Protein AF-A0A9W8VKS5-F1 (afdb_monomer_lite)

pLDDT: mean 70.66, std 25.39, range [27.53, 98.5]

Secondary structure (DSSP, 8-state):
--------PPPPHHHHHHHHHHHHHHHHHHHHHHHHHHHHHHHHHHHHHHHHHHHHHHHHHHHHHHHHHHHHHHHHHHHHHHHHHHHHHHHHHHHHHHHHHHHHHHHHHHHHHHHHHHHHHHHHHHHHHHHHHHHHHHHHHHHHHHHHHHHHHHHHHHHHHHHHHHHHHHHHHHHHHHHHHHHHHHHHHHHHHHHHHHHHHHHHHHHHHHHHHHHHHHHHHHHTT----------------------------------------------------------------------GGGSGGGTT--HHHHHHHHHHTT------------------PPPPPP--------------------------------------------------

Structure (mmCIF, N/CA/C/O backbone):
data_AF-A0A9W8VKS5-F1
#
_entry.id   AF-A0A9W8VKS5-F1
#
loop_
_atom_site.group_PDB
_atom_site.id
_atom_site.type_symbol
_atom_site.label_atom_id
_atom_site.label_alt_id
_atom_site.label_comp_id
_atom_site.label_asym_id
_atom_site.label_entity_id
_atom_site.label_seq_id
_atom_site.pdbx_PDB_ins_code
_atom_site.Cartn_x
_atom_site.Cartn_y
_atom_site.Cartn_z
_atom_site.occupancy
_atom_site.B_iso_or_equiv
_atom_site.auth_seq_id
_atom_site.auth_comp_id
_atom_site.auth_asym_id
_atom_site.auth_atom_id
_atom_site.pdbx_PDB_model_num
ATOM 1 N N . MET A 1 1 ? 88.534 26.362 -123.811 1.00 49.81 1 MET A N 1
ATOM 2 C CA . MET A 1 1 ? 87.124 26.803 -123.770 1.00 49.81 1 MET A CA 1
ATOM 3 C C . MET A 1 1 ? 86.304 25.714 -124.443 1.00 49.81 1 MET A C 1
ATOM 5 O O . MET A 1 1 ? 86.503 25.548 -125.635 1.00 49.81 1 MET A O 1
ATOM 9 N N . ASN A 1 2 ? 85.567 24.913 -123.660 1.00 40.28 2 ASN A N 1
ATOM 10 C CA . ASN A 1 2 ? 84.498 23.949 -124.021 1.00 40.28 2 ASN A CA 1
ATOM 11 C C . ASN A 1 2 ? 84.364 22.990 -122.817 1.00 40.28 2 ASN A C 1
ATOM 13 O O . ASN A 1 2 ? 85.278 22.214 -122.569 1.00 40.28 2 ASN A O 1
ATOM 17 N N . THR A 1 3 ? 83.486 23.244 -121.841 1.00 54.12 3 THR A N 1
ATOM 18 C CA . THR A 1 3 ? 82.075 22.796 -121.779 1.00 54.12 3 THR A CA 1
ATOM 19 C C . THR A 1 3 ? 81.896 21.306 -122.076 1.00 54.12 3 THR A C 1
ATOM 21 O O . THR A 1 3 ? 81.474 20.939 -123.168 1.00 54.12 3 THR A O 1
ATOM 24 N N . GLU A 1 4 ? 82.141 20.457 -121.079 1.00 44.62 4 GLU A N 1
ATOM 25 C CA . GLU A 1 4 ? 81.463 19.161 -121.000 1.00 44.62 4 GLU A CA 1
ATOM 26 C C . GLU A 1 4 ? 80.186 19.360 -120.180 1.00 44.62 4 GLU A C 1
ATOM 28 O O . GLU A 1 4 ? 80.190 19.368 -118.950 1.00 44.62 4 GLU A O 1
ATOM 33 N N . GLN A 1 5 ? 79.085 19.615 -120.890 1.00 57.41 5 GLN A N 1
ATOM 34 C CA . GLN A 1 5 ? 77.754 19.351 -120.358 1.00 57.41 5 GLN A CA 1
ATOM 35 C C . GLN A 1 5 ? 77.590 17.829 -120.233 1.00 57.41 5 GLN A C 1
ATOM 37 O O . GLN A 1 5 ? 77.866 17.122 -121.207 1.00 57.41 5 GLN A O 1
ATOM 42 N N . PRO A 1 6 ? 77.120 17.303 -119.091 1.00 51.62 6 PRO A N 1
ATOM 43 C CA . PRO A 1 6 ? 76.725 15.908 -119.017 1.00 51.62 6 PRO A CA 1
ATOM 44 C C . PRO A 1 6 ? 75.489 15.687 -119.902 1.00 51.62 6 PRO A C 1
ATOM 46 O O . PRO A 1 6 ? 74.465 16.350 -119.758 1.00 51.62 6 PRO A O 1
ATOM 49 N N . VAL A 1 7 ? 75.619 14.769 -120.859 1.00 55.09 7 VAL A N 1
ATOM 50 C CA . VAL A 1 7 ? 74.536 14.296 -121.726 1.00 55.09 7 VAL A CA 1
ATOM 51 C C . VAL A 1 7 ? 73.621 13.391 -120.898 1.00 55.09 7 VAL A C 1
ATOM 53 O O . VAL A 1 7 ? 73.955 12.232 -120.646 1.00 55.09 7 VAL A O 1
ATOM 56 N N . ASP A 1 8 ? 72.469 13.916 -120.484 1.00 55.50 8 ASP A N 1
ATOM 57 C CA . ASP A 1 8 ? 71.402 13.143 -119.844 1.00 55.50 8 ASP A CA 1
ATOM 58 C C . ASP A 1 8 ? 70.789 12.159 -120.854 1.00 55.50 8 ASP A C 1
ATOM 60 O O . ASP A 1 8 ? 70.021 12.530 -121.746 1.00 55.50 8 ASP A O 1
ATOM 64 N N . LYS A 1 9 ? 71.129 10.872 -120.725 1.00 65.94 9 LYS A N 1
ATOM 65 C CA . LYS A 1 9 ? 70.384 9.796 -121.392 1.00 65.94 9 LYS A CA 1
ATOM 66 C C . LYS A 1 9 ? 68.989 9.699 -120.758 1.00 65.94 9 LYS A C 1
ATOM 68 O O . LYS A 1 9 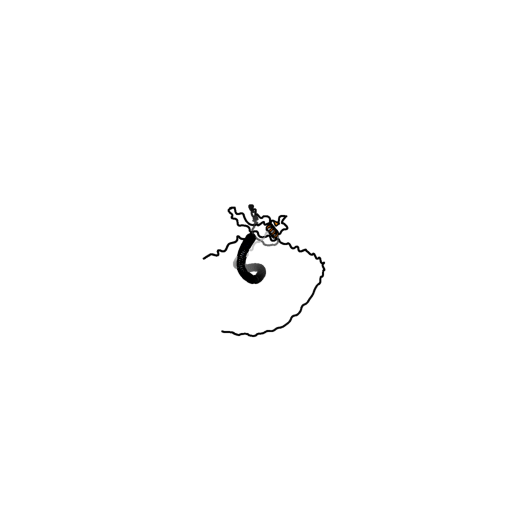? 68.898 9.671 -119.532 1.00 65.94 9 LYS A O 1
ATOM 73 N N . PRO A 1 10 ? 67.905 9.602 -121.551 1.00 70.62 10 PRO A N 1
ATOM 74 C CA . PRO A 1 10 ? 66.578 9.385 -120.996 1.00 70.62 10 PRO A CA 1
ATOM 75 C C . PRO A 1 10 ? 66.550 8.046 -120.239 1.00 70.62 10 PRO A C 1
ATOM 77 O O . PRO A 1 10 ? 67.093 7.058 -120.744 1.00 70.62 10 PRO A O 1
ATOM 80 N N . PRO A 1 11 ? 65.929 7.999 -119.048 1.00 72.81 11 PRO A N 1
ATOM 81 C CA . PRO A 1 11 ? 65.927 6.807 -118.214 1.00 72.81 11 PRO A CA 1
ATOM 82 C C . PRO A 1 11 ? 65.261 5.633 -118.933 1.00 72.81 11 PRO A C 1
ATOM 84 O O . PRO A 1 11 ? 64.215 5.790 -119.579 1.00 72.81 11 PRO A O 1
ATOM 87 N N . SER A 1 12 ? 65.865 4.454 -118.796 1.00 82.44 12 SER A N 1
ATOM 88 C CA . SER A 1 12 ? 65.355 3.199 -119.360 1.00 82.44 12 SER A CA 1
ATOM 89 C C . SER A 1 12 ? 64.002 2.837 -118.726 1.00 82.44 12 SER A C 1
ATOM 91 O O . SER A 1 12 ? 63.751 3.170 -117.568 1.00 82.44 12 SER A O 1
ATOM 93 N N . GLU A 1 13 ? 63.106 2.137 -119.433 1.00 85.50 13 GLU A N 1
ATOM 94 C CA . GLU A 1 13 ? 61.790 1.737 -118.885 1.00 85.50 13 GLU A CA 1
ATOM 95 C C . GLU A 1 13 ? 61.904 0.982 -117.553 1.00 85.50 13 GLU A C 1
ATOM 97 O O . GLU A 1 13 ? 61.112 1.198 -116.635 1.00 85.50 13 GLU A O 1
ATOM 102 N N . ARG A 1 14 ? 62.953 0.168 -117.403 1.00 88.75 14 ARG A N 1
ATOM 103 C CA . ARG A 1 14 ? 63.261 -0.547 -116.160 1.00 88.75 14 ARG A CA 1
ATOM 104 C C . ARG A 1 14 ? 63.539 0.395 -114.985 1.00 88.75 14 ARG A C 1
ATOM 106 O O . ARG A 1 14 ? 63.158 0.091 -113.861 1.00 88.75 14 ARG A O 1
ATOM 113 N N . GLU A 1 15 ? 64.198 1.526 -115.224 1.00 88.00 15 GLU A N 1
ATOM 114 C CA . GLU A 1 15 ? 64.496 2.516 -114.179 1.00 88.00 15 GLU A CA 1
ATOM 115 C C . GLU A 1 15 ? 63.226 3.242 -113.734 1.00 88.00 15 GLU A C 1
ATOM 117 O O . GLU A 1 15 ? 63.064 3.536 -112.549 1.00 88.00 15 GLU A O 1
ATOM 122 N N . LYS A 1 16 ? 62.290 3.474 -114.664 1.00 89.31 16 LYS A N 1
ATOM 123 C CA . LYS A 1 16 ? 60.978 4.058 -114.356 1.00 89.31 16 LYS A CA 1
ATOM 124 C C . LYS A 1 16 ? 60.124 3.112 -113.508 1.00 89.31 16 LYS A C 1
ATOM 126 O O . LYS A 1 16 ? 59.566 3.563 -112.512 1.00 89.31 16 LYS A O 1
ATOM 131 N N . ASP A 1 17 ? 60.072 1.822 -113.853 1.00 93.19 17 ASP A N 1
ATOM 132 C CA . ASP A 1 17 ? 59.350 0.802 -113.071 1.00 93.19 17 ASP A CA 1
ATOM 133 C C . ASP A 1 17 ? 59.948 0.626 -111.664 1.00 93.19 17 ASP A C 1
ATOM 135 O O . ASP A 1 17 ? 59.229 0.642 -110.666 1.00 93.19 17 ASP A O 1
ATOM 139 N N . LEU A 1 18 ? 61.280 0.558 -111.549 1.00 93.38 18 LEU A N 1
ATOM 140 C CA . LEU A 1 18 ? 61.949 0.497 -110.243 1.00 93.38 18 LEU A CA 1
ATOM 141 C C . LEU A 1 18 ? 61.691 1.750 -109.399 1.00 93.38 18 LEU A C 1
ATOM 143 O O . LEU A 1 18 ? 61.432 1.638 -108.203 1.00 93.38 18 LEU A O 1
ATOM 147 N N . SER A 1 19 ? 61.713 2.935 -110.013 1.00 92.25 19 SER A N 1
ATOM 148 C CA . SER A 1 19 ? 61.400 4.190 -109.319 1.00 92.25 19 SER A CA 1
ATOM 149 C C . SER A 1 19 ? 59.942 4.244 -108.855 1.00 92.25 19 SER A C 1
ATOM 151 O O . SER A 1 19 ? 59.665 4.773 -107.779 1.00 92.25 19 SER A O 1
ATOM 153 N N . ALA A 1 20 ? 59.007 3.698 -109.640 1.00 94.00 20 ALA A N 1
ATOM 154 C CA . ALA A 1 20 ? 57.600 3.600 -109.263 1.00 94.00 20 ALA A CA 1
ATOM 155 C C . ALA A 1 20 ? 57.409 2.663 -108.061 1.00 94.00 20 ALA A C 1
ATOM 157 O O . ALA A 1 20 ? 56.821 3.082 -107.067 1.00 94.00 20 ALA A O 1
ATOM 158 N N . LYS A 1 21 ? 57.997 1.459 -108.101 1.00 95.81 21 LYS A N 1
ATOM 159 C CA . LYS A 1 21 ? 57.982 0.499 -106.980 1.00 95.81 21 LYS A CA 1
ATOM 160 C C . LYS A 1 21 ? 58.612 1.066 -105.714 1.00 95.81 21 LYS A C 1
ATOM 162 O O . LYS A 1 21 ? 58.101 0.852 -104.622 1.00 95.81 21 LYS A O 1
ATOM 167 N N . LEU A 1 22 ? 59.708 1.813 -105.850 1.00 95.81 22 LEU A N 1
ATOM 168 C CA . LEU A 1 22 ? 60.357 2.462 -104.714 1.00 95.81 22 LEU A CA 1
ATOM 169 C C . LEU A 1 22 ? 59.457 3.545 -104.107 1.00 95.81 22 LEU A C 1
ATOM 171 O O . LEU A 1 22 ? 59.295 3.580 -102.892 1.00 95.81 22 LEU A O 1
ATOM 175 N N . ARG A 1 23 ? 58.810 4.383 -104.930 1.00 95.50 23 ARG A N 1
ATOM 176 C CA . ARG A 1 23 ? 57.833 5.374 -104.443 1.00 95.50 23 ARG A CA 1
ATOM 177 C C . ARG A 1 23 ? 56.620 4.728 -103.777 1.00 95.50 23 ARG A C 1
ATOM 179 O O . ARG A 1 23 ? 56.144 5.251 -102.773 1.00 95.50 23 ARG A O 1
ATOM 186 N N . GLU A 1 24 ? 56.124 3.621 -104.322 1.00 96.38 24 GLU A N 1
ATOM 187 C CA . GLU A 1 24 ? 55.025 2.852 -103.734 1.00 96.38 24 GLU A CA 1
ATOM 188 C C . GLU A 1 24 ? 55.429 2.291 -102.366 1.00 96.38 24 GLU A C 1
ATOM 190 O O . GLU A 1 24 ? 54.770 2.598 -101.373 1.00 96.38 24 GLU A O 1
ATOM 195 N N . ALA A 1 25 ? 56.575 1.611 -102.276 1.00 96.75 25 ALA A N 1
ATOM 196 C CA . ALA A 1 25 ? 57.113 1.105 -101.014 1.00 96.75 25 ALA A CA 1
ATOM 197 C C . ALA A 1 25 ? 57.355 2.228 -99.988 1.00 96.75 25 ALA A C 1
ATOM 199 O O . ALA A 1 25 ? 57.008 2.086 -98.818 1.00 96.75 25 ALA A O 1
ATOM 200 N N . GLU A 1 26 ? 57.889 3.381 -100.407 1.00 96.31 26 GLU A N 1
ATOM 201 C CA . GLU A 1 26 ? 58.018 4.554 -99.534 1.00 96.31 26 GLU A CA 1
ATOM 202 C C . GLU A 1 26 ? 56.658 5.043 -99.023 1.00 96.31 26 GLU A C 1
ATOM 204 O O . GLU A 1 26 ? 56.533 5.426 -97.857 1.00 96.31 26 GLU A O 1
ATOM 209 N N . SER A 1 27 ? 55.635 5.050 -99.881 1.00 96.50 27 SER A N 1
ATOM 210 C CA . SER A 1 27 ? 54.284 5.460 -99.499 1.00 96.50 27 SER A CA 1
ATOM 211 C C . SER A 1 27 ? 53.645 4.480 -98.512 1.00 96.50 27 SER A C 1
ATOM 213 O O . SER A 1 27 ? 53.033 4.921 -97.538 1.00 96.50 27 SER A O 1
ATOM 215 N N . GLU A 1 28 ? 53.863 3.174 -98.689 1.00 96.81 28 GLU A N 1
ATOM 216 C CA . GLU A 1 28 ? 53.405 2.133 -97.770 1.00 96.81 28 GLU A CA 1
ATOM 217 C C . GLU A 1 28 ? 54.111 2.220 -96.418 1.00 96.81 28 GLU A C 1
ATOM 219 O O . GLU A 1 28 ? 53.446 2.179 -95.384 1.00 96.81 28 GLU A O 1
ATOM 224 N N . ILE A 1 29 ? 55.434 2.419 -96.406 1.00 97.06 29 ILE A N 1
ATOM 225 C CA . ILE A 1 29 ? 56.210 2.616 -95.173 1.00 97.06 29 ILE A CA 1
ATOM 226 C C . ILE A 1 29 ? 55.700 3.849 -94.422 1.00 97.06 29 ILE A C 1
ATOM 228 O O . ILE A 1 29 ? 55.473 3.781 -93.214 1.00 97.06 29 ILE A O 1
ATOM 232 N N . ARG A 1 30 ? 55.458 4.969 -95.120 1.00 97.12 30 ARG A N 1
ATOM 233 C CA . ARG A 1 30 ? 54.889 6.180 -94.501 1.00 97.12 30 ARG A CA 1
ATOM 234 C C . ARG A 1 30 ? 53.480 5.936 -93.966 1.00 97.12 30 ARG A C 1
ATOM 236 O O . ARG A 1 30 ? 53.182 6.356 -92.850 1.00 97.12 30 ARG A O 1
ATOM 243 N N . ALA A 1 31 ? 52.624 5.249 -94.721 1.00 97.12 31 ALA A N 1
ATOM 244 C CA . ALA A 1 31 ? 51.278 4.904 -94.277 1.00 97.12 31 ALA A CA 1
ATOM 245 C C . ALA A 1 31 ? 51.305 3.973 -93.054 1.00 97.12 31 ALA A C 1
ATOM 247 O O . ALA A 1 31 ? 50.522 4.162 -92.123 1.00 97.12 31 ALA A O 1
ATOM 248 N N . ASN A 1 32 ? 52.221 3.002 -93.017 1.00 97.88 32 ASN A N 1
ATOM 249 C CA . ASN A 1 32 ? 52.391 2.119 -91.871 1.00 97.88 32 ASN A CA 1
ATOM 250 C C . ASN A 1 32 ? 52.903 2.882 -90.642 1.00 97.88 32 ASN A C 1
ATOM 252 O O . ASN A 1 32 ? 52.303 2.780 -89.578 1.00 97.88 32 ASN A O 1
ATOM 256 N N . ALA A 1 33 ? 53.910 3.744 -90.800 1.00 97.12 33 ALA A N 1
ATOM 257 C CA . ALA A 1 33 ? 54.391 4.605 -89.721 1.00 97.12 33 ALA A CA 1
ATOM 258 C C . ALA A 1 33 ? 53.273 5.506 -89.158 1.00 97.12 33 ALA A C 1
ATOM 260 O O . ALA A 1 33 ? 53.140 5.661 -87.947 1.00 97.12 33 ALA A O 1
ATOM 261 N N . GLN A 1 34 ? 52.405 6.057 -90.015 1.00 97.88 34 GLN A N 1
ATOM 262 C CA . GLN A 1 34 ? 51.236 6.826 -89.570 1.00 97.88 34 GLN A CA 1
ATOM 263 C C . GLN A 1 34 ? 50.223 5.970 -88.797 1.00 97.88 34 GLN A C 1
ATOM 265 O O . GLN A 1 34 ? 49.664 6.433 -87.800 1.00 97.88 34 GLN A O 1
ATOM 270 N N . ARG A 1 35 ? 49.980 4.723 -89.227 1.00 97.81 35 ARG A N 1
ATOM 271 C CA . ARG A 1 35 ? 49.121 3.779 -88.494 1.00 97.81 35 ARG A CA 1
ATOM 272 C C . ARG A 1 35 ? 49.710 3.439 -87.130 1.00 97.81 35 ARG A C 1
ATOM 274 O O . ARG A 1 35 ? 48.974 3.463 -86.149 1.00 97.81 35 ARG A O 1
ATOM 281 N N . GLU A 1 36 ? 51.012 3.181 -87.055 1.00 97.69 36 GLU A N 1
ATOM 282 C CA . GLU A 1 36 ? 51.717 2.914 -85.799 1.00 97.69 36 GLU A CA 1
ATOM 283 C C . GLU A 1 36 ? 51.609 4.100 -84.836 1.00 97.69 36 GLU A C 1
ATOM 285 O O . GLU A 1 36 ? 51.208 3.919 -83.688 1.00 97.69 36 GLU A O 1
ATOM 290 N N . VAL A 1 37 ? 51.847 5.328 -85.308 1.00 97.88 37 VAL A N 1
ATOM 291 C CA . VAL A 1 37 ? 51.673 6.543 -84.492 1.00 97.88 37 VAL A CA 1
ATOM 292 C C . VAL A 1 37 ? 50.230 6.681 -83.998 1.00 97.88 37 VAL A C 1
ATOM 294 O O . VAL A 1 37 ? 50.009 6.999 -82.829 1.00 97.88 37 VAL A O 1
ATOM 297 N N . LYS A 1 38 ? 49.235 6.395 -84.848 1.00 98.25 38 LYS A N 1
ATOM 298 C CA . LYS A 1 38 ? 47.818 6.427 -84.456 1.00 98.25 38 LYS A CA 1
ATOM 299 C C . LYS A 1 38 ? 47.493 5.384 -83.381 1.00 98.25 38 LYS A C 1
ATOM 301 O O . LYS A 1 38 ? 46.788 5.708 -82.429 1.00 98.25 38 LYS A O 1
ATOM 306 N N . LEU A 1 39 ? 48.011 4.163 -83.508 1.00 98.38 39 LEU A N 1
ATOM 307 C CA . LEU A 1 39 ? 47.826 3.106 -82.509 1.00 98.38 39 LEU A CA 1
ATOM 308 C C . LEU A 1 39 ? 48.505 3.456 -81.181 1.00 98.38 39 LEU A C 1
ATOM 310 O O . LEU A 1 39 ? 47.912 3.258 -80.123 1.00 98.38 39 LEU A O 1
ATOM 314 N N . LEU A 1 40 ? 49.713 4.023 -81.220 1.00 98.25 40 LEU A N 1
ATOM 315 C CA . LEU A 1 40 ? 50.413 4.483 -80.020 1.00 98.25 40 LEU A CA 1
ATOM 316 C C . LEU A 1 40 ? 49.657 5.615 -79.315 1.00 98.25 40 LEU A C 1
ATOM 318 O O . LEU A 1 40 ? 49.564 5.600 -78.090 1.00 98.25 40 LEU A O 1
ATOM 322 N N . ALA A 1 41 ? 49.071 6.553 -80.067 1.00 97.94 41 ALA A N 1
ATOM 323 C CA . ALA A 1 41 ? 48.227 7.608 -79.508 1.00 97.94 41 ALA A CA 1
ATOM 324 C C . ALA A 1 41 ? 46.970 7.036 -78.829 1.00 97.94 41 ALA A C 1
ATOM 326 O O . ALA A 1 41 ? 46.682 7.393 -77.689 1.00 97.94 41 ALA A O 1
ATOM 327 N N . GLN A 1 42 ? 46.280 6.090 -79.480 1.00 98.38 42 GLN A N 1
ATOM 328 C CA . GLN A 1 42 ? 45.123 5.397 -78.898 1.00 98.38 42 GLN A CA 1
ATOM 329 C C . GLN A 1 42 ? 45.491 4.606 -77.636 1.00 98.38 42 GLN A C 1
ATOM 331 O O . GLN A 1 42 ? 44.737 4.602 -76.666 1.00 98.38 42 GLN A O 1
ATOM 336 N N . LEU A 1 43 ? 46.656 3.951 -77.620 1.00 98.50 43 LEU A N 1
ATOM 337 C CA . LEU A 1 43 ? 47.136 3.215 -76.450 1.00 98.50 43 LEU A CA 1
ATOM 338 C C . LEU A 1 43 ? 47.472 4.161 -75.292 1.00 98.50 43 LEU A C 1
ATOM 340 O O . LEU A 1 43 ? 47.157 3.850 -74.142 1.00 98.50 43 LEU A O 1
ATOM 344 N N . LEU A 1 44 ? 48.082 5.314 -75.581 1.00 98.31 44 LEU A N 1
ATOM 345 C CA . LEU A 1 44 ? 48.337 6.353 -74.583 1.00 98.31 44 LEU A CA 1
ATOM 346 C C . LEU A 1 44 ? 47.032 6.886 -73.987 1.00 98.31 44 LEU A C 1
ATOM 348 O O . LEU A 1 44 ? 46.920 6.922 -72.766 1.00 98.31 44 LEU A O 1
ATOM 352 N N . GLU A 1 45 ? 46.047 7.212 -74.825 1.00 98.38 45 GLU A N 1
ATOM 353 C CA . GLU A 1 45 ? 44.724 7.683 -74.397 1.00 98.38 45 GLU A CA 1
ATOM 354 C C . GLU A 1 45 ? 43.983 6.633 -73.551 1.00 98.38 45 GLU A C 1
ATOM 356 O O . GLU A 1 45 ? 43.458 6.937 -72.478 1.00 98.38 45 GLU A O 1
ATOM 361 N N . ALA A 1 46 ? 44.002 5.364 -73.970 1.00 98.25 46 ALA A N 1
ATOM 362 C CA . ALA A 1 46 ? 43.412 4.271 -73.201 1.00 98.25 46 ALA A CA 1
ATOM 363 C C . ALA A 1 46 ? 44.113 4.081 -71.844 1.00 98.25 46 ALA A C 1
ATOM 365 O O . ALA A 1 46 ? 43.458 3.841 -70.827 1.00 98.25 46 ALA A O 1
ATOM 366 N N . LYS A 1 47 ? 45.445 4.219 -71.803 1.00 98.50 47 LYS A N 1
ATOM 367 C CA . LYS A 1 47 ? 46.226 4.124 -70.564 1.00 98.50 47 LYS A CA 1
ATOM 368 C C . LYS A 1 47 ? 45.925 5.285 -69.616 1.00 98.50 47 LYS A C 1
ATOM 370 O O . LYS A 1 47 ? 45.798 5.048 -68.415 1.00 98.50 47 LYS A O 1
ATOM 375 N N . THR A 1 48 ? 45.806 6.512 -70.123 1.00 98.25 48 THR A N 1
ATOM 376 C CA . THR A 1 48 ? 45.446 7.677 -69.300 1.00 98.25 48 THR A CA 1
ATOM 377 C C . THR A 1 48 ? 44.025 7.550 -68.766 1.00 98.25 48 THR A C 1
ATOM 379 O O . THR A 1 48 ? 43.830 7.702 -67.563 1.00 98.25 48 THR A O 1
ATOM 382 N N . ALA A 1 49 ? 43.064 7.142 -69.602 1.00 98.19 49 ALA A N 1
ATOM 383 C CA . ALA A 1 49 ? 41.684 6.911 -69.176 1.00 98.19 49 ALA A CA 1
ATOM 384 C C . ALA A 1 49 ? 41.585 5.816 -68.096 1.00 98.19 49 ALA A C 1
ATOM 386 O O . ALA A 1 49 ? 40.869 5.972 -67.106 1.00 98.19 49 ALA A O 1
ATOM 387 N N . LEU A 1 50 ? 42.341 4.719 -68.236 1.00 98.50 50 LEU A N 1
ATOM 388 C CA . LEU A 1 50 ? 42.379 3.656 -67.227 1.00 98.50 50 LEU A CA 1
ATOM 389 C C . LEU A 1 50 ? 42.996 4.137 -65.905 1.00 98.50 50 LEU A C 1
ATOM 391 O O . LEU A 1 50 ? 42.510 3.767 -64.834 1.00 98.50 50 LEU A O 1
ATOM 395 N N . LEU A 1 51 ? 44.050 4.959 -65.967 1.00 98.44 51 LEU A N 1
ATOM 396 C CA . LEU A 1 51 ? 44.682 5.537 -64.782 1.00 98.44 51 LEU A CA 1
ATOM 397 C C . LEU A 1 51 ? 43.727 6.489 -64.049 1.00 98.44 51 LEU A C 1
ATOM 399 O O . LEU A 1 51 ? 43.576 6.371 -62.834 1.00 98.44 51 LEU A O 1
ATOM 403 N N . GLU A 1 52 ? 43.045 7.376 -64.772 1.00 98.31 52 GLU A N 1
ATOM 404 C CA . GLU A 1 52 ? 42.048 8.294 -64.211 1.00 98.31 52 GLU A CA 1
ATOM 405 C C . GLU A 1 52 ? 40.879 7.537 -63.574 1.00 98.31 52 GLU A C 1
ATOM 407 O O . GLU A 1 52 ? 40.528 7.796 -62.421 1.00 98.31 52 GLU A O 1
ATOM 412 N N . ALA A 1 53 ? 40.338 6.527 -64.265 1.00 98.00 53 ALA A N 1
ATOM 413 C CA . ALA A 1 53 ? 39.288 5.668 -63.723 1.00 98.00 53 ALA A CA 1
ATOM 414 C C . ALA A 1 53 ? 39.752 4.920 -62.461 1.00 98.00 53 ALA A C 1
ATOM 416 O O . ALA A 1 53 ? 38.989 4.757 -61.506 1.00 98.00 53 ALA A O 1
ATOM 417 N N . SER A 1 54 ? 41.014 4.477 -62.420 1.00 98.31 54 SER A N 1
ATOM 418 C CA . SER A 1 54 ? 41.597 3.849 -61.232 1.00 98.31 54 SER A CA 1
ATOM 419 C C . SER A 1 54 ? 41.687 4.824 -60.058 1.00 98.31 54 SER A C 1
ATOM 421 O O . SER A 1 54 ? 41.232 4.496 -58.964 1.00 98.31 54 SER A O 1
ATOM 423 N N . GLN A 1 55 ? 42.204 6.033 -60.287 1.00 98.50 55 GLN A N 1
ATOM 424 C CA . GLN A 1 55 ? 42.305 7.073 -59.259 1.00 98.50 55 GLN A CA 1
ATOM 425 C C . GLN A 1 55 ? 40.927 7.514 -58.756 1.00 98.50 55 GLN A C 1
ATOM 427 O O . GLN A 1 55 ? 40.748 7.764 -57.565 1.00 98.50 55 GLN A O 1
ATOM 432 N N . GLN A 1 56 ? 39.930 7.596 -59.639 1.00 98.31 56 GLN A N 1
ATOM 433 C CA . GLN A 1 56 ? 38.562 7.917 -59.249 1.00 98.31 56 GLN A CA 1
ATOM 434 C C . GLN A 1 56 ? 37.963 6.821 -58.363 1.00 98.31 56 GLN A C 1
ATOM 436 O O . GLN A 1 56 ? 37.382 7.135 -57.325 1.00 98.31 56 GLN A O 1
ATOM 441 N N . ARG A 1 57 ? 38.140 5.541 -58.721 1.00 98.31 57 ARG A N 1
ATOM 442 C CA . ARG A 1 57 ? 37.703 4.424 -57.869 1.00 98.31 57 ARG A CA 1
ATOM 443 C C . ARG A 1 57 ? 38.391 4.445 -56.509 1.00 98.31 57 ARG A C 1
ATOM 445 O O . ARG A 1 57 ? 37.718 4.267 -55.503 1.00 98.31 57 ARG A O 1
ATOM 452 N N . GLU A 1 58 ? 39.693 4.711 -56.463 1.00 98.19 58 GLU A N 1
ATOM 453 C CA . GLU A 1 58 ? 40.435 4.821 -55.203 1.00 98.19 58 GLU A CA 1
ATOM 454 C C . GLU A 1 58 ? 39.901 5.957 -54.322 1.00 98.19 58 GLU A C 1
ATOM 456 O O . GLU A 1 58 ? 39.669 5.756 -53.130 1.00 98.19 58 GLU A O 1
ATOM 461 N N . LYS A 1 59 ? 39.615 7.126 -54.911 1.00 98.50 59 LYS A N 1
ATOM 462 C CA . LYS A 1 59 ? 38.991 8.249 -54.197 1.00 98.50 59 LYS A CA 1
ATOM 463 C C . LYS A 1 59 ? 37.625 7.866 -53.630 1.00 98.50 59 LYS A C 1
ATOM 465 O O . LYS A 1 59 ? 37.400 8.097 -52.446 1.00 98.50 59 LYS A O 1
ATOM 470 N N . MET A 1 60 ? 36.759 7.244 -54.434 1.00 98.12 60 MET A N 1
ATOM 471 C CA . MET A 1 60 ? 35.427 6.804 -53.996 1.00 98.12 60 MET A CA 1
ATOM 472 C C . MET A 1 60 ? 35.503 5.758 -52.876 1.00 98.12 60 MET A C 1
ATOM 474 O O . MET A 1 60 ? 34.780 5.850 -51.884 1.00 98.12 60 MET A O 1
ATOM 478 N N . SER A 1 61 ? 36.413 4.790 -52.993 1.00 98.06 61 SER A N 1
ATOM 479 C CA . SER A 1 61 ? 36.653 3.799 -51.942 1.00 98.06 61 SER A CA 1
ATOM 480 C C . SER A 1 61 ? 37.185 4.451 -50.666 1.00 98.06 61 SER A C 1
ATOM 482 O O . SER A 1 61 ? 36.728 4.123 -49.576 1.00 98.06 61 SER A O 1
ATOM 484 N N . SER A 1 62 ? 38.102 5.417 -50.775 1.00 98.25 62 SER A N 1
ATOM 485 C CA . SER A 1 62 ? 38.633 6.151 -49.622 1.00 98.25 62 SER A CA 1
ATOM 486 C C . SER A 1 62 ? 37.554 6.973 -48.916 1.00 98.25 62 SER A C 1
ATOM 488 O O . SER A 1 62 ? 37.481 6.955 -47.687 1.00 98.25 62 SER A O 1
ATOM 490 N N . THR A 1 63 ? 36.685 7.663 -49.665 1.00 98.00 63 THR A N 1
ATOM 491 C CA . THR A 1 63 ? 35.560 8.407 -49.081 1.00 98.00 63 THR A CA 1
ATOM 492 C C . THR A 1 63 ? 34.579 7.475 -48.385 1.00 98.00 63 THR A C 1
ATOM 494 O O . THR A 1 63 ? 34.185 7.759 -47.258 1.00 98.00 63 THR A O 1
ATOM 497 N N . HIS A 1 64 ? 34.256 6.336 -49.003 1.00 98.31 64 HIS A N 1
ATOM 498 C CA . HIS A 1 64 ? 33.338 5.365 -48.416 1.00 98.31 64 HIS A CA 1
ATOM 499 C C . HIS A 1 64 ? 33.901 4.732 -47.138 1.00 98.31 64 HIS A C 1
ATOM 501 O O . HIS A 1 64 ? 33.187 4.584 -46.151 1.00 98.31 64 HIS A O 1
ATOM 507 N N . LEU A 1 65 ? 35.199 4.410 -47.117 1.00 98.44 65 LEU A N 1
ATOM 508 C CA . LEU A 1 65 ? 35.857 3.901 -45.913 1.00 98.44 65 LEU A CA 1
ATOM 509 C C . LEU A 1 65 ? 35.840 4.930 -44.781 1.00 98.44 65 LEU A C 1
ATOM 511 O O . LEU A 1 65 ? 35.546 4.568 -43.648 1.00 98.44 65 LEU A O 1
ATOM 515 N N . LYS A 1 66 ? 36.105 6.209 -45.073 1.00 98.44 66 LYS A N 1
ATOM 516 C CA . LYS A 1 66 ? 36.036 7.274 -44.059 1.00 98.44 66 LYS A CA 1
ATOM 517 C C . LYS A 1 66 ? 34.632 7.410 -43.478 1.00 98.44 66 LYS A C 1
ATOM 519 O O . LYS A 1 66 ? 34.493 7.459 -42.261 1.00 98.44 66 LYS A O 1
ATOM 524 N N . GLU A 1 67 ? 33.613 7.423 -44.332 1.00 98.44 67 GLU A N 1
ATOM 525 C CA . GLU A 1 67 ? 32.210 7.467 -43.915 1.00 98.44 67 GLU A CA 1
ATOM 526 C C . GLU A 1 67 ? 31.866 6.277 -43.008 1.00 98.44 67 GLU A C 1
ATOM 528 O O . GLU A 1 67 ? 31.406 6.469 -41.882 1.00 98.44 67 GLU A O 1
ATOM 533 N N . LYS A 1 68 ? 32.202 5.050 -43.427 1.00 98.38 68 LYS A N 1
ATOM 534 C CA . LYS A 1 68 ? 31.945 3.839 -42.634 1.00 98.38 68 LYS A CA 1
ATOM 535 C C . LYS A 1 68 ? 32.676 3.827 -41.294 1.00 98.38 68 LYS A C 1
ATOM 537 O O . LYS A 1 68 ? 32.100 3.380 -40.306 1.00 98.38 68 LYS A O 1
ATOM 542 N N . THR A 1 69 ? 33.900 4.349 -41.229 1.00 98.31 69 THR A N 1
ATOM 543 C CA . THR A 1 69 ? 34.618 4.505 -39.957 1.00 98.31 69 THR A CA 1
ATOM 544 C C . THR A 1 69 ? 33.885 5.467 -39.024 1.00 98.31 69 THR A C 1
ATOM 546 O O . THR A 1 69 ? 33.669 5.132 -37.862 1.00 98.31 69 THR A O 1
ATOM 549 N N . THR A 1 70 ? 33.422 6.617 -39.525 1.00 98.25 70 THR A N 1
ATOM 550 C CA . THR A 1 70 ? 32.679 7.580 -38.692 1.00 98.25 70 THR A CA 1
ATOM 551 C C . THR A 1 70 ? 31.328 7.038 -38.215 1.00 98.25 70 THR A C 1
ATOM 553 O O . THR A 1 70 ? 30.948 7.256 -37.065 1.00 98.25 70 THR A O 1
ATOM 556 N N . GLU A 1 71 ? 30.615 6.279 -39.056 1.00 98.19 71 GLU A N 1
ATOM 557 C CA . GLU A 1 71 ? 29.375 5.598 -38.664 1.00 98.19 71 GLU A CA 1
ATOM 558 C C . GLU A 1 71 ? 29.623 4.555 -37.565 1.00 98.19 71 GLU A C 1
ATOM 560 O O . GLU A 1 71 ? 28.845 4.461 -36.612 1.00 98.19 71 GLU A O 1
ATOM 565 N N . LEU A 1 72 ? 30.714 3.788 -37.672 1.00 98.31 72 LEU A N 1
ATOM 566 C CA . LEU A 1 72 ? 31.092 2.788 -36.676 1.00 98.31 72 LEU A CA 1
ATOM 567 C C . LEU A 1 72 ? 31.428 3.437 -35.327 1.00 98.31 72 LEU A C 1
ATOM 569 O O . LEU A 1 72 ? 30.934 2.983 -34.297 1.00 98.31 72 LEU A O 1
ATOM 573 N N . GLU A 1 73 ? 32.204 4.523 -35.329 1.00 98.44 73 GLU A N 1
ATOM 574 C CA . GLU A 1 73 ? 32.518 5.294 -34.118 1.00 98.44 73 GLU A CA 1
ATOM 575 C C . GLU A 1 73 ? 31.246 5.856 -33.461 1.00 98.44 73 GLU A C 1
ATOM 577 O O . GLU A 1 73 ? 31.064 5.758 -32.244 1.00 98.44 73 GLU A O 1
ATOM 582 N N . ALA A 1 74 ? 30.312 6.391 -34.254 1.00 97.81 74 ALA A N 1
ATOM 583 C CA . ALA A 1 74 ? 29.024 6.862 -33.747 1.00 97.81 74 ALA A CA 1
ATOM 584 C C . ALA A 1 74 ? 28.188 5.722 -33.134 1.00 97.81 74 ALA A C 1
ATOM 586 O O . ALA A 1 74 ? 27.557 5.904 -32.088 1.00 97.81 74 ALA A O 1
ATOM 587 N N . CYS A 1 75 ? 28.204 4.538 -33.754 1.00 97.94 75 CYS A N 1
ATOM 588 C CA . CYS A 1 75 ? 27.520 3.351 -33.248 1.00 97.94 75 CYS A CA 1
ATOM 589 C C . CYS A 1 75 ? 28.109 2.879 -31.906 1.00 97.94 75 CYS A C 1
ATOM 591 O O . CYS A 1 75 ? 27.354 2.666 -30.956 1.00 97.94 75 CYS A O 1
ATOM 593 N N . GLN A 1 76 ? 29.438 2.822 -31.788 1.00 98.38 76 GLN A N 1
ATOM 594 C CA . GLN A 1 76 ? 30.138 2.462 -30.547 1.00 98.38 76 GLN A CA 1
ATOM 595 C C . GLN A 1 76 ? 29.845 3.448 -29.410 1.00 98.38 76 GLN A C 1
ATOM 597 O O . GLN A 1 76 ? 29.546 3.047 -28.285 1.00 98.38 76 GLN A O 1
ATOM 602 N N . ASN A 1 77 ? 29.846 4.751 -29.700 1.00 98.06 77 ASN A N 1
ATOM 603 C CA . ASN A 1 77 ? 29.497 5.771 -28.710 1.00 98.06 77 ASN A CA 1
ATOM 604 C C . ASN A 1 77 ? 28.061 5.597 -28.189 1.00 98.06 77 ASN A C 1
ATOM 606 O O . ASN A 1 77 ? 27.810 5.714 -26.985 1.00 98.06 77 ASN A O 1
ATOM 610 N N . ARG A 1 78 ? 27.116 5.262 -29.076 1.00 98.06 78 ARG A N 1
ATOM 611 C CA . ARG A 1 78 ? 25.729 4.971 -28.693 1.00 98.06 78 ARG A CA 1
ATOM 612 C C . ARG A 1 78 ? 25.621 3.707 -27.838 1.00 98.06 78 ARG A C 1
ATOM 614 O O . ARG A 1 78 ? 24.875 3.708 -26.860 1.00 98.06 78 ARG A O 1
ATOM 621 N N . GLU A 1 79 ? 26.358 2.651 -28.170 1.00 97.75 79 GLU A N 1
ATOM 622 C CA . GLU A 1 79 ? 26.412 1.420 -27.374 1.00 97.75 79 GLU A CA 1
ATOM 623 C C . GLU A 1 79 ? 26.934 1.688 -25.955 1.00 97.75 79 GLU A C 1
ATOM 625 O O . GLU A 1 79 ? 26.322 1.256 -24.973 1.00 97.75 79 GLU A O 1
ATOM 630 N N . HIS A 1 80 ? 28.012 2.465 -25.825 1.00 98.19 80 HIS A N 1
ATOM 631 C CA . HIS A 1 80 ? 28.543 2.871 -24.526 1.00 98.19 80 HIS A CA 1
ATOM 632 C C . HIS A 1 80 ? 27.529 3.681 -23.711 1.00 98.19 80 HIS A C 1
ATOM 634 O O . HIS A 1 80 ? 27.357 3.427 -22.516 1.00 98.19 80 HIS A O 1
ATOM 640 N N . GLN A 1 81 ? 26.808 4.610 -24.345 1.00 97.69 81 GLN A N 1
ATOM 641 C CA . GLN A 1 81 ? 25.767 5.393 -23.681 1.00 97.69 81 GLN A CA 1
ATOM 642 C C . GLN A 1 81 ? 24.618 4.510 -23.172 1.00 97.69 81 GLN A C 1
ATOM 644 O O . GLN A 1 81 ? 24.194 4.653 -22.024 1.00 97.69 81 GLN A O 1
ATOM 649 N N . LEU A 1 82 ? 24.128 3.581 -23.998 1.00 97.56 82 LEU A N 1
ATOM 650 C CA . LEU A 1 82 ? 23.064 2.651 -23.608 1.00 97.56 82 LEU A CA 1
ATOM 651 C C . LEU A 1 82 ? 23.522 1.708 -22.490 1.00 97.56 82 LEU A C 1
ATOM 653 O O . LEU A 1 82 ? 22.779 1.473 -21.539 1.00 97.56 82 LEU A O 1
ATOM 657 N N . SER A 1 83 ? 24.764 1.233 -22.550 1.00 97.69 83 SER A N 1
ATOM 658 C CA . SER A 1 83 ? 25.359 0.396 -21.504 1.00 97.69 83 SER A CA 1
ATOM 659 C C . SER A 1 83 ? 25.466 1.139 -20.169 1.00 97.69 83 SER A C 1
ATOM 661 O O . SER A 1 83 ? 25.156 0.580 -19.115 1.00 97.69 83 SER A O 1
ATOM 663 N N . ALA A 1 84 ? 25.840 2.423 -20.197 1.00 97.44 84 ALA A N 1
ATOM 664 C CA . ALA A 1 84 ? 25.852 3.268 -19.006 1.00 97.44 84 ALA A CA 1
ATOM 665 C C . ALA A 1 84 ? 24.439 3.458 -18.428 1.00 97.44 84 ALA A C 1
ATOM 667 O O . ALA A 1 84 ? 24.251 3.325 -17.219 1.00 97.44 84 ALA A O 1
ATOM 668 N N . GLN A 1 85 ? 23.434 3.697 -19.279 1.00 96.44 85 GLN A N 1
ATOM 669 C CA . GLN A 1 85 ? 22.035 3.805 -18.848 1.00 96.44 85 GLN A CA 1
ATOM 670 C C . GLN A 1 85 ? 21.519 2.507 -18.223 1.00 96.44 85 GLN A C 1
ATOM 672 O O . GLN A 1 85 ? 20.882 2.553 -17.172 1.00 96.44 85 GLN A O 1
ATOM 677 N N . LEU A 1 86 ? 21.824 1.355 -18.825 1.00 97.38 86 LEU A N 1
ATOM 678 C CA . LEU A 1 86 ? 21.466 0.052 -18.268 1.00 97.38 86 LEU A CA 1
ATOM 679 C C . LEU A 1 86 ? 22.091 -0.149 -16.891 1.00 97.38 86 LEU A C 1
ATOM 681 O O . LEU A 1 86 ? 21.388 -0.530 -15.963 1.00 97.38 86 LEU A O 1
ATOM 685 N N . ARG A 1 87 ? 23.374 0.183 -16.717 1.00 98.00 87 ARG A N 1
ATOM 686 C CA . ARG A 1 87 ? 24.045 0.082 -15.414 1.00 98.00 87 ARG A CA 1
ATOM 687 C C . ARG A 1 87 ? 23.372 0.947 -14.346 1.00 98.00 87 ARG A C 1
ATOM 689 O O . ARG A 1 87 ? 23.167 0.474 -13.230 1.00 98.00 87 ARG A O 1
ATOM 696 N N . VAL A 1 88 ? 22.999 2.182 -14.692 1.00 97.81 88 VAL A N 1
ATOM 697 C CA . VAL A 1 88 ? 22.246 3.068 -13.790 1.00 97.81 88 VAL A CA 1
ATOM 698 C C . VAL A 1 88 ? 20.899 2.441 -13.433 1.00 97.81 88 VAL A C 1
ATOM 700 O O . VAL A 1 88 ? 20.591 2.304 -12.252 1.00 97.81 88 VAL A O 1
ATOM 703 N N . LYS A 1 89 ? 20.130 1.971 -14.421 1.00 96.88 89 LYS A N 1
ATOM 704 C CA . LYS A 1 89 ? 18.826 1.336 -14.181 1.00 96.88 89 LYS A CA 1
ATOM 705 C C . LYS A 1 89 ? 18.917 0.064 -13.342 1.00 96.88 89 LYS A C 1
ATOM 707 O O . LYS A 1 89 ? 18.081 -0.130 -12.464 1.00 96.88 89 LYS A O 1
ATOM 712 N N . THR A 1 90 ? 19.946 -0.753 -13.540 1.00 97.38 90 THR A N 1
ATOM 713 C CA . THR A 1 90 ? 20.217 -1.917 -12.689 1.00 97.38 90 THR A CA 1
ATOM 714 C C . THR A 1 90 ? 20.481 -1.494 -11.245 1.00 97.38 90 THR A C 1
ATOM 716 O O . THR A 1 90 ? 19.880 -2.053 -10.334 1.00 97.38 90 THR A O 1
ATOM 719 N N . SER A 1 91 ? 21.300 -0.460 -11.021 1.00 95.81 91 SER A N 1
ATOM 720 C CA . SER A 1 91 ? 21.566 0.038 -9.664 1.00 95.81 91 SER A CA 1
ATOM 721 C C . SER A 1 91 ? 20.331 0.652 -8.991 1.00 95.81 91 SER A C 1
ATOM 723 O O . SER A 1 91 ? 20.108 0.438 -7.802 1.00 95.81 91 SER A O 1
ATOM 725 N N . GLU A 1 92 ? 19.483 1.364 -9.745 1.00 96.06 92 GLU A N 1
ATOM 726 C CA . GLU A 1 92 ? 18.201 1.883 -9.248 1.00 96.06 92 GLU A CA 1
ATOM 727 C C . GLU A 1 92 ? 17.271 0.737 -8.828 1.00 96.06 92 GLU A C 1
ATOM 729 O O . GLU A 1 92 ? 16.617 0.821 -7.789 1.00 96.06 92 GLU A O 1
ATOM 734 N N . PHE A 1 93 ? 17.232 -0.345 -9.611 1.00 94.62 93 PHE A N 1
ATOM 735 C CA . PHE A 1 93 ? 16.436 -1.530 -9.304 1.00 94.62 93 PHE A CA 1
ATOM 736 C C . PHE A 1 93 ? 16.934 -2.260 -8.050 1.00 94.62 93 PHE A C 1
ATOM 738 O O . PHE A 1 93 ? 16.125 -2.627 -7.199 1.00 94.62 93 PHE A O 1
ATOM 745 N N . GLU A 1 94 ? 18.248 -2.432 -7.895 1.00 93.56 94 GLU A N 1
ATOM 746 C CA . GLU A 1 94 ? 18.836 -3.004 -6.678 1.00 93.56 94 GLU A CA 1
ATOM 747 C C . GLU A 1 94 ? 18.525 -2.140 -5.449 1.00 93.56 94 GLU A C 1
ATOM 749 O O . GLU A 1 94 ? 18.038 -2.654 -4.444 1.00 93.56 94 GLU A O 1
ATOM 754 N N . ALA A 1 95 ? 18.686 -0.817 -5.548 1.00 90.06 95 ALA A N 1
ATOM 755 C CA . ALA A 1 95 ? 18.334 0.099 -4.464 1.00 90.06 95 ALA A CA 1
ATOM 756 C C . ALA A 1 95 ? 16.837 0.040 -4.105 1.00 90.06 95 ALA A C 1
ATOM 758 O O . ALA A 1 95 ? 16.470 0.134 -2.932 1.00 90.06 95 ALA A O 1
ATOM 759 N N . LEU A 1 96 ? 15.959 -0.126 -5.099 1.00 85.94 96 LEU A N 1
ATOM 760 C CA . LEU A 1 96 ? 14.523 -0.295 -4.881 1.00 85.94 96 LEU A CA 1
ATOM 761 C C . LEU A 1 96 ? 14.212 -1.633 -4.189 1.00 85.94 96 LEU A C 1
ATOM 763 O O . LEU A 1 96 ? 13.383 -1.678 -3.282 1.00 85.94 96 LEU A O 1
ATOM 767 N N . LYS A 1 97 ? 14.899 -2.711 -4.572 1.00 87.25 97 LYS A N 1
ATOM 768 C CA . LYS A 1 97 ? 14.762 -4.034 -3.950 1.00 87.25 97 LYS A CA 1
ATOM 769 C C . LYS A 1 97 ? 15.148 -4.016 -2.468 1.00 87.25 97 LYS A C 1
ATOM 771 O O . LYS A 1 97 ? 14.419 -4.579 -1.651 1.00 87.25 97 LYS A O 1
ATOM 776 N N . GLU A 1 98 ? 16.233 -3.330 -2.116 1.00 87.56 98 GLU A N 1
ATOM 777 C CA . GLU A 1 98 ? 16.635 -3.155 -0.714 1.00 87.56 98 GLU A CA 1
ATOM 778 C C . GLU A 1 98 ? 15.569 -2.368 0.066 1.00 87.56 98 GLU A C 1
ATOM 780 O O . GLU A 1 98 ? 15.097 -2.827 1.104 1.00 87.56 98 GLU A O 1
ATOM 785 N N . ARG A 1 99 ? 15.055 -1.261 -0.494 1.00 80.62 99 ARG A N 1
ATOM 786 C CA . ARG A 1 99 ? 13.961 -0.486 0.131 1.00 80.62 99 ARG A CA 1
ATOM 787 C C . ARG A 1 99 ? 12.679 -1.286 0.352 1.00 80.62 99 ARG A C 1
ATOM 789 O O . ARG A 1 99 ? 11.934 -0.976 1.276 1.00 80.62 99 ARG A O 1
ATOM 796 N N . HIS A 1 100 ? 12.385 -2.268 -0.498 1.00 70.06 100 HIS A N 1
ATOM 797 C CA . HIS A 1 100 ? 11.192 -3.111 -0.374 1.00 70.06 100 HIS A CA 1
ATOM 798 C C . HIS A 1 100 ? 11.394 -4.366 0.481 1.00 70.06 100 HIS A C 1
ATOM 800 O O . HIS A 1 100 ? 10.408 -5.026 0.809 1.00 70.06 100 HIS A O 1
ATOM 806 N N . SER A 1 101 ? 12.620 -4.664 0.909 1.00 73.75 101 SER A N 1
ATOM 807 C CA . SER A 1 101 ? 12.877 -5.755 1.855 1.00 73.75 101 SER A CA 1
ATOM 808 C C . SER A 1 101 ? 12.493 -5.360 3.295 1.00 73.75 101 SER A C 1
ATOM 810 O O . SER A 1 101 ? 11.936 -6.173 4.032 1.00 73.75 101 SER A O 1
ATOM 812 N N . ASP A 1 102 ? 12.649 -4.083 3.655 1.00 70.12 102 ASP A N 1
ATOM 813 C CA . ASP A 1 102 ? 12.296 -3.520 4.969 1.00 70.12 102 ASP A CA 1
ATOM 814 C C . ASP A 1 102 ? 10.788 -3.432 5.318 1.00 70.12 102 ASP A C 1
ATOM 816 O O . ASP A 1 102 ? 10.428 -3.752 6.457 1.00 70.12 102 ASP A O 1
ATOM 820 N N . PRO A 1 103 ? 9.849 -3.047 4.421 1.00 73.25 103 PRO A N 1
ATOM 821 C CA . PRO A 1 103 ? 8.434 -2.920 4.778 1.00 73.25 103 PRO A CA 1
ATOM 822 C C . PRO A 1 103 ? 7.803 -4.241 5.214 1.00 73.25 103 PRO A C 1
ATOM 824 O O . PRO A 1 103 ? 6.840 -4.217 5.973 1.00 73.25 103 PRO A O 1
ATOM 827 N N . SER A 1 104 ? 8.342 -5.392 4.796 1.00 80.81 104 SER A N 1
ATOM 828 C CA . SER A 1 104 ? 7.857 -6.688 5.278 1.00 80.81 104 SER A CA 1
ATOM 829 C C . SER A 1 104 ? 8.149 -6.889 6.766 1.00 80.81 104 SER A C 1
ATOM 831 O O . SER A 1 104 ? 7.319 -7.462 7.469 1.00 80.81 104 SER A O 1
ATOM 833 N N . ALA A 1 105 ? 9.300 -6.420 7.257 1.00 80.25 105 ALA A N 1
ATOM 834 C CA . ALA A 1 105 ? 9.646 -6.497 8.674 1.00 80.25 105 ALA A CA 1
ATOM 835 C C . ALA A 1 105 ? 8.796 -5.521 9.500 1.00 80.25 105 ALA A C 1
ATOM 837 O O . ALA A 1 105 ? 8.235 -5.917 10.519 1.00 80.25 105 ALA A O 1
ATOM 838 N N . ALA A 1 106 ? 8.616 -4.287 9.013 1.00 83.06 106 ALA A N 1
ATOM 839 C CA . ALA A 1 106 ? 7.766 -3.290 9.666 1.00 83.06 106 ALA A CA 1
ATOM 840 C C . ALA A 1 106 ? 6.285 -3.719 9.714 1.00 83.06 106 ALA A C 1
ATOM 842 O O . ALA A 1 106 ? 5.631 -3.586 10.748 1.00 83.06 106 ALA A O 1
ATOM 843 N N . LEU A 1 107 ? 5.756 -4.292 8.625 1.00 87.50 107 LEU A N 1
ATOM 844 C CA . LEU A 1 107 ? 4.401 -4.853 8.594 1.00 87.50 107 LEU A CA 1
ATOM 845 C C . LEU A 1 107 ? 4.258 -6.045 9.541 1.00 87.50 107 LEU A C 1
ATOM 847 O O . LEU A 1 107 ? 3.238 -6.163 10.219 1.00 87.50 107 LEU A O 1
ATOM 851 N N . LEU A 1 108 ? 5.269 -6.915 9.612 1.00 91.19 108 LEU A N 1
ATOM 852 C CA . LEU A 1 108 ? 5.266 -8.040 10.543 1.00 91.19 108 LEU A CA 1
ATOM 853 C C . LEU A 1 108 ? 5.253 -7.548 11.995 1.00 91.19 108 LEU A C 1
ATOM 855 O O . LEU A 1 108 ? 4.450 -8.028 12.794 1.00 91.19 108 LEU A O 1
ATOM 859 N N . GLU A 1 109 ? 6.086 -6.561 12.329 1.00 90.56 109 GLU A N 1
ATOM 860 C CA . GLU A 1 109 ? 6.101 -5.931 13.650 1.00 90.56 109 GLU A CA 1
ATOM 861 C C . GLU A 1 109 ? 4.734 -5.316 13.983 1.00 90.56 109 GLU A C 1
ATOM 863 O O . GLU A 1 109 ? 4.174 -5.599 15.048 1.00 90.56 109 GLU A O 1
ATOM 868 N N . GLN A 1 110 ? 4.135 -4.575 13.047 1.00 93.38 110 GLN A N 1
ATOM 869 C CA . GLN A 1 110 ? 2.809 -3.986 13.215 1.00 93.38 110 GLN A CA 1
ATOM 870 C C . GLN A 1 110 ? 1.717 -5.049 13.423 1.00 93.38 110 GLN A C 1
ATOM 872 O O . GLN A 1 110 ? 0.863 -4.882 14.297 1.00 93.38 110 GLN A O 1
ATOM 877 N N . ASP A 1 111 ? 1.755 -6.167 12.690 1.00 95.81 111 ASP A N 1
ATOM 878 C CA . ASP A 1 111 ? 0.810 -7.274 12.880 1.00 95.81 111 ASP A CA 1
ATOM 879 C C . ASP A 1 111 ? 0.983 -7.926 14.261 1.00 95.81 111 ASP A C 1
ATOM 881 O O . ASP A 1 111 ? 0.000 -8.223 14.947 1.00 95.81 111 ASP A O 1
ATOM 885 N N . THR A 1 112 ? 2.223 -8.079 14.742 1.00 95.69 112 THR A N 1
ATOM 886 C CA . THR A 1 112 ? 2.458 -8.586 16.104 1.00 95.69 112 THR A CA 1
ATOM 887 C C . THR A 1 112 ? 1.937 -7.632 17.182 1.00 95.69 112 THR A C 1
ATOM 889 O O . THR A 1 112 ? 1.330 -8.089 18.156 1.00 95.69 112 THR A O 1
ATOM 892 N N . ALA A 1 113 ? 2.108 -6.318 17.007 1.00 95.25 113 ALA A N 1
ATOM 893 C CA . ALA A 1 113 ? 1.586 -5.307 17.923 1.00 95.25 113 ALA A CA 1
ATOM 894 C C . ALA A 1 113 ? 0.048 -5.309 17.941 1.00 95.25 113 ALA A C 1
ATOM 896 O O . ALA A 1 113 ? -0.561 -5.299 19.013 1.00 95.25 113 ALA A O 1
ATOM 897 N N . LEU A 1 114 ? -0.586 -5.426 16.769 1.00 97.31 114 LEU A N 1
ATOM 898 C CA . LEU A 1 114 ? -2.039 -5.526 16.642 1.00 97.31 114 LEU A CA 1
ATOM 899 C C . LEU A 1 114 ? -2.586 -6.780 17.339 1.00 97.31 114 LEU A C 1
ATOM 901 O O . LEU A 1 114 ? -3.600 -6.711 18.033 1.00 97.31 114 LEU A O 1
ATOM 905 N N . ARG A 1 115 ? -1.910 -7.928 17.199 1.00 97.31 115 ARG A N 1
ATOM 906 C CA . ARG A 1 115 ? -2.297 -9.169 17.893 1.00 97.31 115 ARG A CA 1
ATOM 907 C C . ARG A 1 115 ? -2.221 -9.023 19.411 1.00 97.31 115 ARG A C 1
ATOM 909 O O . ARG A 1 115 ? -3.156 -9.444 20.088 1.00 97.31 115 ARG A O 1
ATOM 916 N N . LYS A 1 116 ? -1.164 -8.392 19.938 1.00 96.81 116 LYS A N 1
ATOM 917 C CA . LYS A 1 116 ? -1.035 -8.102 21.378 1.00 96.81 116 LYS A CA 1
ATOM 918 C C . LYS A 1 116 ? -2.141 -7.166 21.869 1.00 96.81 116 LYS A C 1
ATOM 920 O O . LYS A 1 116 ? -2.759 -7.448 22.889 1.00 96.81 116 LYS A O 1
ATOM 925 N N . SER A 1 117 ? -2.445 -6.108 21.118 1.00 98.00 117 SER A N 1
ATOM 926 C CA . SER A 1 117 ? -3.532 -5.178 21.455 1.00 98.00 117 SER A CA 1
ATOM 927 C C . SER A 1 117 ? -4.900 -5.876 21.482 1.00 98.00 117 SER A C 1
ATOM 929 O O . SER A 1 117 ? -5.639 -5.746 22.454 1.00 98.00 117 SER A O 1
ATOM 931 N N . ARG A 1 118 ? -5.205 -6.712 20.480 1.00 97.19 118 ARG A N 1
ATOM 932 C CA . ARG A 1 118 ? -6.437 -7.523 20.456 1.00 97.19 118 ARG A CA 1
ATOM 933 C C . ARG A 1 118 ? -6.508 -8.532 21.600 1.00 97.19 118 ARG A C 1
ATOM 935 O O . ARG A 1 118 ? -7.599 -8.857 22.058 1.00 97.19 118 ARG A O 1
ATOM 942 N N . GLN A 1 119 ? -5.373 -9.069 22.042 1.00 97.62 119 GLN A N 1
ATOM 943 C CA . GLN A 1 119 ? -5.336 -9.950 23.206 1.00 97.62 119 GLN A CA 1
ATOM 944 C C . GLN A 1 119 ? -5.700 -9.184 24.485 1.00 97.62 119 GLN A C 1
ATOM 946 O O . GLN A 1 119 ? -6.571 -9.639 25.221 1.00 97.62 119 GLN A O 1
ATOM 951 N N . GLN A 1 120 ? -5.117 -8.002 24.698 1.00 97.94 120 GLN A N 1
ATOM 952 C CA . GLN A 1 120 ? -5.451 -7.141 25.839 1.00 97.94 120 GLN A CA 1
ATOM 953 C C . GLN A 1 120 ? -6.933 -6.740 25.845 1.00 97.94 120 GLN A C 1
ATOM 955 O O . GLN A 1 120 ? -7.580 -6.773 26.887 1.00 97.94 120 GLN A O 1
ATOM 960 N N . GLU A 1 121 ? -7.507 -6.421 24.681 1.00 96.62 121 GLU A N 1
ATOM 961 C CA . GLU A 1 121 ? -8.937 -6.110 24.550 1.00 96.62 121 GLU A CA 1
ATOM 962 C C . GLU A 1 121 ? -9.831 -7.282 24.995 1.00 96.62 121 GLU A C 1
ATOM 964 O O . GLU A 1 121 ? -10.849 -7.081 25.665 1.00 96.62 121 GLU A O 1
ATOM 969 N N . ARG A 1 122 ? -9.440 -8.522 24.672 1.00 97.81 122 ARG A N 1
ATOM 970 C CA . ARG A 1 122 ? -10.155 -9.728 25.122 1.00 97.81 122 ARG A CA 1
ATOM 971 C C . ARG A 1 122 ? -10.039 -9.926 26.630 1.00 97.81 122 ARG A C 1
ATOM 973 O O . ARG A 1 122 ? -11.043 -10.243 27.258 1.00 97.81 122 ARG A O 1
ATOM 980 N N . GLU A 1 123 ? -8.852 -9.731 27.200 1.00 98.06 123 GLU A N 1
ATOM 981 C CA . GLU A 1 123 ? -8.620 -9.832 28.649 1.00 98.06 123 GLU A CA 1
ATOM 982 C C . GLU A 1 123 ? -9.486 -8.816 29.412 1.00 98.06 123 GLU A C 1
ATOM 984 O O . GLU A 1 123 ? -10.259 -9.203 30.289 1.00 98.06 123 GLU A O 1
ATOM 989 N N . LEU A 1 124 ? -9.479 -7.549 28.985 1.00 98.06 124 LEU A N 1
ATOM 990 C CA . LEU A 1 124 ? -10.328 -6.499 29.559 1.00 98.06 124 LEU A CA 1
ATOM 991 C C . LEU A 1 124 ? -11.824 -6.793 29.397 1.00 98.06 124 LEU A C 1
ATOM 993 O O . LEU A 1 124 ? -12.614 -6.523 30.300 1.00 98.06 124 LEU A O 1
ATOM 997 N N . SER A 1 125 ? -12.236 -7.373 28.267 1.00 97.94 125 SER A N 1
ATOM 998 C CA . SER A 1 125 ? -13.636 -7.761 28.047 1.00 97.94 125 SER A CA 1
ATOM 999 C C . SER A 1 125 ? -14.097 -8.840 29.031 1.00 97.94 125 SER A C 1
ATOM 1001 O O . SER A 1 125 ? -15.226 -8.785 29.525 1.00 97.94 125 SER A O 1
ATOM 1003 N N . VAL A 1 126 ? -13.227 -9.806 29.341 1.00 98.31 126 VAL A N 1
ATOM 1004 C CA . VAL A 1 126 ? -13.499 -10.850 30.340 1.00 98.31 126 VAL A CA 1
ATOM 1005 C C . VAL A 1 126 ? -13.566 -10.250 31.746 1.00 98.31 126 VAL A C 1
ATOM 1007 O O . VAL A 1 126 ? -14.501 -10.552 32.489 1.00 98.31 126 VAL A O 1
ATOM 1010 N N . GLU A 1 127 ? -12.642 -9.355 32.106 1.00 97.75 127 GLU A N 1
ATOM 1011 C CA . GLU A 1 127 ? -12.691 -8.642 33.390 1.00 97.75 127 GLU A CA 1
ATOM 1012 C C . GLU A 1 127 ? -13.971 -7.813 33.538 1.00 97.75 127 GLU A C 1
ATOM 1014 O O . GLU A 1 127 ? -14.617 -7.851 34.585 1.00 97.75 127 GLU A O 1
ATOM 1019 N N . LEU A 1 128 ? -14.400 -7.124 32.480 1.00 97.94 128 LEU A N 1
ATOM 1020 C CA . LEU A 1 128 ? -15.627 -6.331 32.494 1.00 97.94 128 LEU A CA 1
ATOM 1021 C C . LEU A 1 128 ? -16.875 -7.208 32.663 1.00 97.94 128 LEU A C 1
ATOM 1023 O O . LEU A 1 128 ? -17.795 -6.836 33.394 1.00 97.94 128 LEU A O 1
ATOM 1027 N N . GLN A 1 129 ? -16.909 -8.392 32.042 1.00 97.94 129 GLN A N 1
ATOM 1028 C CA . GLN A 1 129 ? -17.971 -9.370 32.296 1.00 97.94 129 GLN A CA 1
ATOM 1029 C C . GLN A 1 129 ? -17.971 -9.857 33.746 1.00 97.94 129 GLN A C 1
ATOM 1031 O O . GLN A 1 129 ? -19.044 -9.967 34.342 1.00 97.94 129 GLN A O 1
ATOM 1036 N N . LYS A 1 130 ? -16.792 -10.101 34.326 1.00 98.25 130 LYS A N 1
ATOM 1037 C CA . LYS A 1 130 ? -16.661 -10.498 35.729 1.00 98.25 130 LYS A CA 1
ATOM 1038 C C . LYS A 1 130 ? -17.178 -9.409 36.669 1.00 98.25 130 LYS A C 1
ATOM 1040 O O . LYS A 1 130 ? -18.062 -9.678 37.471 1.00 98.25 130 LYS A O 1
ATOM 1045 N N . VAL A 1 131 ? -16.728 -8.165 36.501 1.00 98.25 131 VAL A N 1
ATOM 1046 C CA . VAL A 1 131 ? -17.201 -7.023 37.305 1.00 98.25 131 VAL A CA 1
ATOM 1047 C C . VAL A 1 131 ? -18.714 -6.843 37.173 1.00 98.25 131 VAL A C 1
ATOM 1049 O O . VAL A 1 131 ? -19.395 -6.529 38.147 1.00 98.25 131 VAL A O 1
ATOM 1052 N N . LYS A 1 132 ? -19.274 -7.073 35.980 1.00 98.12 132 LYS A N 1
ATOM 1053 C CA . LYS A 1 132 ? -20.724 -7.030 35.768 1.00 98.12 132 LYS A CA 1
ATOM 1054 C C . LYS A 1 132 ? -21.459 -8.117 36.561 1.00 98.12 132 LYS A C 1
ATOM 1056 O O . LYS A 1 132 ? -22.534 -7.835 37.090 1.00 98.12 132 LYS A O 1
ATOM 1061 N N . ALA A 1 133 ? -20.907 -9.328 36.636 1.00 98.00 133 ALA A N 1
ATOM 1062 C CA . ALA A 1 133 ? -21.462 -10.408 37.448 1.00 98.00 133 ALA A CA 1
ATOM 1063 C C . ALA A 1 133 ? -21.385 -10.070 38.947 1.00 98.00 133 ALA A C 1
ATOM 1065 O O . ALA A 1 133 ? -22.420 -10.078 39.614 1.00 98.00 133 ALA A O 1
ATOM 1066 N N . ASP A 1 134 ? -20.211 -9.648 39.427 1.00 97.75 134 ASP A N 1
ATOM 1067 C CA . ASP A 1 134 ? -19.977 -9.256 40.824 1.00 97.75 134 ASP A CA 1
ATOM 1068 C C . ASP A 1 134 ? -20.913 -8.104 41.248 1.00 97.75 134 ASP A C 1
ATOM 1070 O O . ASP A 1 134 ? -21.474 -8.097 42.344 1.00 97.75 134 ASP A O 1
ATOM 1074 N N . PHE A 1 135 ? -21.153 -7.131 40.361 1.00 98.12 135 PHE A N 1
ATOM 1075 C CA . PHE A 1 135 ? -22.086 -6.033 40.622 1.00 98.12 135 PHE A CA 1
ATOM 1076 C C . PHE A 1 135 ? -23.546 -6.497 40.706 1.00 98.12 135 PHE A C 1
ATOM 1078 O O . PHE A 1 135 ? -24.323 -5.949 41.492 1.00 98.12 135 PHE A O 1
ATOM 1085 N N . SER A 1 136 ? -23.939 -7.495 39.907 1.00 97.00 136 SER A N 1
ATOM 1086 C CA . SER A 1 136 ? -25.278 -8.084 39.999 1.00 97.00 136 SER A CA 1
ATOM 1087 C C . SER A 1 136 ? -25.470 -8.781 41.343 1.00 97.00 136 SER A C 1
ATOM 1089 O O . SER A 1 136 ? -26.472 -8.534 42.010 1.00 97.00 136 SER A O 1
ATOM 1091 N N . GLU A 1 137 ? -24.485 -9.572 41.770 1.00 97.50 137 GLU A N 1
ATOM 1092 C CA . GLU A 1 137 ? -24.492 -10.241 43.073 1.00 97.50 137 GLU A CA 1
ATOM 1093 C C . GLU A 1 137 ? -24.553 -9.227 44.223 1.00 97.50 137 GLU A C 1
ATOM 1095 O O . GLU A 1 137 ? -25.400 -9.338 45.110 1.00 97.50 137 GLU A O 1
ATOM 1100 N N . TYR A 1 138 ? -23.738 -8.168 44.164 1.00 97.25 138 TYR A N 1
ATOM 1101 C CA . TYR A 1 138 ? -23.782 -7.077 45.139 1.00 97.25 138 TYR A CA 1
ATOM 1102 C C . TYR A 1 138 ? -25.164 -6.409 45.204 1.00 97.25 138 TYR A C 1
ATOM 1104 O O . TYR A 1 138 ? -25.683 -6.136 46.290 1.00 97.25 138 TYR A O 1
ATOM 1112 N N . LYS A 1 139 ? -25.784 -6.142 44.048 1.00 97.56 139 LYS A N 1
ATOM 1113 C CA . LYS A 1 139 ? -27.112 -5.522 43.974 1.00 97.56 139 LYS A CA 1
ATOM 1114 C C . LYS A 1 139 ? -28.183 -6.407 44.607 1.00 97.56 139 LYS A C 1
ATOM 1116 O O . LYS A 1 139 ? -29.068 -5.879 45.280 1.00 97.56 139 LYS A O 1
ATOM 1121 N N . ASP A 1 140 ? -28.119 -7.714 44.391 1.00 96.31 140 ASP A N 1
ATOM 1122 C CA . ASP A 1 140 ? -29.074 -8.655 44.973 1.00 96.31 140 ASP A CA 1
ATOM 1123 C C . ASP A 1 140 ? -28.850 -8.811 46.483 1.00 96.31 140 ASP A C 1
ATOM 1125 O O . ASP A 1 140 ? -29.800 -8.656 47.250 1.00 96.31 140 ASP A O 1
ATOM 1129 N N . GLY A 1 141 ? -27.596 -8.920 46.936 1.00 96.88 141 GLY A N 1
ATOM 1130 C CA . GLY A 1 141 ? -27.262 -8.902 48.364 1.00 96.88 141 GLY A CA 1
ATOM 1131 C C . GLY A 1 141 ? -27.720 -7.623 49.079 1.00 96.88 141 GLY A C 1
ATOM 1132 O O . GLY A 1 141 ? -28.175 -7.671 50.223 1.00 96.88 141 GLY A O 1
ATOM 1133 N N . ARG A 1 142 ? -27.681 -6.470 48.398 1.00 96.62 142 ARG A N 1
ATOM 1134 C CA . ARG A 1 142 ? -28.205 -5.207 48.935 1.00 96.62 142 ARG A CA 1
ATOM 1135 C C . ARG A 1 142 ? -29.728 -5.215 49.087 1.00 96.62 142 ARG A C 1
ATOM 1137 O O . ARG A 1 142 ? -30.224 -4.745 50.104 1.00 96.62 142 ARG A O 1
ATOM 1144 N N . LYS A 1 143 ? -30.478 -5.794 48.140 1.00 96.38 143 LYS A N 1
ATOM 1145 C CA . LYS A 1 143 ? -31.942 -5.950 48.277 1.00 96.38 143 LYS A CA 1
ATOM 1146 C C . LYS A 1 143 ? -32.310 -6.849 49.457 1.00 96.38 143 LYS A C 1
ATOM 1148 O O . LYS A 1 143 ? -33.294 -6.575 50.147 1.00 96.38 143 LYS A O 1
ATOM 1153 N N . ASP A 1 144 ? -31.532 -7.902 49.690 1.00 96.44 144 ASP A N 1
ATOM 1154 C CA . ASP A 1 144 ? -31.728 -8.791 50.836 1.00 96.44 144 ASP A CA 1
ATOM 1155 C C . ASP A 1 144 ? -31.480 -8.049 52.152 1.00 96.44 144 ASP A C 1
ATOM 1157 O O . ASP A 1 144 ? -32.268 -8.173 53.091 1.00 96.44 144 ASP A O 1
ATOM 1161 N N . GLN A 1 145 ? -30.425 -7.230 52.218 1.00 96.19 145 GLN A N 1
ATOM 1162 C CA . GLN A 1 145 ? -30.169 -6.356 53.366 1.00 96.19 145 GLN A CA 1
ATOM 1163 C C . GLN A 1 145 ? -31.301 -5.347 53.586 1.00 96.19 145 GLN A C 1
ATOM 1165 O O . GLN A 1 145 ? -31.780 -5.227 54.710 1.00 96.19 145 GLN A O 1
ATOM 1170 N N . ASP A 1 146 ? -31.786 -4.685 52.534 1.00 97.25 146 ASP A N 1
ATOM 1171 C CA . ASP A 1 146 ? -32.907 -3.739 52.623 1.00 97.25 146 ASP A CA 1
ATOM 1172 C C . ASP A 1 146 ? -34.210 -4.426 53.076 1.00 97.25 146 ASP A C 1
ATOM 1174 O O . ASP A 1 146 ? -35.051 -3.828 53.751 1.00 97.25 146 ASP A O 1
ATOM 1178 N N . SER A 1 147 ? -34.406 -5.696 52.713 1.00 96.81 147 SER A N 1
ATOM 1179 C CA . SER A 1 147 ? -35.560 -6.490 53.152 1.00 96.81 147 SER A CA 1
ATOM 1180 C C . SER A 1 147 ? -35.456 -6.854 54.635 1.00 96.81 147 SER A C 1
ATOM 1182 O O . SER A 1 147 ? -36.425 -6.676 55.370 1.00 96.81 147 SER A O 1
ATOM 1184 N N . LYS A 1 148 ? -34.266 -7.266 55.095 1.00 96.94 148 LYS A N 1
ATOM 1185 C CA . LYS A 1 148 ? -33.981 -7.512 56.520 1.00 96.94 148 LYS A CA 1
ATOM 1186 C C . LYS A 1 148 ? -34.102 -6.239 57.357 1.00 96.94 148 LYS A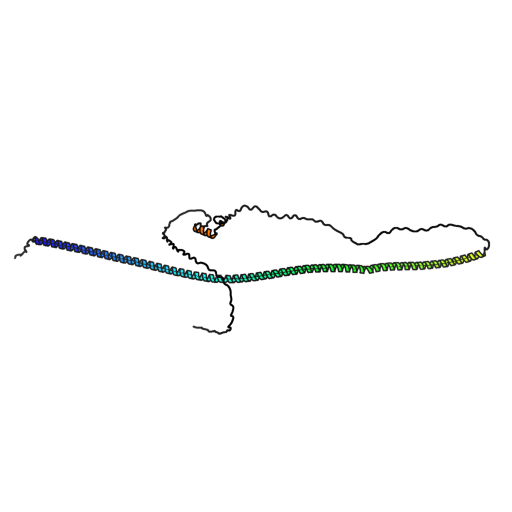 C 1
ATOM 1188 O O . LYS A 1 148 ? -34.647 -6.289 58.453 1.00 96.94 148 LYS A O 1
ATOM 1193 N N . LEU A 1 149 ? -33.635 -5.097 56.848 1.00 97.12 149 LEU A N 1
ATOM 1194 C CA . LEU A 1 149 ? -33.792 -3.804 57.519 1.00 97.12 149 LEU A CA 1
ATOM 1195 C C . LEU A 1 149 ? -35.268 -3.450 57.699 1.00 97.12 149 LEU A C 1
ATOM 1197 O O . LEU A 1 149 ? -35.667 -3.126 58.811 1.00 97.12 149 LEU A O 1
ATOM 1201 N N . ARG A 1 150 ? -36.095 -3.607 56.658 1.00 96.88 150 ARG A N 1
ATOM 1202 C CA . ARG A 1 150 ? -37.548 -3.388 56.761 1.00 96.88 150 ARG A CA 1
ATOM 1203 C C . ARG A 1 150 ? -38.232 -4.323 57.759 1.00 96.88 150 ARG A C 1
ATOM 1205 O O . ARG A 1 150 ? -39.182 -3.919 58.425 1.00 96.88 150 ARG A O 1
ATOM 1212 N N . GLU A 1 151 ? -37.775 -5.568 57.865 1.00 97.31 151 GLU A N 1
ATOM 1213 C CA . GLU A 1 151 ? -38.273 -6.508 58.873 1.00 97.31 151 GLU A CA 1
ATOM 1214 C C . GLU A 1 151 ? -37.918 -6.049 60.294 1.00 97.31 151 GLU A C 1
ATOM 1216 O O . GLU A 1 151 ? -38.801 -5.956 61.146 1.00 97.31 151 GLU A O 1
ATOM 1221 N N . VAL A 1 152 ? -36.659 -5.662 60.522 1.00 97.00 152 VAL A N 1
ATOM 1222 C CA . VAL A 1 152 ? -36.196 -5.123 61.810 1.00 97.00 152 VAL A CA 1
ATOM 1223 C C . VAL A 1 152 ? -36.918 -3.821 62.172 1.00 97.00 152 VAL A C 1
ATOM 1225 O O . VAL A 1 152 ? -37.307 -3.648 63.324 1.00 97.00 152 VAL A O 1
ATOM 1228 N N . GLU A 1 153 ? -37.147 -2.920 61.214 1.00 97.06 153 GLU A N 1
ATOM 1229 C CA . GLU A 1 153 ? -37.922 -1.687 61.422 1.00 97.06 153 GLU A CA 1
ATOM 1230 C C . GLU A 1 153 ? -39.352 -1.994 61.873 1.00 97.06 153 GLU A C 1
ATOM 1232 O O . GLU A 1 153 ? -39.839 -1.404 62.838 1.00 97.06 153 GLU A O 1
ATOM 1237 N N . LYS A 1 154 ? -40.007 -2.966 61.231 1.00 97.19 154 LYS A N 1
ATOM 1238 C CA . LYS A 1 154 ? -41.358 -3.399 61.599 1.00 97.19 154 LYS A CA 1
ATOM 1239 C C . LYS A 1 154 ? -41.407 -4.017 62.996 1.00 97.19 154 LYS A C 1
ATOM 1241 O O . LYS A 1 154 ? -42.372 -3.814 63.732 1.00 97.19 154 LYS A O 1
ATOM 1246 N N . ASP A 1 155 ? -40.398 -4.793 63.374 1.00 96.25 155 ASP A N 1
ATOM 1247 C CA . ASP A 1 155 ? -40.320 -5.368 64.718 1.00 96.25 155 ASP A CA 1
ATOM 1248 C C . ASP A 1 155 ? -40.009 -4.310 65.783 1.00 96.25 155 ASP A C 1
ATOM 1250 O O . ASP A 1 155 ? -40.566 -4.360 66.885 1.00 96.25 155 ASP A O 1
ATOM 1254 N N . LEU A 1 156 ? -39.198 -3.305 65.445 1.00 96.62 156 LEU A N 1
ATOM 1255 C CA . LEU A 1 156 ? -38.966 -2.144 66.297 1.00 96.62 156 LEU A CA 1
ATOM 1256 C C . LEU A 1 156 ? -40.256 -1.339 66.507 1.00 96.62 156 LEU A C 1
ATOM 1258 O O . LEU A 1 156 ? -40.542 -0.963 67.641 1.00 96.62 156 LEU A O 1
ATOM 1262 N N . GLU A 1 157 ? -41.055 -1.122 65.460 1.00 96.69 157 GLU A N 1
ATOM 1263 C CA . GLU A 1 157 ? -42.360 -0.451 65.544 1.00 96.69 157 GLU A CA 1
ATOM 1264 C C . GLU A 1 157 ? -43.315 -1.196 66.491 1.00 96.69 157 GLU A C 1
ATOM 1266 O O . GLU A 1 157 ? -43.835 -0.603 67.436 1.00 96.69 157 GLU A O 1
ATOM 1271 N N . LYS A 1 158 ? -43.453 -2.522 66.341 1.00 95.62 158 LYS A N 1
ATOM 1272 C CA . LYS A 1 158 ? -44.251 -3.348 67.271 1.00 95.62 158 LYS A CA 1
ATOM 1273 C C . LYS A 1 158 ? -43.766 -3.231 68.718 1.00 95.62 158 LYS A C 1
ATOM 1275 O O . LYS A 1 158 ? -44.577 -3.206 69.642 1.00 95.62 158 LYS A O 1
ATOM 1280 N N . SER A 1 159 ? -42.449 -3.192 68.927 1.00 95.12 159 SER A N 1
ATOM 1281 C CA . SER A 1 159 ? -41.856 -3.020 70.257 1.00 95.12 159 SER A CA 1
ATOM 1282 C C . SER A 1 159 ? -42.173 -1.638 70.838 1.00 95.12 159 SER A C 1
ATOM 1284 O O . SER A 1 159 ? -42.551 -1.530 72.004 1.00 95.12 159 SER A O 1
ATOM 1286 N N . GLN A 1 160 ? -42.104 -0.577 70.028 1.00 94.75 160 GLN A N 1
ATOM 1287 C CA . GLN A 1 160 ? -42.492 0.774 70.441 1.00 94.75 160 GLN A CA 1
ATOM 1288 C C . GLN A 1 160 ? -43.976 0.859 70.814 1.00 94.75 160 GLN A C 1
ATOM 1290 O O . GLN A 1 160 ? -44.312 1.454 71.841 1.00 94.75 160 GLN A O 1
ATOM 1295 N N . ASP A 1 161 ? -44.856 0.232 70.032 1.00 94.44 161 ASP A N 1
ATOM 1296 C CA . ASP A 1 161 ? -46.282 0.142 70.349 1.00 94.44 161 ASP A CA 1
ATOM 1297 C C . ASP A 1 161 ? -46.520 -0.618 71.657 1.00 94.44 161 ASP A C 1
ATOM 1299 O O . ASP A 1 161 ? -47.282 -0.164 72.513 1.00 94.44 161 ASP A O 1
ATOM 1303 N N . TYR A 1 162 ? -45.812 -1.731 71.867 1.00 93.56 162 TYR A N 1
ATOM 1304 C CA . TYR A 1 162 ? -45.869 -2.482 73.119 1.00 93.56 162 TYR A CA 1
ATOM 1305 C C . TYR A 1 162 ? -45.429 -1.634 74.322 1.00 93.56 162 TYR A C 1
ATOM 1307 O O . TYR A 1 162 ? -46.103 -1.621 75.353 1.00 93.56 162 TYR A O 1
ATOM 1315 N N . VAL A 1 163 ? -44.349 -0.859 74.185 1.00 93.31 163 VAL A N 1
ATOM 1316 C CA . VAL A 1 163 ? -43.892 0.077 75.223 1.00 93.31 163 VAL A CA 1
ATOM 1317 C C . VAL A 1 163 ? -44.927 1.174 75.486 1.00 93.31 163 VAL A C 1
ATOM 1319 O O . VAL A 1 163 ? -45.159 1.506 76.648 1.00 93.31 163 VAL A O 1
ATOM 1322 N N . ARG A 1 164 ? -45.602 1.716 74.460 1.00 91.94 164 ARG A N 1
ATOM 1323 C CA . ARG A 1 164 ? -46.700 2.683 74.663 1.00 91.94 164 ARG A CA 1
ATOM 1324 C C . ARG A 1 164 ? -47.848 2.076 75.461 1.00 91.94 164 ARG A C 1
ATOM 1326 O O . ARG A 1 164 ? -48.332 2.716 76.392 1.00 91.94 164 ARG A O 1
ATOM 1333 N N . VAL A 1 165 ? -48.261 0.850 75.135 1.00 91.94 165 VAL A N 1
ATOM 1334 C CA . VAL A 1 165 ? -49.310 0.136 75.882 1.00 91.94 165 VAL A CA 1
ATOM 1335 C C . VAL A 1 165 ? -48.891 -0.057 77.340 1.00 91.94 165 VAL A C 1
ATOM 1337 O O . VAL A 1 165 ? -49.642 0.310 78.244 1.00 91.94 165 VAL A O 1
ATOM 1340 N N . LEU A 1 166 ? -47.669 -0.546 77.576 1.00 88.38 166 LEU A N 1
ATOM 1341 C CA . LEU A 1 166 ? -47.125 -0.708 78.925 1.00 88.38 166 LEU A CA 1
ATOM 1342 C C . LEU A 1 166 ? -47.012 0.618 79.685 1.00 88.38 166 LEU A C 1
ATOM 1344 O O . LEU A 1 166 ? -47.227 0.635 80.890 1.00 88.38 166 LEU A O 1
ATOM 1348 N N . SER A 1 167 ? -46.695 1.725 79.010 1.00 89.56 167 SER A N 1
ATOM 1349 C CA . SER A 1 167 ? -46.615 3.052 79.630 1.00 89.56 167 SER A CA 1
ATOM 1350 C C . SER A 1 167 ? -47.992 3.624 79.982 1.00 89.56 167 SER A C 1
ATOM 1352 O O . SER A 1 167 ? -48.109 4.377 80.949 1.00 89.56 167 SER A O 1
ATOM 1354 N N . ASN A 1 168 ? -49.034 3.282 79.222 1.00 86.12 168 ASN A N 1
ATOM 1355 C CA . ASN A 1 168 ? -50.399 3.745 79.480 1.00 86.12 168 ASN A CA 1
ATOM 1356 C C . ASN A 1 168 ? -51.076 2.951 80.607 1.00 86.12 168 ASN A C 1
ATOM 1358 O O . ASN A 1 168 ? -51.859 3.513 81.371 1.00 86.12 168 ASN A O 1
ATOM 1362 N N . GLN A 1 169 ? -50.726 1.674 80.778 1.00 87.50 169 GLN A N 1
ATOM 1363 C CA . GLN A 1 169 ? -51.274 0.802 81.820 1.00 87.50 169 GLN A CA 1
ATOM 1364 C C . GLN A 1 169 ? -51.150 1.361 83.262 1.00 87.50 169 GLN A C 1
ATOM 1366 O O . GLN A 1 169 ? -52.154 1.367 83.977 1.00 87.50 169 GLN A O 1
ATOM 1371 N N . PRO A 1 170 ? -49.996 1.887 83.729 1.00 78.25 170 PRO A N 1
ATOM 1372 C CA . PRO A 1 170 ? -49.889 2.504 85.051 1.00 78.25 170 PRO A CA 1
ATOM 1373 C C . PRO A 1 170 ? -50.605 3.858 85.139 1.00 78.25 170 PRO A C 1
ATOM 1375 O O . PRO A 1 170 ? -51.037 4.230 86.226 1.00 78.25 170 PRO A O 1
ATOM 1378 N N . GLN A 1 171 ? -50.770 4.593 84.031 1.00 78.94 171 GLN A N 1
ATOM 1379 C CA . GLN A 1 171 ? -51.574 5.822 84.029 1.00 78.94 171 GLN A CA 1
ATOM 1380 C C . GLN A 1 171 ? -53.063 5.512 84.202 1.00 78.94 171 GLN A C 1
ATOM 1382 O O . GLN A 1 171 ? -53.737 6.174 84.990 1.00 78.94 171 GLN A O 1
ATOM 1387 N N . GLU A 1 172 ? -53.579 4.497 83.507 1.00 79.88 172 GLU A N 1
ATOM 1388 C CA . GLU A 1 172 ? -54.953 4.016 83.686 1.00 79.88 172 GLU A CA 1
ATOM 1389 C C . GLU A 1 172 ? -55.169 3.443 85.089 1.00 79.88 172 GLU A C 1
ATOM 1391 O O . GLU A 1 172 ? -56.142 3.803 85.751 1.00 79.88 172 GLU A O 1
ATOM 1396 N N . ALA A 1 173 ? -54.224 2.644 85.594 1.00 77.50 173 ALA A N 1
ATOM 1397 C CA . ALA A 1 173 ? -54.252 2.169 86.975 1.00 77.50 173 ALA A CA 1
ATOM 1398 C C . ALA A 1 173 ? -54.205 3.333 87.980 1.00 77.50 173 ALA A C 1
ATOM 1400 O O . ALA A 1 173 ? -54.914 3.307 88.981 1.00 77.50 173 ALA A O 1
ATOM 1401 N N . GLY A 1 174 ? -53.428 4.384 87.699 1.00 81.00 174 GLY A N 1
ATOM 1402 C CA . GLY A 1 174 ? -53.378 5.604 88.501 1.00 81.00 174 GLY A CA 1
ATOM 1403 C C . GLY A 1 174 ? -54.721 6.334 88.546 1.00 81.00 174 GLY A C 1
ATOM 1404 O O . GLY A 1 174 ? -55.165 6.714 89.629 1.00 81.00 174 GLY A O 1
ATOM 1405 N N . LYS A 1 175 ? -55.407 6.469 87.402 1.00 84.06 175 LYS A N 1
ATOM 1406 C CA . LYS A 1 175 ? -56.764 7.042 87.329 1.00 84.06 175 LYS A CA 1
ATOM 1407 C C . LYS A 1 175 ? -57.770 6.209 88.123 1.00 84.06 175 LYS A C 1
ATOM 1409 O O . LYS A 1 175 ? -58.481 6.763 88.955 1.00 84.06 175 LYS A O 1
ATOM 1414 N N . ALA A 1 176 ? -57.775 4.889 87.928 1.00 80.19 176 ALA A N 1
ATOM 1415 C CA . ALA A 1 176 ? -58.655 3.977 88.659 1.00 80.19 176 ALA A CA 1
ATOM 1416 C C . ALA A 1 176 ? -58.402 4.025 90.176 1.00 80.19 176 ALA A C 1
ATOM 1418 O O . ALA A 1 176 ? -59.342 4.035 90.971 1.00 80.19 176 ALA A O 1
ATOM 1419 N N . ASN A 1 177 ? -57.136 4.114 90.589 1.00 78.25 177 ASN A N 1
ATOM 1420 C CA . ASN A 1 177 ? -56.770 4.228 91.995 1.00 78.25 177 ASN A CA 1
ATOM 1421 C C . ASN A 1 177 ? -57.228 5.575 92.583 1.00 78.25 177 ASN A C 1
ATOM 1423 O O . ASN A 1 177 ? -57.784 5.603 93.676 1.00 78.25 177 ASN A O 1
ATOM 1427 N N . HIS A 1 178 ? -57.087 6.679 91.841 1.00 78.94 178 HIS A N 1
ATOM 1428 C CA . HIS A 1 178 ? -57.567 7.997 92.267 1.00 78.94 178 HIS A CA 1
ATOM 1429 C C . HIS A 1 178 ? -59.099 8.047 92.394 1.00 78.94 178 HIS A C 1
ATOM 1431 O O . HIS A 1 178 ? -59.616 8.533 93.397 1.00 78.94 178 HIS A O 1
ATOM 1437 N N . GLU A 1 179 ? -59.834 7.462 91.441 1.00 84.31 179 GLU A N 1
ATOM 1438 C CA . GLU A 1 179 ? -61.293 7.303 91.535 1.00 84.31 179 GLU A CA 1
ATOM 1439 C C . GLU A 1 179 ? -61.709 6.452 92.738 1.00 84.31 179 GLU A C 1
ATOM 1441 O O . GLU A 1 179 ? -62.649 6.806 93.450 1.00 84.31 179 GLU A O 1
ATOM 1446 N N . SER A 1 180 ? -61.009 5.342 92.999 1.00 78.38 180 SER A N 1
ATOM 1447 C CA . SER A 1 180 ? -61.274 4.517 94.181 1.00 78.38 180 SER A CA 1
ATOM 1448 C C . SER A 1 180 ? -60.950 5.247 95.489 1.00 78.38 180 SER A C 1
ATOM 1450 O O . SER A 1 180 ? -61.689 5.100 96.458 1.00 78.38 180 SER A O 1
ATOM 1452 N N . GLY A 1 181 ? -59.912 6.091 95.500 1.00 83.88 181 GLY A N 1
ATOM 1453 C CA . GLY A 1 181 ? -59.561 6.957 96.624 1.00 83.88 181 GLY A CA 1
ATOM 1454 C C . GLY A 1 181 ? -60.650 7.987 96.917 1.00 83.88 181 GLY A C 1
ATOM 1455 O O . GLY A 1 181 ? -61.060 8.121 98.067 1.00 83.88 181 GLY A O 1
ATOM 1456 N N . ASN A 1 182 ? -61.189 8.634 95.881 1.00 85.50 182 ASN A N 1
ATOM 1457 C CA . ASN A 1 182 ? -62.310 9.566 96.020 1.00 85.50 182 ASN A CA 1
ATOM 1458 C C . ASN A 1 182 ? -63.566 8.864 96.558 1.00 85.50 182 ASN A C 1
ATOM 1460 O O . ASN A 1 182 ? -64.183 9.364 97.493 1.00 85.50 182 ASN A O 1
ATOM 1464 N N . LYS A 1 183 ? -63.905 7.672 96.045 1.00 86.44 183 LYS A N 1
ATOM 1465 C CA . LYS A 1 183 ? -65.027 6.865 96.565 1.00 86.44 183 LYS A CA 1
ATOM 1466 C C . LYS A 1 183 ? -64.810 6.429 98.015 1.00 86.44 183 LYS A C 1
ATOM 1468 O O . LYS A 1 183 ? -65.740 6.437 98.814 1.00 86.44 183 LYS A O 1
ATOM 1473 N N . ALA A 1 184 ? -63.586 6.049 98.380 1.00 80.00 184 ALA A N 1
ATOM 1474 C CA . ALA A 1 184 ? -63.249 5.703 99.758 1.00 80.00 184 ALA A CA 1
ATOM 1475 C C . ALA A 1 184 ? -63.369 6.918 100.692 1.00 80.00 184 ALA A C 1
ATOM 1477 O O . ALA A 1 184 ? -63.843 6.774 101.819 1.00 80.00 184 ALA A O 1
ATOM 1478 N N . GLN A 1 185 ? -62.979 8.107 100.223 1.00 82.12 185 GLN A N 1
ATOM 1479 C CA . GLN A 1 185 ? -63.150 9.355 100.960 1.00 82.12 185 GLN A CA 1
ATOM 1480 C C . GLN A 1 185 ? -64.634 9.705 101.134 1.00 82.12 185 GLN A C 1
ATOM 1482 O O . GLN A 1 185 ? -65.050 9.991 102.254 1.00 82.12 185 GLN A O 1
ATOM 1487 N N . GLU A 1 186 ? -65.435 9.592 100.073 1.00 85.88 186 GLU A N 1
ATOM 1488 C CA . GLU A 1 186 ? -66.887 9.804 100.101 1.00 85.88 186 GLU A CA 1
ATOM 1489 C C . GLU A 1 186 ? -67.569 8.863 101.105 1.00 85.88 186 GLU A C 1
ATOM 1491 O O . GLU A 1 186 ? -68.291 9.318 101.990 1.00 85.88 186 GLU A O 1
ATOM 1496 N N . HIS A 1 187 ? -67.257 7.563 101.074 1.00 84.62 187 HIS A N 1
ATOM 1497 C CA . HIS A 1 187 ? -67.755 6.616 102.076 1.00 84.62 187 HIS A CA 1
ATOM 1498 C C . HIS A 1 187 ? -67.271 6.932 103.497 1.00 84.62 187 HIS A C 1
ATOM 1500 O O . HIS A 1 187 ? -67.999 6.708 104.462 1.00 84.62 187 HIS A O 1
ATOM 1506 N N . SER A 1 188 ? -66.054 7.454 103.654 1.00 87.19 188 SER A N 1
ATOM 1507 C CA . SER A 1 188 ? -65.540 7.922 104.946 1.00 87.19 188 SER A CA 1
ATOM 1508 C C . SER A 1 188 ? -66.364 9.099 105.484 1.00 87.19 188 SER A C 1
ATOM 1510 O O . SER A 1 188 ? -66.735 9.104 106.661 1.00 87.19 188 SER A O 1
ATOM 1512 N N . GLU A 1 189 ? -66.682 10.074 104.631 1.00 87.56 189 GLU A N 1
ATOM 1513 C CA . GLU A 1 189 ? -67.525 11.226 104.968 1.00 87.56 189 GLU A CA 1
ATOM 1514 C C . GLU A 1 189 ? -68.959 10.783 105.301 1.00 87.56 189 GLU A C 1
ATOM 1516 O O . GLU A 1 189 ? -69.528 11.201 106.313 1.00 87.56 189 GLU A O 1
ATOM 1521 N N . GLU A 1 190 ? -69.516 9.860 104.518 1.00 86.69 190 GLU A N 1
ATOM 1522 C CA . GLU A 1 190 ? -70.836 9.272 104.745 1.00 86.69 190 GLU A CA 1
ATOM 1523 C C . GLU A 1 190 ? -70.892 8.496 106.073 1.00 86.69 190 GLU A C 1
ATOM 1525 O O . GLU A 1 190 ? -71.847 8.630 106.842 1.00 86.69 190 GLU A O 1
ATOM 1530 N N . LEU A 1 191 ? -69.826 7.765 106.416 1.00 84.44 191 LEU A N 1
ATOM 1531 C CA . LEU A 1 191 ? -69.692 7.069 107.695 1.00 84.44 191 LEU A CA 1
ATOM 1532 C C . LEU A 1 191 ? -69.567 8.043 108.877 1.00 84.44 191 LEU A C 1
ATOM 1534 O O . LEU A 1 191 ? -70.122 7.784 109.947 1.00 84.44 191 LEU A O 1
ATOM 1538 N N . GLN A 1 192 ? -68.859 9.166 108.719 1.00 85.94 192 GLN A N 1
ATOM 1539 C CA . GLN A 1 192 ? -68.814 10.216 109.743 1.00 85.94 192 GLN A CA 1
ATOM 1540 C C . GLN A 1 192 ? -70.189 10.853 109.956 1.00 85.94 192 GLN A C 1
ATOM 1542 O O . GLN A 1 192 ? -70.614 11.018 111.101 1.00 85.94 192 GLN A O 1
ATOM 1547 N N . LYS A 1 193 ? -70.913 11.147 108.873 1.00 89.31 193 LYS A N 1
ATOM 1548 C CA . LYS A 1 193 ? -72.284 11.660 108.935 1.00 89.31 193 LYS A CA 1
ATOM 1549 C C . LYS A 1 193 ? -73.220 10.672 109.634 1.00 89.31 193 LYS A C 1
ATOM 1551 O O . LYS A 1 193 ? -73.909 11.053 110.574 1.00 89.31 193 LYS A O 1
ATOM 1556 N N . ALA A 1 194 ? -73.168 9.392 109.265 1.00 84.75 194 ALA A N 1
ATOM 1557 C CA . ALA A 1 194 ? -73.955 8.346 109.911 1.00 84.75 194 ALA A CA 1
ATOM 1558 C C . ALA A 1 194 ? -73.636 8.219 111.412 1.00 84.75 194 ALA A C 1
ATOM 1560 O O . ALA A 1 194 ? -74.542 8.037 112.222 1.00 84.75 194 ALA A O 1
ATOM 1561 N N . LYS A 1 195 ? -72.366 8.365 111.817 1.00 87.38 195 LYS A N 1
ATOM 1562 C CA . LYS A 1 195 ? -71.989 8.406 113.242 1.00 87.38 195 LYS A CA 1
ATOM 1563 C C . LYS A 1 195 ? -72.629 9.585 113.977 1.00 87.38 195 LYS A C 1
ATOM 1565 O O . LYS A 1 195 ? -73.120 9.391 115.089 1.00 87.38 195 LYS A O 1
ATOM 1570 N N . LEU A 1 196 ? -72.638 10.775 113.374 1.00 88.94 196 LEU A N 1
ATOM 1571 C CA . LEU A 1 196 ? -73.297 11.953 113.947 1.00 88.94 196 LEU A CA 1
ATOM 1572 C C . LEU A 1 196 ? -74.813 11.748 114.065 1.00 88.94 196 LEU A C 1
ATOM 1574 O O . LEU A 1 196 ? -75.383 12.038 115.116 1.00 88.94 196 LEU A O 1
ATOM 1578 N N . ASP A 1 197 ? -75.451 11.178 113.042 1.00 85.62 197 ASP A N 1
ATOM 1579 C CA . ASP A 1 197 ? -76.886 10.876 113.049 1.00 85.62 197 ASP A CA 1
ATOM 1580 C C . ASP A 1 197 ? -77.244 9.831 114.116 1.00 85.62 197 ASP A C 1
ATOM 1582 O O . ASP A 1 197 ? -78.219 10.002 114.851 1.00 85.62 197 ASP A O 1
ATOM 1586 N N . ILE A 1 198 ? -76.425 8.783 114.280 1.00 83.81 198 ILE A N 1
ATOM 1587 C CA . ILE A 1 198 ? -76.585 7.799 115.360 1.00 83.81 198 ILE A CA 1
ATOM 1588 C C . ILE A 1 198 ? -76.466 8.488 116.721 1.00 83.81 198 ILE A C 1
ATOM 1590 O O . ILE A 1 198 ? -77.303 8.258 117.593 1.00 83.81 198 ILE A O 1
ATOM 1594 N N . GLN A 1 199 ? -75.482 9.365 116.916 1.00 86.44 199 GLN A N 1
ATOM 1595 C CA . GLN A 1 199 ? -75.311 10.089 118.176 1.00 86.44 199 GLN A CA 1
ATOM 1596 C C . GLN A 1 199 ? -76.497 11.023 118.471 1.00 86.44 199 GLN A C 1
ATOM 1598 O O . GLN A 1 199 ? -76.983 11.061 119.602 1.00 86.44 199 GLN A O 1
ATOM 1603 N N . ALA A 1 200 ? -77.018 11.714 117.454 1.00 83.31 200 ALA A N 1
ATOM 1604 C CA . ALA A 1 200 ? -78.219 12.536 117.566 1.00 83.31 200 ALA A CA 1
ATOM 1605 C C . ALA A 1 200 ? -79.471 11.695 117.868 1.00 83.31 200 ALA A C 1
ATOM 1607 O O . ALA A 1 200 ? -80.300 12.088 118.690 1.00 83.31 200 ALA A O 1
ATOM 1608 N N . SER A 1 201 ? -79.605 10.520 117.245 1.00 81.88 201 SER A N 1
ATOM 1609 C CA . SER A 1 201 ? -80.702 9.586 117.516 1.00 81.88 201 SER A CA 1
ATOM 1610 C C . SER A 1 201 ? -80.630 9.019 118.932 1.00 81.88 201 SER A C 1
ATOM 1612 O O . SER A 1 201 ? -81.652 8.956 119.602 1.00 81.88 201 SER A O 1
ATOM 1614 N N . LYS A 1 202 ? -79.423 8.729 119.432 1.00 87.69 202 LYS A N 1
ATOM 1615 C CA . LYS A 1 202 ? -79.193 8.288 120.807 1.00 87.69 202 LYS A CA 1
ATOM 1616 C C . LYS A 1 202 ? -79.552 9.382 121.813 1.00 87.69 202 LYS A C 1
ATOM 1618 O O . LYS A 1 202 ? -80.213 9.097 122.800 1.00 87.69 202 LYS A O 1
ATOM 1623 N N . ALA A 1 203 ? -79.208 10.640 121.533 1.00 83.19 203 ALA A N 1
ATOM 1624 C CA . ALA A 1 203 ? -79.644 11.771 122.353 1.00 83.19 203 ALA A CA 1
ATOM 1625 C C . ALA A 1 203 ? -81.177 11.941 122.341 1.00 83.19 203 ALA A C 1
ATOM 1627 O O . ALA A 1 203 ? -81.782 12.198 123.381 1.00 83.19 203 ALA A O 1
ATOM 1628 N N . ARG A 1 204 ? -81.830 11.749 121.183 1.00 84.56 204 ARG A N 1
ATOM 1629 C CA . ARG A 1 204 ? -83.302 11.718 121.094 1.00 84.56 204 ARG A CA 1
ATOM 1630 C C . ARG A 1 204 ? -83.905 10.539 121.847 1.00 84.56 204 ARG A C 1
ATOM 1632 O O . ARG A 1 204 ? -84.963 10.699 122.437 1.00 84.56 204 ARG A O 1
ATOM 1639 N N . GLU A 1 205 ? -83.266 9.376 121.827 1.00 81.75 205 GLU A N 1
ATOM 1640 C CA . GLU A 1 205 ? -83.710 8.195 122.562 1.00 81.75 205 GLU A CA 1
ATOM 1641 C C . GLU A 1 205 ? -83.569 8.398 124.072 1.00 81.75 205 GLU A C 1
ATOM 1643 O O . GLU A 1 205 ? -84.490 8.074 124.809 1.00 81.75 205 GLU A O 1
ATOM 1648 N N . GLU A 1 206 ? -82.477 9.002 124.542 1.00 82.38 206 GLU A N 1
ATOM 1649 C CA . GLU A 1 206 ? -82.308 9.386 125.947 1.00 82.38 206 GLU A CA 1
ATOM 1650 C C . GLU A 1 206 ? -83.376 10.404 126.384 1.00 82.38 206 GLU A C 1
ATOM 1652 O O . GLU A 1 206 ? -83.963 10.261 127.460 1.00 82.38 206 GLU A O 1
ATOM 1657 N N . GLU A 1 207 ? -83.704 11.382 125.535 1.00 82.00 207 GLU A N 1
ATOM 1658 C CA . GLU A 1 207 ? -84.797 12.331 125.779 1.00 82.00 207 GLU A CA 1
ATOM 1659 C C . GLU A 1 207 ? -86.170 11.640 125.766 1.00 82.00 207 GLU A C 1
ATOM 1661 O O . GLU A 1 207 ? -86.983 11.859 126.664 1.00 82.00 207 GLU A O 1
ATOM 1666 N N . LEU A 1 208 ? -86.421 10.734 124.818 1.00 79.69 208 LEU A N 1
ATOM 1667 C CA . LEU A 1 208 ? -87.636 9.918 124.780 1.00 79.69 208 LEU A CA 1
ATOM 1668 C C . LEU A 1 208 ? -87.729 8.987 125.987 1.00 79.69 208 LEU A C 1
ATOM 1670 O O . LEU A 1 208 ? -88.816 8.823 126.519 1.00 79.69 208 LEU A O 1
ATOM 1674 N N . GLN A 1 209 ? -86.629 8.416 126.478 1.00 78.75 209 GLN A N 1
ATOM 1675 C CA . GLN A 1 209 ? -86.612 7.636 127.717 1.00 78.75 209 GLN A CA 1
ATOM 1676 C C . GLN A 1 209 ? -86.906 8.515 128.933 1.00 78.75 209 GLN A C 1
ATOM 1678 O O . GLN A 1 209 ? -87.559 8.062 129.874 1.00 78.75 209 GLN A O 1
ATOM 1683 N N . LYS A 1 210 ? -86.462 9.773 128.930 1.00 79.38 210 LYS A N 1
ATOM 1684 C CA . LYS A 1 210 ? -86.775 10.753 129.975 1.00 79.38 210 LYS A CA 1
ATOM 1685 C C . LYS A 1 210 ? -88.256 11.132 129.955 1.00 79.38 210 LYS A C 1
ATOM 1687 O O . LYS A 1 210 ? -88.896 11.129 131.005 1.00 79.38 210 LYS A O 1
ATOM 1692 N N . GLN A 1 211 ? -88.817 11.363 128.768 1.00 77.75 211 GLN A N 1
ATOM 1693 C CA . GLN A 1 211 ? -90.252 11.577 128.570 1.00 77.75 211 GLN A CA 1
ATOM 1694 C C . GLN A 1 211 ? -91.060 10.329 128.922 1.00 77.75 211 GLN A C 1
ATOM 1696 O O . GLN A 1 211 ? -92.074 10.436 129.599 1.00 77.75 211 GLN A O 1
ATOM 1701 N N . LEU A 1 212 ? -90.589 9.136 128.556 1.00 75.44 212 LEU A N 1
ATOM 1702 C CA . LEU A 1 212 ? -91.236 7.875 128.891 1.00 75.44 212 LEU A CA 1
ATOM 1703 C C . LEU A 1 212 ? -91.231 7.661 130.402 1.00 75.44 212 LEU A C 1
ATOM 1705 O O . LEU A 1 212 ? -92.275 7.307 130.932 1.00 75.44 212 LEU A O 1
ATOM 1709 N N . LYS A 1 213 ? -90.122 7.946 131.104 1.00 75.31 213 LYS A N 1
ATOM 1710 C CA . LYS A 1 213 ? -90.047 7.947 132.577 1.00 75.31 213 LYS A CA 1
ATOM 1711 C C . LYS A 1 213 ? -91.002 8.961 133.201 1.00 75.31 213 LYS A C 1
ATOM 1713 O O . LYS A 1 213 ? -91.661 8.616 134.172 1.00 75.31 213 LYS A O 1
ATOM 1718 N N . ALA A 1 214 ? -91.124 10.163 132.635 1.00 72.94 214 ALA A N 1
ATOM 1719 C CA . ALA A 1 214 ? -92.086 11.172 133.084 1.00 72.94 214 ALA A CA 1
ATOM 1720 C C . ALA A 1 214 ? -93.548 10.735 132.856 1.00 72.94 214 ALA A C 1
ATOM 1722 O O . ALA A 1 214 ? -94.413 10.953 133.700 1.00 72.94 214 ALA A O 1
ATOM 1723 N N . VAL A 1 215 ? -93.828 10.067 131.736 1.00 72.06 215 VAL A N 1
ATOM 1724 C CA . VAL A 1 215 ? -95.141 9.489 131.432 1.00 72.06 215 VAL A CA 1
ATOM 1725 C C . VAL A 1 215 ? -95.409 8.255 132.291 1.00 72.06 215 VAL A C 1
ATOM 1727 O O . VAL A 1 215 ? -96.548 8.055 132.691 1.00 72.06 215 VAL A O 1
ATOM 1730 N N . THR A 1 216 ? -94.402 7.449 132.642 1.00 65.50 216 THR A N 1
ATOM 1731 C CA . THR A 1 216 ? -94.581 6.319 133.570 1.00 65.50 216 THR A CA 1
ATOM 1732 C C . THR A 1 216 ? -94.802 6.798 134.994 1.00 65.50 216 THR A C 1
ATOM 1734 O O . THR A 1 216 ? -95.699 6.273 135.635 1.00 65.50 216 THR A O 1
ATOM 1737 N N . THR A 1 217 ? -94.115 7.838 135.478 1.00 68.50 217 THR A N 1
ATOM 1738 C CA . THR A 1 217 ? -94.458 8.446 136.776 1.00 68.50 217 THR A CA 1
ATOM 1739 C C . THR A 1 217 ? -95.846 9.084 136.761 1.00 68.50 217 THR A C 1
ATOM 1741 O O . THR A 1 217 ? -96.571 8.976 137.749 1.00 68.50 217 THR A O 1
ATOM 1744 N N . HIS A 1 218 ? -96.272 9.682 135.644 1.00 65.69 218 HIS A N 1
ATOM 1745 C CA . HIS A 1 218 ? -97.632 10.208 135.519 1.00 65.69 218 HIS A CA 1
ATOM 1746 C C . HIS A 1 218 ? -98.690 9.093 135.444 1.00 65.69 218 HIS A C 1
ATOM 1748 O O . HIS A 1 218 ? -99.731 9.172 136.091 1.00 65.69 218 HIS A O 1
ATOM 1754 N N . ARG A 1 219 ? -98.398 8.004 134.726 1.00 65.19 219 ARG A N 1
ATOM 1755 C CA . ARG A 1 219 ? -99.233 6.801 134.659 1.00 65.19 219 ARG A CA 1
ATOM 1756 C C . ARG A 1 219 ? -99.310 6.100 136.010 1.00 65.19 219 ARG A C 1
ATOM 1758 O O . ARG A 1 219 ? -100.396 5.712 136.404 1.00 65.19 219 ARG A O 1
ATOM 1765 N N . ASP A 1 220 ? -98.211 5.950 136.736 1.00 56.91 220 ASP A N 1
ATOM 1766 C CA . ASP A 1 220 ? -98.201 5.273 138.035 1.00 56.91 220 ASP A CA 1
ATOM 1767 C C . ASP A 1 220 ? -98.939 6.117 139.100 1.00 56.91 220 ASP A C 1
ATOM 1769 O O . ASP A 1 220 ? -99.625 5.566 139.961 1.00 56.91 220 ASP A O 1
ATOM 1773 N N . SER A 1 221 ? -98.948 7.450 138.951 1.00 55.50 221 SER A N 1
ATOM 1774 C CA . SER A 1 221 ? -99.851 8.367 139.670 1.00 55.50 221 SER A CA 1
ATOM 1775 C C . SER A 1 221 ? -101.335 8.203 139.280 1.00 55.50 221 SER A C 1
ATOM 1777 O O . SER A 1 221 ? -102.214 8.402 140.121 1.00 55.50 221 SER A O 1
ATOM 1779 N N . LEU A 1 222 ? -101.637 7.826 138.035 1.00 54.28 222 LEU A N 1
ATOM 1780 C CA . LEU A 1 222 ? -102.994 7.543 137.541 1.00 54.28 222 LEU A CA 1
ATOM 1781 C C . LEU A 1 222 ? -103.472 6.114 137.869 1.00 54.28 222 LEU A C 1
ATOM 1783 O O . LEU A 1 222 ? -104.664 5.881 138.045 1.00 54.28 222 LEU A O 1
ATOM 1787 N N . VAL A 1 223 ? -102.556 5.156 138.023 1.00 57.53 223 VAL A N 1
ATOM 1788 C CA . VAL A 1 223 ? -102.857 3.761 138.388 1.00 57.53 223 VAL A CA 1
ATOM 1789 C C . VAL A 1 223 ? -103.135 3.613 139.889 1.00 57.53 223 VAL A C 1
ATOM 1791 O O . VAL A 1 223 ? -103.938 2.765 140.267 1.00 57.53 223 VAL A O 1
ATOM 1794 N N . GLN A 1 224 ? -102.601 4.484 140.754 1.00 44.62 224 GLN A N 1
ATOM 1795 C CA . GLN A 1 224 ? -103.050 4.562 142.154 1.00 44.62 224 GLN A CA 1
ATOM 1796 C C . GLN A 1 224 ? -104.463 5.154 142.327 1.00 44.62 224 GLN A C 1
ATOM 1798 O O . GLN A 1 224 ? -105.030 5.027 143.410 1.00 44.62 224 GLN A O 1
ATOM 1803 N N . SER A 1 225 ? -105.057 5.764 141.292 1.00 45.12 225 SER A N 1
ATOM 1804 C CA . SER A 1 225 ? -106.354 6.454 141.390 1.00 45.12 225 SER A CA 1
ATOM 1805 C C . SER A 1 225 ? -107.528 5.779 140.671 1.00 45.12 225 SER A C 1
ATOM 1807 O O . SER A 1 225 ? -108.627 6.312 140.748 1.00 45.12 225 SER A O 1
ATOM 1809 N N . ASN A 1 226 ? -107.370 4.608 140.036 1.00 37.00 226 ASN A N 1
ATOM 1810 C CA . ASN A 1 226 ? -108.491 3.915 139.376 1.00 37.00 226 ASN A CA 1
ATOM 1811 C C . ASN A 1 226 ? -108.349 2.383 139.383 1.00 37.00 226 ASN A C 1
ATOM 1813 O O . ASN A 1 226 ? -108.131 1.747 138.351 1.00 37.00 226 ASN A O 1
ATOM 1817 N N . LEU A 1 227 ? -108.519 1.783 140.563 1.00 38.03 227 LEU A N 1
ATOM 1818 C CA . LEU A 1 227 ? -108.761 0.350 140.723 1.00 38.03 227 LEU A CA 1
ATOM 1819 C C . LEU A 1 227 ? -110.275 0.093 140.805 1.00 38.03 227 LEU A C 1
ATOM 1821 O O . LEU A 1 227 ? -110.793 -0.114 141.892 1.00 38.03 227 LEU A O 1
ATOM 1825 N N . GLU A 1 228 ? -110.985 0.111 139.672 1.00 31.88 228 GLU A N 1
ATOM 1826 C CA . GLU A 1 228 ? -112.319 -0.500 139.546 1.00 31.88 228 GLU A CA 1
ATOM 1827 C C . GLU A 1 228 ? -112.740 -0.686 138.066 1.00 31.88 228 GLU A C 1
ATOM 1829 O O . GLU A 1 228 ? -112.844 0.276 137.313 1.00 31.88 228 GLU A O 1
ATOM 1834 N N . ARG A 1 229 ? -113.062 -1.947 137.713 1.00 33.28 229 ARG A N 1
ATOM 1835 C CA . ARG A 1 229 ? -113.835 -2.464 136.547 1.00 33.28 229 ARG A CA 1
ATOM 1836 C C . ARG A 1 229 ? -113.125 -2.882 135.232 1.00 33.28 229 ARG A C 1
ATOM 1838 O O . ARG A 1 229 ? -112.837 -2.095 134.341 1.00 33.28 229 ARG A O 1
ATOM 1845 N N . LEU A 1 230 ? -112.995 -4.213 135.124 1.00 27.53 230 LEU A N 1
ATOM 1846 C CA . LEU A 1 230 ? -113.082 -5.146 133.966 1.00 27.53 230 LEU A CA 1
ATOM 1847 C C . LEU A 1 230 ? -114.242 -4.866 132.959 1.00 27.53 230 LEU A C 1
ATOM 1849 O O . LEU A 1 230 ? -115.119 -4.085 133.328 1.00 27.53 230 LEU A O 1
ATOM 1853 N N . PRO A 1 231 ? -114.436 -5.620 131.829 1.00 45.78 231 PRO A N 1
ATOM 1854 C CA . PRO A 1 231 ? -113.567 -6.538 131.046 1.00 45.78 231 PRO A CA 1
ATOM 1855 C C . PRO A 1 231 ? -113.675 -6.446 129.480 1.00 45.78 231 PRO A C 1
ATOM 1857 O O . PRO A 1 231 ? -114.574 -5.833 128.922 1.00 45.78 231 PRO A O 1
ATOM 1860 N N . GLN A 1 232 ? -112.738 -7.141 128.809 1.00 27.86 232 GLN A N 1
ATOM 1861 C CA . GLN A 1 232 ? -112.822 -8.053 127.633 1.00 27.86 232 GLN A CA 1
ATOM 1862 C C . GLN A 1 232 ? -113.871 -7.880 126.502 1.00 27.86 232 GLN A C 1
ATOM 1864 O O . GLN A 1 232 ? -115.071 -7.980 126.736 1.00 27.86 232 GLN A O 1
ATOM 1869 N N . GLY A 1 233 ? -113.386 -7.966 125.248 1.00 27.86 233 GLY A N 1
ATOM 1870 C CA . GLY A 1 233 ? -113.975 -8.885 124.252 1.00 27.86 233 GLY A CA 1
ATOM 1871 C C . GLY A 1 233 ? -113.962 -8.475 122.765 1.00 27.86 233 GLY A C 1
ATOM 1872 O O . GLY A 1 233 ? -114.434 -7.401 122.423 1.00 27.86 233 GLY A O 1
ATOM 1873 N N . ALA A 1 234 ? -113.541 -9.437 121.922 1.00 28.20 234 ALA A N 1
ATOM 1874 C CA . ALA A 1 234 ? -113.753 -9.626 120.467 1.00 28.20 234 ALA A CA 1
ATOM 1875 C C . ALA A 1 234 ? -112.872 -8.802 119.488 1.00 28.20 234 ALA A C 1
ATOM 1877 O O . ALA A 1 234 ? -112.958 -7.585 119.457 1.00 28.20 234 ALA A O 1
ATOM 1878 N N . SER A 1 235 ? -111.903 -9.326 118.717 1.00 27.89 235 SER A N 1
ATOM 1879 C CA . SER A 1 235 ? -111.737 -10.516 117.845 1.00 27.89 235 SER A CA 1
ATOM 1880 C C . SER A 1 235 ? -111.994 -10.253 116.347 1.00 27.89 235 SER A C 1
ATOM 1882 O O . SER A 1 235 ? -113.120 -9.957 115.955 1.00 27.89 235 SER A O 1
ATOM 1884 N N . THR A 1 236 ? -110.968 -10.585 115.537 1.00 31.30 236 THR A N 1
ATOM 1885 C CA . THR A 1 236 ? -111.001 -11.104 114.139 1.00 31.30 236 THR A CA 1
ATOM 1886 C C . THR A 1 236 ? -111.224 -10.111 112.965 1.00 31.30 236 THR A C 1
ATOM 1888 O O . THR A 1 236 ? -111.770 -9.037 113.176 1.00 31.30 236 THR A O 1
ATOM 1891 N N . PRO A 1 237 ? -110.844 -10.454 111.707 1.00 50.03 237 PRO A N 1
ATOM 1892 C CA . PRO A 1 237 ? -109.468 -10.633 111.189 1.00 50.03 237 PRO A CA 1
ATOM 1893 C C . PRO A 1 237 ? -109.308 -10.087 109.732 1.00 50.03 237 PRO A C 1
ATOM 1895 O O . PRO A 1 237 ? -110.258 -9.564 109.166 1.00 50.03 237 PRO A O 1
ATOM 1898 N N . ASN A 1 238 ? -108.123 -10.218 109.112 1.00 36.28 238 ASN A N 1
ATOM 1899 C CA . ASN A 1 238 ? -107.891 -10.392 107.651 1.00 36.28 238 ASN A CA 1
ATOM 1900 C C . ASN A 1 238 ? -106.366 -10.347 107.406 1.00 36.28 238 ASN A C 1
ATOM 1902 O O . ASN A 1 238 ? -105.748 -9.302 107.564 1.00 36.28 238 ASN A O 1
ATOM 1906 N N . ASN A 1 239 ? -105.652 -11.465 107.243 1.00 38.75 239 ASN A N 1
ATOM 1907 C CA . ASN A 1 239 ? -105.447 -12.191 105.980 1.00 38.75 239 ASN A CA 1
ATOM 1908 C C . ASN A 1 239 ? -105.510 -11.317 104.720 1.00 38.75 239 ASN A C 1
ATOM 1910 O O . ASN A 1 239 ? -106.586 -10.844 104.382 1.00 38.75 239 ASN A O 1
ATOM 1914 N N . LEU A 1 240 ? -104.405 -11.243 103.966 1.00 47.00 240 LEU A N 1
ATOM 1915 C CA . LEU A 1 240 ? -104.414 -11.526 102.526 1.00 47.00 240 LEU A CA 1
ATOM 1916 C C . LEU A 1 240 ? -102.984 -11.806 102.001 1.00 47.00 240 LEU A C 1
ATOM 1918 O O . LEU A 1 240 ? -102.078 -10.990 102.125 1.00 47.00 240 LEU A O 1
ATOM 1922 N N . PHE A 1 241 ? -102.841 -13.012 101.450 1.00 37.78 241 PHE A N 1
ATOM 1923 C CA . PHE A 1 241 ? -101.788 -13.595 100.605 1.00 37.78 241 PHE A CA 1
ATOM 1924 C C . PHE A 1 241 ? -101.304 -12.617 99.498 1.00 37.78 241 PHE A C 1
ATOM 1926 O O . PHE A 1 241 ? -102.055 -11.730 99.116 1.00 37.78 241 PHE A O 1
ATOM 1933 N N . ALA A 1 242 ? -100.116 -12.696 98.883 1.00 33.00 242 ALA A N 1
ATOM 1934 C CA . ALA A 1 242 ? -99.512 -13.847 98.207 1.00 33.00 242 ALA A CA 1
ATOM 1935 C C . ALA A 1 242 ? -98.091 -13.504 97.649 1.00 33.00 242 ALA A C 1
ATOM 1937 O O . ALA A 1 242 ? -97.736 -12.327 97.579 1.00 33.00 242 ALA A O 1
ATOM 1938 N N . PRO A 1 243 ? -97.301 -14.511 97.212 1.00 51.78 243 PRO A N 1
ATOM 1939 C CA . PRO A 1 243 ? -95.937 -14.394 96.672 1.00 51.78 243 PRO A CA 1
ATOM 1940 C C . PRO A 1 243 ? -95.884 -14.416 95.121 1.00 51.78 243 PRO A C 1
ATOM 1942 O O . PRO A 1 243 ? -96.819 -14.891 94.483 1.00 51.78 243 PRO A O 1
ATOM 1945 N N . GLY A 1 244 ? -94.772 -13.985 94.498 1.00 30.69 244 GLY A N 1
ATOM 1946 C CA . GLY A 1 244 ? -94.568 -14.135 93.040 1.00 30.69 244 GLY A CA 1
ATOM 1947 C C . GLY A 1 244 ? -93.289 -13.503 92.453 1.00 30.69 244 GLY A C 1
ATOM 1948 O O . GLY A 1 244 ? -93.256 -12.310 92.192 1.00 30.69 244 GLY A O 1
ATOM 1949 N N . GLN A 1 245 ? -92.224 -14.310 92.348 1.00 33.88 245 GLN A N 1
ATOM 1950 C CA . GLN A 1 245 ? -91.414 -14.728 91.164 1.00 33.88 245 GLN A CA 1
ATOM 1951 C C . GLN A 1 245 ? -91.648 -14.062 89.752 1.00 33.88 245 GLN A C 1
ATOM 1953 O O . GLN A 1 245 ? -92.597 -13.312 89.579 1.00 33.88 245 GLN A O 1
ATOM 1958 N N . PRO A 1 246 ? -90.798 -14.317 88.718 1.00 54.41 246 PRO A N 1
ATOM 1959 C CA . PRO A 1 246 ? -89.801 -13.413 88.112 1.00 54.41 246 PRO A CA 1
ATOM 1960 C C . PRO A 1 246 ? -90.080 -13.053 86.623 1.00 54.41 246 PRO A C 1
ATOM 1962 O O . PRO A 1 246 ? -91.000 -13.589 86.013 1.00 54.41 246 PRO A O 1
ATOM 1965 N N . THR A 1 247 ? -89.223 -12.246 85.974 1.00 33.91 247 THR A N 1
ATOM 1966 C CA . THR A 1 247 ? -89.195 -12.136 84.494 1.00 33.91 247 THR A CA 1
ATOM 1967 C C . THR A 1 247 ? -87.787 -12.072 83.897 1.00 33.91 247 THR A C 1
ATOM 1969 O O . THR A 1 247 ? -87.053 -11.097 84.035 1.00 33.91 247 THR A O 1
ATOM 1972 N N . THR A 1 248 ? -87.497 -13.156 83.186 1.00 32.25 248 THR A N 1
ATOM 1973 C CA . THR A 1 248 ? -86.530 -13.434 82.120 1.00 32.25 248 THR A CA 1
ATOM 1974 C C . THR A 1 248 ? -86.728 -12.586 80.852 1.00 32.25 248 THR A C 1
ATOM 1976 O O . THR A 1 248 ? -87.860 -12.469 80.397 1.00 32.25 248 THR A O 1
ATOM 1979 N N . PHE A 1 249 ? -85.631 -12.121 80.230 1.00 32.97 249 PHE A N 1
ATOM 1980 C CA . PHE A 1 249 ? -85.367 -12.030 78.769 1.00 32.97 249 PHE A CA 1
ATOM 1981 C C . PHE A 1 249 ? -83.933 -11.474 78.593 1.00 32.97 249 PHE A C 1
ATOM 1983 O O . PHE A 1 249 ? -83.635 -10.420 79.134 1.00 32.97 249 PHE A O 1
ATOM 1990 N N . GLY A 1 250 ? -82.956 -12.075 77.917 1.00 28.91 250 GLY A N 1
ATOM 1991 C CA . GLY A 1 250 ? -82.864 -13.320 77.171 1.00 28.91 250 GLY A CA 1
ATOM 1992 C C . GLY A 1 250 ? -81.378 -13.662 76.955 1.00 28.91 250 GLY A C 1
ATOM 1993 O O . GLY A 1 250 ? -80.502 -12.806 77.049 1.00 28.91 250 GLY A O 1
ATOM 1994 N N . SER A 1 251 ? -81.112 -14.939 76.702 1.00 37.94 251 SER A N 1
ATOM 1995 C CA . SER A 1 251 ? -79.806 -15.514 76.379 1.00 37.94 251 SER A CA 1
ATOM 1996 C C . SER A 1 251 ? -79.940 -16.219 75.035 1.00 37.94 251 SER A C 1
ATOM 1998 O O . SER A 1 251 ? -80.889 -16.989 74.894 1.00 37.94 251 SER A O 1
ATOM 2000 N N . LEU A 1 252 ? -79.031 -15.984 74.076 1.00 31.28 252 LEU A N 1
ATOM 2001 C CA . LEU A 1 252 ? -78.725 -16.955 73.015 1.00 31.28 252 LEU A CA 1
ATOM 2002 C C . LEU A 1 252 ? -77.425 -16.610 72.249 1.00 31.28 252 LEU A C 1
ATOM 2004 O O . LEU A 1 252 ? -77.392 -15.615 71.538 1.00 31.28 252 LEU A O 1
ATOM 2008 N N . PHE A 1 253 ? -76.428 -17.507 72.371 1.00 35.56 253 PHE A N 1
ATOM 2009 C CA . PHE A 1 253 ? -75.265 -17.783 71.492 1.00 35.56 253 PHE A CA 1
ATOM 2010 C C . PHE A 1 253 ? -74.265 -16.630 71.232 1.00 35.56 253 PHE A C 1
ATOM 2012 O O . PHE A 1 253 ? -74.629 -15.533 70.855 1.00 35.56 253 PHE A O 1
ATOM 2019 N N . GLY A 1 254 ? -72.947 -16.770 71.367 1.00 29.58 254 GLY A N 1
ATOM 2020 C CA . GLY A 1 254 ? -72.102 -17.949 71.230 1.00 29.58 254 GLY A CA 1
ATOM 2021 C C . GLY A 1 254 ? -71.046 -17.678 70.150 1.00 29.58 254 GLY A C 1
ATOM 2022 O O . GLY A 1 254 ? -71.387 -17.599 68.980 1.00 29.58 254 GLY A O 1
ATOM 2023 N N . LEU A 1 255 ? -69.779 -17.618 70.578 1.00 30.53 255 LEU A N 1
ATOM 2024 C CA . LEU A 1 255 ? -68.542 -17.836 69.808 1.00 30.53 255 LEU A CA 1
ATOM 2025 C C . LEU A 1 255 ? -68.016 -16.752 68.841 1.00 30.53 255 LEU A C 1
ATOM 2027 O O . LEU A 1 255 ? -68.523 -16.517 67.757 1.00 30.53 255 LEU A O 1
ATOM 2031 N N . ALA A 1 256 ? -66.839 -16.262 69.244 1.00 34.31 256 ALA A N 1
ATOM 2032 C CA . ALA A 1 256 ? -65.596 -16.237 68.475 1.00 34.31 256 ALA A CA 1
ATOM 2033 C C . ALA A 1 256 ? -65.526 -15.423 67.173 1.00 34.31 256 ALA A C 1
ATOM 2035 O O . ALA A 1 256 ? -66.030 -15.812 66.128 1.00 34.31 256 ALA A O 1
ATOM 2036 N N . GLY A 1 257 ? -64.623 -14.441 67.204 1.00 29.39 257 GLY A N 1
ATOM 2037 C CA . GLY A 1 257 ? -63.651 -14.314 66.125 1.00 29.39 257 GLY A CA 1
ATOM 2038 C C . GLY A 1 257 ? -63.668 -12.997 65.362 1.00 29.39 257 GLY A C 1
ATOM 2039 O O . GLY A 1 257 ? -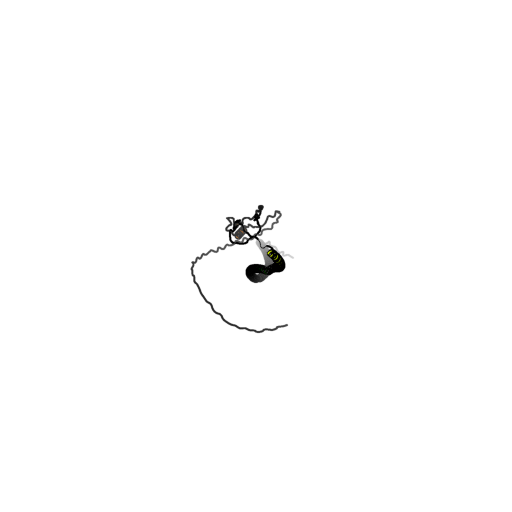64.443 -12.816 64.438 1.00 29.39 257 GLY A O 1
ATOM 2040 N N . ARG A 1 258 ? -62.614 -12.221 65.636 1.00 34.94 258 ARG A N 1
ATOM 2041 C CA . ARG A 1 258 ? -61.670 -11.737 64.619 1.00 34.94 258 ARG A CA 1
ATOM 2042 C C . ARG A 1 258 ? -62.077 -10.485 63.822 1.00 34.94 258 ARG A C 1
ATOM 2044 O O . ARG A 1 258 ? -62.994 -10.471 63.016 1.00 34.94 258 ARG A O 1
ATOM 2051 N N . ASN A 1 259 ? -61.250 -9.462 64.044 1.00 35.62 259 ASN A N 1
ATOM 2052 C CA . ASN A 1 259 ? -61.036 -8.240 63.269 1.00 35.62 259 ASN A CA 1
ATOM 2053 C C . ASN A 1 259 ? -61.154 -8.428 61.747 1.00 35.62 259 ASN A C 1
ATOM 2055 O O . ASN A 1 259 ? -60.731 -9.466 61.240 1.00 35.62 259 ASN A O 1
ATOM 2059 N N . VAL A 1 260 ? -61.560 -7.364 61.038 1.00 31.83 260 VAL A N 1
ATOM 2060 C CA . VAL A 1 260 ? -60.813 -6.733 59.922 1.00 31.83 260 VAL A CA 1
ATOM 2061 C C . VAL A 1 260 ? -61.647 -5.573 59.345 1.00 31.83 260 VAL A C 1
ATOM 2063 O O . VAL A 1 260 ? -62.711 -5.775 58.770 1.00 31.83 260 VAL A O 1
ATOM 2066 N N . PHE A 1 261 ? -61.137 -4.350 59.512 1.00 32.34 261 PHE A N 1
ATOM 2067 C CA . PHE A 1 261 ? -61.511 -3.147 58.762 1.00 32.34 261 PHE A CA 1
ATOM 2068 C C . PHE A 1 261 ? -60.423 -2.913 57.707 1.00 32.34 261 PHE A C 1
ATOM 2070 O O . PHE A 1 261 ? -59.238 -2.978 58.035 1.00 32.34 261 PHE A O 1
ATOM 2077 N N . GLY A 1 262 ? -60.800 -2.624 56.463 1.00 33.12 262 GLY A N 1
ATOM 2078 C CA . GLY A 1 262 ? -59.850 -2.322 55.394 1.00 33.12 262 GLY A CA 1
ATOM 2079 C C . GLY A 1 262 ? -60.541 -1.683 54.196 1.00 33.12 262 GLY A C 1
ATOM 2080 O O . GLY A 1 262 ? -61.481 -2.242 53.643 1.00 33.12 262 GLY A O 1
ATOM 2081 N N . ALA A 1 263 ? -60.086 -0.484 53.854 1.00 32.06 263 ALA A N 1
ATOM 2082 C CA . ALA A 1 263 ? -60.640 0.406 52.851 1.00 32.06 263 ALA A CA 1
ATOM 2083 C C . ALA A 1 263 ? -60.042 0.196 51.445 1.00 32.06 263 ALA A C 1
ATOM 2085 O O . ALA A 1 263 ? -58.967 -0.374 51.295 1.00 32.06 263 ALA A O 1
ATOM 2086 N N . ASN A 1 264 ? -60.702 0.860 50.490 1.00 30.86 264 ASN A N 1
ATOM 2087 C CA . ASN A 1 264 ? -60.155 1.537 49.309 1.00 30.86 264 ASN A CA 1
ATOM 2088 C C . ASN A 1 264 ? -59.855 0.776 48.001 1.00 30.86 264 ASN A C 1
ATOM 2090 O O . ASN A 1 264 ? -58.978 -0.071 47.914 1.00 30.86 264 ASN A O 1
ATOM 2094 N N . GLN A 1 265 ? -60.497 1.339 46.968 1.00 29.64 265 GLN A N 1
ATOM 2095 C CA . GLN A 1 265 ? -59.970 1.734 45.656 1.00 29.64 265 GLN A CA 1
ATOM 2096 C C . GLN A 1 265 ? -59.822 0.697 44.530 1.00 29.64 265 GLN A C 1
ATOM 2098 O O . GLN A 1 265 ? -59.070 -0.268 44.582 1.00 29.64 265 GLN A O 1
ATOM 2103 N N . GLU A 1 266 ? -60.541 1.029 43.455 1.00 34.81 266 GLU A N 1
ATOM 2104 C CA . GLU A 1 266 ? -60.331 0.663 42.051 1.00 34.81 266 GLU A CA 1
ATOM 2105 C C . GLU A 1 266 ? -58.904 1.036 41.572 1.00 34.81 266 GLU A C 1
ATOM 2107 O O . GLU A 1 266 ? -58.296 1.945 42.147 1.00 34.81 266 GLU A O 1
ATOM 2112 N N . PRO A 1 267 ? -58.367 0.416 40.496 1.00 40.31 267 PRO A N 1
ATOM 2113 C CA . PRO A 1 267 ? -58.674 0.970 39.174 1.00 40.31 267 PRO A CA 1
ATOM 2114 C C . PRO A 1 267 ? -58.765 -0.033 38.004 1.00 40.31 267 PRO A C 1
ATOM 2116 O O . PRO A 1 267 ? -58.121 -1.078 37.944 1.00 40.31 267 PRO A O 1
ATOM 2119 N N . THR A 1 268 ? -59.538 0.405 37.012 1.00 38.09 268 THR A N 1
ATOM 2120 C CA . THR A 1 268 ? -59.526 0.078 35.575 1.00 38.09 268 THR A CA 1
ATOM 2121 C C . THR A 1 268 ? -58.169 -0.303 34.952 1.00 38.09 268 THR A C 1
ATOM 2123 O O . THR A 1 268 ? -57.170 0.356 35.247 1.00 38.09 268 THR A O 1
ATOM 2126 N N . PRO A 1 269 ? -58.138 -1.159 33.909 1.00 34.78 269 PRO A N 1
ATOM 2127 C CA . PRO A 1 269 ? -57.103 -1.109 32.883 1.00 34.78 269 PRO A CA 1
ATOM 2128 C C . PRO A 1 269 ? -57.554 -0.217 31.710 1.00 34.78 269 PRO A C 1
ATOM 2130 O O . PRO A 1 269 ? -58.488 -0.536 30.975 1.00 34.78 269 PRO A O 1
ATOM 2133 N N . ARG A 1 270 ? -56.868 0.915 31.516 1.00 32.44 270 ARG A N 1
ATOM 2134 C CA . ARG A 1 270 ? -56.850 1.661 30.246 1.00 32.44 270 ARG A CA 1
ATOM 2135 C C . ARG A 1 270 ? -55.638 1.235 29.409 1.00 32.44 270 ARG A C 1
ATOM 2137 O O . ARG A 1 270 ? -54.594 0.912 29.960 1.00 32.44 270 ARG A O 1
ATOM 2144 N N . LEU A 1 271 ? -55.801 1.411 28.092 1.00 31.81 271 LEU A N 1
ATOM 2145 C CA . LEU A 1 271 ? -54.784 1.550 27.036 1.00 31.81 271 LEU A CA 1
ATOM 2146 C C . LEU A 1 271 ? -54.177 0.260 26.455 1.00 31.81 271 LEU A C 1
ATOM 2148 O O . LEU A 1 271 ? -53.023 -0.080 26.694 1.00 31.81 271 LEU A O 1
ATOM 2152 N N . LEU A 1 272 ? -54.925 -0.366 25.537 1.00 33.78 272 LEU A N 1
ATOM 2153 C CA . LEU A 1 272 ? -54.319 -1.020 24.374 1.00 33.78 272 LEU A CA 1
ATOM 2154 C C . LEU A 1 272 ? -53.828 0.088 23.430 1.00 33.78 272 LEU A C 1
ATOM 2156 O O . LEU A 1 272 ? -54.623 0.745 22.760 1.00 33.78 272 LEU A O 1
ATOM 2160 N N . GLY A 1 273 ? -52.519 0.329 23.421 1.00 34.88 273 GLY A N 1
ATOM 2161 C CA . GLY A 1 273 ? -51.873 1.119 22.382 1.00 34.88 273 GLY A CA 1
ATOM 2162 C C . GLY A 1 273 ? -51.934 0.356 21.062 1.00 34.88 273 GLY A C 1
ATOM 2163 O O . GLY A 1 273 ? -51.381 -0.735 20.936 1.00 34.88 273 GLY A O 1
ATOM 2164 N N . THR A 1 274 ? -52.619 0.925 20.079 1.00 33.81 274 THR A N 1
ATOM 2165 C CA . THR A 1 274 ? -52.501 0.555 18.673 1.00 33.81 274 THR A CA 1
ATOM 2166 C C . THR A 1 274 ? -51.057 0.781 18.232 1.00 33.81 274 THR A C 1
ATOM 2168 O O . THR A 1 274 ? -50.637 1.905 17.972 1.00 33.81 274 THR A O 1
ATOM 2171 N N . VAL A 1 275 ? -50.276 -0.295 18.154 1.00 39.75 275 VAL A N 1
ATOM 2172 C CA . VAL A 1 275 ? -48.982 -0.284 17.469 1.00 39.75 275 VAL A CA 1
ATOM 2173 C C . VAL A 1 275 ? -49.277 -0.205 15.973 1.00 39.75 275 VAL A C 1
ATOM 2175 O O . VAL A 1 275 ? -49.453 -1.219 15.302 1.00 39.75 275 VAL A O 1
ATOM 2178 N N . THR A 1 276 ? -49.378 1.008 15.434 1.00 42.19 276 THR A N 1
ATOM 2179 C CA . THR A 1 276 ? -49.197 1.227 13.999 1.00 42.19 276 THR A CA 1
ATOM 2180 C C . THR A 1 276 ? -47.742 0.912 13.682 1.00 42.19 276 THR A C 1
ATOM 2182 O O . THR A 1 276 ? -46.851 1.714 13.960 1.00 42.19 276 THR A O 1
ATOM 2185 N N . ALA A 1 277 ? -47.492 -0.284 13.152 1.00 41.34 277 ALA A N 1
ATOM 2186 C CA . ALA A 1 277 ? -46.214 -0.606 12.540 1.00 41.34 277 ALA A CA 1
ATOM 2187 C C . ALA A 1 277 ? -45.948 0.412 11.423 1.00 41.34 277 ALA A C 1
ATOM 2189 O O . ALA A 1 277 ? -46.788 0.627 10.550 1.00 41.34 277 ALA A O 1
ATOM 2190 N N . PHE A 1 278 ? -44.789 1.060 11.477 1.00 44.34 278 PHE A N 1
ATOM 2191 C CA . PHE A 1 278 ? -44.320 1.951 10.429 1.00 44.34 278 PHE A CA 1
ATOM 2192 C C . PHE A 1 278 ? -44.094 1.109 9.163 1.00 44.34 278 PHE A C 1
ATOM 2194 O O . PHE A 1 278 ? -43.129 0.350 9.087 1.00 44.34 278 PHE A O 1
ATOM 2201 N N . GLN A 1 279 ? -44.999 1.184 8.185 1.00 46.66 279 GLN A N 1
ATOM 2202 C CA . GLN A 1 279 ? -44.698 0.713 6.837 1.00 46.66 279 GLN A CA 1
ATOM 2203 C C . GLN A 1 279 ? -43.823 1.770 6.174 1.00 46.66 279 GLN A C 1
ATOM 2205 O O . GLN A 1 279 ? -44.258 2.901 5.961 1.00 46.66 279 GLN A O 1
ATOM 2210 N N . ALA A 1 280 ? -42.577 1.410 5.867 1.00 37.94 280 ALA A N 1
ATOM 2211 C CA . ALA A 1 280 ? -41.742 2.226 5.004 1.00 37.94 280 ALA A CA 1
ATOM 2212 C C . ALA A 1 280 ? -42.444 2.354 3.645 1.00 37.94 280 ALA A C 1
ATOM 2214 O O . ALA A 1 280 ? -42.647 1.360 2.946 1.00 37.94 280 ALA A O 1
ATOM 2215 N N . HIS A 1 281 ? -42.839 3.577 3.296 1.00 37.28 281 HIS A N 1
ATOM 2216 C CA . HIS A 1 281 ? -43.262 3.920 1.947 1.00 37.28 281 HIS A CA 1
ATOM 2217 C C . HIS A 1 281 ? -42.098 3.580 1.007 1.00 37.28 281 HIS A C 1
ATOM 2219 O O . HIS A 1 281 ? -41.050 4.219 1.055 1.00 37.28 281 HIS A O 1
ATOM 2225 N N . SER A 1 282 ? -42.256 2.541 0.191 1.00 43.12 282 SER A N 1
ATOM 2226 C CA . SER A 1 282 ? -41.405 2.340 -0.978 1.00 43.12 282 SER A CA 1
ATOM 2227 C C . SER A 1 282 ? -41.976 3.231 -2.070 1.00 43.12 282 SER A C 1
ATOM 2229 O O . SER A 1 282 ? -43.040 2.955 -2.623 1.00 43.12 282 SER A O 1
ATOM 2231 N N . GLU A 1 283 ? -41.316 4.358 -2.325 1.00 42.59 283 GLU A N 1
ATOM 2232 C CA . GLU A 1 283 ? -41.552 5.085 -3.566 1.00 42.59 283 GLU A CA 1
ATOM 2233 C C . GLU A 1 283 ? -41.187 4.176 -4.752 1.00 42.59 283 GLU A C 1
ATOM 2235 O O . GLU A 1 283 ? -40.177 3.466 -4.693 1.00 42.59 283 GLU A O 1
ATOM 2240 N N . PRO A 1 284 ? -41.989 4.167 -5.830 1.00 50.38 284 PRO A N 1
ATOM 2241 C CA . PRO A 1 284 ? -41.585 3.557 -7.084 1.00 50.38 284 PRO A CA 1
ATOM 2242 C C . PRO A 1 284 ? -40.412 4.361 -7.651 1.00 50.38 284 PRO A C 1
ATOM 2244 O O . PRO A 1 284 ? -40.586 5.464 -8.168 1.00 50.38 284 PRO A O 1
ATOM 2247 N N . GLU A 1 285 ? -39.211 3.808 -7.514 1.00 39.12 285 GLU A N 1
ATOM 2248 C CA . GLU A 1 285 ? -37.983 4.368 -8.074 1.00 39.12 285 GLU A CA 1
ATOM 2249 C C . GLU A 1 285 ? -38.146 4.480 -9.604 1.00 39.12 285 GLU A C 1
ATOM 2251 O O . GLU A 1 285 ? -38.503 3.494 -10.265 1.00 39.12 285 GLU A O 1
ATOM 2256 N N . PRO A 1 286 ? -37.990 5.678 -10.196 1.00 43.31 286 PRO A N 1
ATOM 2257 C CA . PRO A 1 286 ? -38.171 5.859 -11.623 1.00 43.31 286 PRO A CA 1
ATOM 2258 C C . PRO A 1 286 ? -36.985 5.248 -12.358 1.00 43.31 286 PRO A C 1
ATOM 2260 O O . PRO A 1 286 ? -35.979 5.919 -12.539 1.00 43.31 286 PRO A O 1
ATOM 2263 N N . SER A 1 287 ? -37.145 4.001 -12.815 1.00 47.53 287 SER A N 1
ATOM 2264 C CA . SER A 1 287 ? -36.507 3.414 -14.004 1.00 47.53 287 SER A CA 1
ATOM 2265 C C . SER A 1 287 ? -35.174 4.065 -14.395 1.00 47.53 287 SER A C 1
ATOM 2267 O O . SER A 1 287 ? -35.002 4.540 -15.524 1.00 47.53 287 SER A O 1
ATOM 2269 N N . ILE A 1 288 ? -34.190 4.035 -13.498 1.00 40.34 288 ILE A N 1
ATOM 2270 C CA . ILE A 1 288 ? -32.809 4.138 -13.927 1.00 40.34 288 ILE A CA 1
ATOM 2271 C C . ILE A 1 288 ? -32.502 2.734 -14.410 1.00 40.34 288 ILE A C 1
ATOM 2273 O O . ILE A 1 288 ? -32.080 1.860 -13.650 1.00 40.34 288 ILE A O 1
ATOM 2277 N N . ALA A 1 289 ? -32.787 2.505 -15.695 1.00 40.31 289 ALA A N 1
ATOM 2278 C CA . ALA A 1 289 ? -32.145 1.467 -16.474 1.00 40.31 289 ALA A CA 1
ATOM 2279 C C . ALA A 1 289 ? -30.644 1.731 -16.369 1.00 40.31 289 ALA A C 1
ATOM 2281 O O . ALA A 1 289 ? -30.021 2.388 -17.201 1.00 40.31 289 ALA A O 1
ATOM 2282 N N . THR A 1 290 ? -30.085 1.264 -15.259 1.00 40.03 290 THR A N 1
ATOM 2283 C CA . THR A 1 290 ? -28.673 1.064 -15.082 1.00 40.03 290 THR A CA 1
ATOM 2284 C C . THR A 1 290 ? -28.330 0.175 -16.256 1.00 40.03 290 THR A C 1
ATOM 2286 O O . THR A 1 290 ? -28.824 -0.950 -16.356 1.00 40.03 290 THR A O 1
ATOM 2289 N N . LEU A 1 291 ? -27.567 0.730 -17.193 1.00 44.03 291 LEU A N 1
ATOM 2290 C CA . LEU A 1 291 ? -26.919 0.042 -18.301 1.00 44.03 291 LEU A CA 1
ATOM 2291 C C . LEU A 1 291 ? -25.896 -0.965 -17.738 1.00 44.03 291 LEU A C 1
ATOM 2293 O O . LEU A 1 291 ? -24.722 -0.957 -18.091 1.00 44.03 291 LEU A O 1
ATOM 2297 N N . CYS A 1 292 ? -26.330 -1.831 -16.824 1.00 39.09 292 CYS A N 1
ATOM 2298 C CA . CYS A 1 292 ? -25.685 -3.080 -16.504 1.00 39.09 292 CYS A CA 1
ATOM 2299 C C . CYS A 1 292 ? -25.954 -3.973 -17.706 1.00 39.09 292 CYS A C 1
ATOM 2301 O O . CYS A 1 292 ? -26.909 -4.748 -17.725 1.00 39.09 292 CYS A O 1
ATOM 2303 N N . PHE A 1 293 ? -25.131 -3.826 -18.744 1.00 47.72 293 PHE A N 1
ATOM 2304 C CA . PHE A 1 293 ? -24.995 -4.876 -19.738 1.00 47.72 293 PHE A CA 1
ATOM 2305 C C . PHE A 1 293 ? -24.790 -6.180 -18.956 1.00 47.72 293 PHE A C 1
ATOM 2307 O O . PHE A 1 293 ? -23.869 -6.230 -18.131 1.00 47.72 293 PHE A O 1
ATOM 2314 N N . PRO A 1 294 ? -25.652 -7.202 -19.117 1.00 58.06 294 PRO A N 1
ATOM 2315 C CA . PRO A 1 294 ? -25.396 -8.491 -18.502 1.00 58.06 294 PRO A CA 1
ATOM 2316 C C . PRO A 1 294 ? -24.000 -8.903 -18.947 1.00 58.06 294 PRO A C 1
ATOM 2318 O O . PRO A 1 294 ? -23.713 -8.914 -20.146 1.00 58.06 294 PRO A O 1
ATOM 2321 N N . ASN A 1 295 ? -23.120 -9.126 -17.968 1.00 64.44 295 ASN A N 1
ATOM 2322 C CA . ASN A 1 295 ? -21.739 -9.510 -18.206 1.00 64.44 295 ASN A CA 1
ATOM 2323 C C . ASN A 1 295 ? -21.738 -10.605 -19.282 1.00 64.44 295 ASN A C 1
ATOM 2325 O O . ASN A 1 295 ? -22.437 -11.608 -19.124 1.00 64.44 295 ASN A O 1
ATOM 2329 N N . ILE A 1 296 ? -21.036 -10.373 -20.396 1.00 72.31 296 ILE A N 1
ATOM 2330 C CA . ILE A 1 296 ? -21.094 -11.214 -21.604 1.00 72.31 296 ILE A CA 1
ATOM 2331 C C . ILE A 1 296 ? -20.814 -12.693 -21.296 1.00 72.31 296 ILE A C 1
ATOM 2333 O O . ILE A 1 296 ? -21.329 -13.576 -21.974 1.00 72.31 296 ILE A O 1
ATOM 2337 N N . LEU A 1 297 ? -20.112 -12.943 -20.188 1.00 74.00 297 LEU A N 1
ATOM 2338 C CA . LEU A 1 297 ? -19.842 -14.247 -19.585 1.00 74.00 297 LEU A CA 1
ATOM 2339 C C . LEU A 1 297 ? -21.099 -15.064 -19.210 1.00 74.00 297 LEU A C 1
ATOM 2341 O O . LEU A 1 297 ? -20.993 -16.264 -18.977 1.00 74.00 297 LEU A O 1
ATOM 2345 N N . PHE A 1 298 ? -22.287 -14.454 -19.144 1.00 76.12 298 PHE A N 1
ATOM 2346 C CA . PHE A 1 298 ? -23.551 -15.158 -18.888 1.00 76.12 298 PHE A CA 1
ATOM 2347 C C . PHE A 1 298 ? -24.315 -15.550 -20.157 1.00 76.12 298 PHE A C 1
ATOM 2349 O O . PHE A 1 298 ? -25.331 -16.239 -20.059 1.00 76.12 298 PHE A O 1
ATOM 2356 N N . GLN A 1 299 ? -23.859 -15.139 -21.343 1.00 79.75 299 GLN A N 1
ATOM 2357 C CA . GLN A 1 299 ? -24.447 -15.623 -22.591 1.00 79.75 299 GLN A CA 1
ATOM 2358 C C . GLN A 1 299 ? -23.906 -17.030 -22.884 1.00 79.75 299 GLN A C 1
ATOM 2360 O O . GLN A 1 299 ? -22.712 -17.284 -22.728 1.00 79.75 299 GLN A O 1
ATOM 2365 N N . GLU A 1 300 ? -24.775 -17.942 -23.335 1.00 71.81 300 GLU A N 1
ATOM 2366 C CA . GLU A 1 300 ? -24.412 -19.335 -23.646 1.00 71.81 300 GLU A CA 1
ATOM 2367 C C . GLU A 1 300 ? -23.120 -19.516 -24.471 1.00 71.81 300 GLU A C 1
ATOM 2369 O O . GLU A 1 300 ? -22.343 -20.401 -24.109 1.00 71.81 300 GLU A O 1
ATOM 2374 N N . PRO A 1 301 ? -22.805 -18.696 -25.499 1.00 80.81 301 PRO A N 1
ATOM 2375 C CA . PRO A 1 301 ? -21.565 -18.867 -26.263 1.00 80.81 301 PRO A CA 1
ATOM 2376 C C . PRO A 1 301 ? -20.277 -18.525 -25.494 1.00 80.81 301 PRO A C 1
ATOM 2378 O O . PRO A 1 301 ? -19.211 -18.993 -25.884 1.00 80.81 301 PRO A O 1
ATOM 2381 N N . TYR A 1 302 ? -20.350 -17.753 -24.404 1.00 78.19 302 TYR A N 1
ATOM 2382 C CA . TYR A 1 302 ? -19.173 -17.251 -23.674 1.00 78.19 302 TYR A CA 1
ATOM 2383 C C . TYR A 1 302 ? -19.064 -17.792 -22.244 1.00 78.19 302 TYR A C 1
ATOM 2385 O O . TYR A 1 302 ? -18.181 -17.392 -21.492 1.00 78.19 302 TYR A O 1
ATOM 2393 N N . ARG A 1 303 ? -19.932 -18.737 -21.865 1.00 82.69 303 ARG A N 1
ATOM 2394 C CA . ARG A 1 303 ? -19.990 -19.304 -20.508 1.00 82.69 303 ARG A CA 1
ATOM 2395 C C . ARG A 1 303 ? -18.715 -20.041 -20.086 1.00 82.69 303 ARG A C 1
ATOM 2397 O O . ARG A 1 303 ? -18.433 -20.148 -18.897 1.00 82.69 303 ARG A O 1
ATOM 2404 N N . ASN A 1 304 ? -17.961 -20.548 -21.060 1.00 86.44 304 ASN A N 1
ATOM 2405 C CA . ASN A 1 304 ? -16.734 -21.314 -20.832 1.00 86.44 304 ASN A CA 1
ATOM 2406 C C . ASN A 1 304 ? -15.463 -20.465 -20.968 1.00 86.44 304 ASN A C 1
ATOM 2408 O O . ASN A 1 304 ? -14.370 -21.014 -20.888 1.00 86.44 304 ASN A O 1
ATOM 2412 N N . TRP A 1 305 ? -15.599 -19.163 -21.224 1.00 82.56 305 TRP A N 1
ATOM 2413 C CA . TRP A 1 305 ? -14.474 -18.265 -21.451 1.00 82.56 305 TRP A CA 1
ATOM 2414 C C . TRP A 1 305 ? -14.229 -17.444 -20.194 1.00 82.56 305 TRP A C 1
ATOM 2416 O O . TRP A 1 305 ? -15.162 -16.918 -19.586 1.00 82.56 305 TRP A O 1
ATOM 2426 N N . SER A 1 306 ? -12.970 -17.308 -19.796 1.00 84.38 306 SER A N 1
ATOM 2427 C CA . SER A 1 306 ? -12.595 -16.313 -18.798 1.00 84.38 306 SER A CA 1
ATOM 2428 C C . SER A 1 306 ? -12.600 -14.910 -19.418 1.00 84.38 306 SER A C 1
ATOM 2430 O O . SER A 1 306 ? -12.419 -14.730 -20.624 1.00 84.38 306 SER A O 1
ATOM 2432 N N . ALA A 1 307 ? -12.779 -13.880 -18.587 1.00 80.31 307 ALA A N 1
ATOM 2433 C CA . ALA A 1 307 ? -12.747 -12.489 -19.049 1.00 80.31 307 ALA A CA 1
ATOM 2434 C C . ALA A 1 307 ? -11.417 -12.113 -19.737 1.00 80.31 307 ALA A C 1
ATOM 2436 O O . ALA A 1 307 ? -11.398 -11.233 -20.596 1.00 80.31 307 ALA A O 1
ATOM 2437 N N . GLU A 1 308 ? -10.315 -12.772 -19.365 1.00 79.69 308 GLU A N 1
ATOM 2438 C CA . GLU A 1 308 ? -8.994 -12.525 -19.947 1.00 79.69 308 GLU A CA 1
ATOM 2439 C C . GLU A 1 308 ? -8.835 -13.193 -21.319 1.00 79.69 308 GLU A C 1
ATOM 2441 O O . GLU A 1 308 ? -8.295 -12.580 -22.235 1.00 79.69 308 GLU A O 1
ATOM 2446 N N . GLU A 1 309 ? -9.369 -14.405 -21.503 1.00 81.44 309 GLU A N 1
ATOM 2447 C CA . GLU A 1 309 ? -9.376 -15.090 -22.805 1.00 81.44 309 GLU A CA 1
ATOM 2448 C C . GLU A 1 309 ? -10.200 -14.323 -23.840 1.00 81.44 309 GLU A C 1
ATOM 2450 O O . GLU A 1 309 ? -9.767 -14.155 -24.977 1.00 81.44 309 GLU A O 1
ATOM 2455 N N . LEU A 1 310 ? -11.347 -13.776 -23.431 1.00 82.31 310 LEU A N 1
ATOM 2456 C CA . LEU A 1 310 ? -12.190 -12.967 -24.311 1.00 82.31 310 LEU A CA 1
ATOM 2457 C C . LEU A 1 310 ? -11.485 -11.664 -24.731 1.00 82.31 310 LEU A C 1
ATOM 2459 O O . LEU A 1 310 ? -11.554 -11.261 -25.890 1.00 82.31 310 LEU A O 1
ATOM 2463 N N . ARG A 1 311 ? -10.730 -11.045 -23.811 1.00 81.88 311 ARG A N 1
ATOM 2464 C CA . ARG A 1 311 ? -9.917 -9.852 -24.097 1.00 81.88 311 ARG A CA 1
ATOM 2465 C C . ARG A 1 311 ? -8.765 -10.157 -25.055 1.00 81.88 311 ARG A C 1
ATOM 2467 O O . ARG A 1 311 ? -8.463 -9.337 -25.921 1.00 81.88 311 ARG A O 1
ATOM 2474 N N . LEU A 1 312 ? -8.109 -11.303 -24.888 1.00 82.69 312 LEU A N 1
ATOM 2475 C CA . LEU A 1 312 ? -7.039 -11.748 -25.779 1.00 82.69 312 LEU A CA 1
ATOM 2476 C C . LEU A 1 312 ? -7.569 -11.994 -27.191 1.00 82.69 312 LEU A C 1
ATOM 2478 O O . LEU A 1 312 ? -6.959 -11.533 -28.152 1.00 82.69 312 LEU A O 1
ATOM 2482 N N . GLU A 1 313 ? -8.725 -12.637 -27.317 1.00 81.62 313 GLU A N 1
ATOM 2483 C CA . GLU A 1 313 ? -9.347 -12.896 -28.614 1.00 81.62 313 GLU A CA 1
ATOM 2484 C C . GLU A 1 313 ? -9.784 -11.599 -29.311 1.00 81.62 313 GLU A C 1
ATOM 2486 O O . GLU A 1 313 ? -9.515 -11.413 -30.497 1.00 81.62 313 GLU A O 1
ATOM 2491 N N . ASP A 1 314 ? -10.356 -10.644 -28.572 1.00 77.31 314 ASP A N 1
ATOM 2492 C CA . ASP A 1 314 ? -10.665 -9.311 -29.104 1.00 77.31 314 ASP A CA 1
ATOM 2493 C C . ASP A 1 314 ? -9.399 -8.563 -29.555 1.00 77.31 314 ASP A C 1
ATOM 2495 O O . ASP A 1 314 ? -9.416 -7.867 -30.576 1.00 77.31 314 ASP A O 1
ATOM 2499 N N . TYR A 1 315 ? -8.279 -8.736 -28.842 1.00 78.50 315 TYR A N 1
ATOM 2500 C CA . TYR A 1 315 ? -6.987 -8.166 -29.226 1.00 78.50 315 TYR A CA 1
ATOM 2501 C C . TYR A 1 315 ? -6.447 -8.799 -30.514 1.00 78.50 315 TYR A C 1
ATOM 2503 O O . TYR A 1 315 ? -5.978 -8.082 -31.401 1.00 78.50 315 TYR A O 1
ATOM 2511 N N . VAL A 1 316 ? -6.566 -10.122 -30.652 1.00 78.00 316 VAL A N 1
ATOM 2512 C CA . VAL A 1 316 ? -6.190 -10.869 -31.863 1.00 78.00 316 VAL A CA 1
ATOM 2513 C C . VAL A 1 316 ? -7.071 -10.469 -33.052 1.00 78.00 316 VAL A C 1
ATOM 2515 O O . VAL A 1 316 ? -6.566 -10.302 -34.161 1.00 78.00 316 VAL A O 1
ATOM 2518 N N . GLN A 1 317 ? -8.364 -10.231 -32.825 1.00 78.19 317 GLN A N 1
ATOM 2519 C CA . GLN A 1 317 ? -9.310 -9.758 -33.843 1.00 78.19 317 GLN A CA 1
ATOM 2520 C C . GLN A 1 317 ? -9.236 -8.241 -34.099 1.00 78.19 317 GLN A C 1
ATOM 2522 O O . GLN A 1 317 ? -9.985 -7.716 -34.925 1.00 78.19 317 GLN A O 1
ATOM 2527 N N . GLY A 1 318 ? -8.349 -7.515 -33.409 1.00 71.88 318 GLY A N 1
ATOM 2528 C CA . GLY A 1 318 ? -8.148 -6.077 -33.593 1.00 71.88 318 GLY A CA 1
ATOM 2529 C C . GLY A 1 318 ? -9.311 -5.198 -33.115 1.00 71.88 318 GLY A C 1
ATOM 2530 O O . GLY A 1 318 ? -9.346 -4.007 -33.439 1.00 71.88 318 GLY A O 1
ATOM 2531 N N . ARG A 1 319 ? -10.253 -5.738 -32.331 1.00 71.00 319 ARG A N 1
ATOM 2532 C CA . ARG A 1 319 ? -11.372 -4.985 -31.747 1.00 71.00 319 ARG A CA 1
ATOM 2533 C C . ARG A 1 319 ? -10.869 -4.198 -30.537 1.00 71.00 319 ARG A C 1
ATOM 2535 O O . ARG A 1 319 ? -10.890 -4.654 -29.400 1.00 71.00 319 ARG A O 1
ATOM 2542 N N . ARG A 1 320 ? -10.359 -2.990 -30.782 1.00 66.62 320 ARG A N 1
ATOM 2543 C CA . ARG A 1 320 ? -9.869 -2.097 -29.721 1.00 66.62 320 ARG A CA 1
ATOM 2544 C C . ARG A 1 320 ? -11.037 -1.412 -29.004 1.00 66.62 320 ARG A C 1
ATOM 2546 O O . ARG A 1 320 ? -11.715 -0.573 -29.589 1.00 66.62 320 ARG A O 1
ATOM 2553 N N . TYR A 1 321 ? -11.232 -1.705 -27.719 1.00 55.06 321 TYR A N 1
ATOM 2554 C CA . TYR A 1 321 ? -12.109 -0.922 -26.842 1.00 55.06 321 TYR A CA 1
ATOM 2555 C C . TYR A 1 321 ? -11.402 0.360 -26.363 1.00 55.06 321 TYR A C 1
ATOM 2557 O O . TYR A 1 321 ? -10.547 0.318 -25.482 1.00 55.06 321 TYR A O 1
ATOM 2565 N N . SER A 1 322 ? -11.730 1.495 -26.985 1.00 39.56 322 SER A N 1
ATOM 2566 C CA . SER A 1 322 ? -11.741 2.886 -26.465 1.00 39.56 322 SER A CA 1
ATOM 2567 C C . SER A 1 322 ? -11.790 3.821 -27.682 1.00 39.56 322 SER A C 1
ATOM 2569 O O . SER A 1 322 ? -10.911 3.788 -28.533 1.00 39.56 322 SER A O 1
ATOM 2571 N N . GLN A 1 323 ? -12.868 4.567 -27.910 1.00 33.06 323 GLN A N 1
ATOM 2572 C CA . GLN A 1 323 ? -13.092 5.910 -27.357 1.00 33.06 323 GLN A CA 1
ATOM 2573 C C . GLN A 1 323 ? -14.588 6.290 -27.470 1.00 33.06 323 GLN A C 1
ATOM 2575 O O . GLN A 1 323 ? -15.247 5.860 -28.422 1.00 33.06 323 GLN A O 1
ATOM 2580 N N . PRO A 1 324 ? -15.131 7.126 -26.563 1.00 39.12 324 PRO A N 1
ATOM 2581 C CA . PRO A 1 324 ? -16.411 7.794 -26.782 1.00 39.12 324 PRO A CA 1
ATOM 2582 C C . PRO A 1 324 ? -16.307 8.746 -27.981 1.00 39.12 324 PRO A C 1
ATOM 2584 O O . PRO A 1 324 ? -15.302 9.432 -28.164 1.00 39.12 324 PRO A O 1
ATOM 2587 N N . GLN A 1 325 ? -17.353 8.776 -28.806 1.00 35.75 325 GLN A N 1
ATOM 2588 C CA . GLN A 1 325 ? -17.412 9.623 -29.991 1.00 35.75 325 GLN A CA 1
ATOM 2589 C C . GLN A 1 325 ? -17.198 11.099 -29.637 1.00 35.75 325 GLN A C 1
ATOM 2591 O O . GLN A 1 325 ? -18.004 11.700 -28.929 1.00 35.75 325 GLN A O 1
ATOM 2596 N N . GLN A 1 326 ? -16.147 11.692 -30.197 1.00 33.44 326 GLN A N 1
ATOM 2597 C CA . GLN A 1 326 ? -16.094 13.125 -30.443 1.00 33.44 326 GLN A CA 1
ATOM 2598 C C . GLN A 1 326 ? -16.138 13.380 -31.948 1.00 33.44 326 GLN A C 1
ATOM 2600 O O . GLN A 1 326 ? -15.519 12.704 -32.766 1.00 33.44 326 GLN A O 1
ATOM 2605 N N . THR A 1 327 ? -16.971 14.352 -32.269 1.00 35.31 327 THR A N 1
ATOM 2606 C CA . THR A 1 327 ? -17.427 14.829 -33.566 1.00 35.31 327 THR A CA 1
ATOM 2607 C C . THR A 1 327 ? -16.313 15.282 -34.519 1.00 35.31 327 THR A C 1
ATOM 2609 O O . THR A 1 327 ? -15.491 16.123 -34.173 1.00 35.31 327 THR A O 1
ATOM 2612 N N . LEU A 1 328 ? -16.390 14.759 -35.747 1.00 35.94 328 LEU A N 1
ATOM 2613 C CA . LEU A 1 328 ? -16.015 15.314 -37.061 1.00 35.94 328 LEU A CA 1
ATOM 2614 C C . LEU A 1 328 ? -15.381 16.723 -37.118 1.00 35.94 328 LEU A C 1
ATOM 2616 O O . LEU A 1 328 ? -16.051 17.690 -36.766 1.00 35.94 328 LEU A O 1
ATOM 2620 N N . LYS A 1 329 ? -14.221 16.839 -37.795 1.00 34.28 329 LYS A N 1
ATOM 2621 C CA . LYS A 1 329 ? -13.969 17.724 -38.966 1.00 34.28 329 LYS A CA 1
ATOM 2622 C C . LYS A 1 329 ? -12.815 17.160 -39.831 1.00 34.28 329 LYS A C 1
ATOM 2624 O O . LYS A 1 329 ? -11.818 16.732 -39.254 1.00 34.28 329 LYS A O 1
ATOM 2629 N N . PRO A 1 330 ? -12.901 17.177 -41.178 1.00 46.84 330 PRO A N 1
ATOM 2630 C CA . PRO A 1 330 ? -11.809 16.775 -42.065 1.00 46.84 330 PRO A CA 1
ATOM 2631 C C . PRO A 1 330 ? -11.014 17.997 -42.550 1.00 46.84 330 PRO A C 1
ATOM 2633 O O . PRO A 1 330 ? -11.628 18.988 -42.942 1.00 46.84 330 PRO A O 1
ATOM 2636 N N . ASN A 1 331 ? -9.676 17.924 -42.583 1.00 32.28 331 ASN A N 1
ATOM 2637 C CA . ASN A 1 331 ? -8.917 18.501 -43.699 1.00 32.28 331 ASN A CA 1
ATOM 2638 C C . ASN A 1 331 ? -7.425 18.112 -43.744 1.00 32.28 331 ASN A C 1
ATOM 2640 O O . ASN A 1 331 ? -6.705 18.231 -42.759 1.00 32.28 331 ASN A O 1
ATOM 2644 N N . THR A 1 332 ? -7.027 17.749 -44.967 1.00 34.00 332 THR A N 1
ATOM 2645 C CA . THR A 1 332 ? -5.740 17.987 -45.648 1.00 34.00 332 THR A CA 1
ATOM 2646 C C . THR A 1 332 ? -4.476 17.214 -45.223 1.00 34.00 332 THR A C 1
ATOM 2648 O O . THR A 1 332 ? -3.784 17.548 -44.269 1.00 34.00 332 THR A O 1
ATOM 2651 N N . LEU A 1 333 ? -4.151 16.229 -46.074 1.00 40.75 333 LEU A N 1
ATOM 2652 C CA . LEU A 1 333 ? -2.831 15.646 -46.387 1.00 40.75 333 LEU A CA 1
ATOM 2653 C C . LEU A 1 333 ? -1.724 16.719 -46.594 1.00 40.75 333 LEU A C 1
ATOM 2655 O O . LEU A 1 333 ? -2.039 17.852 -46.957 1.00 40.75 333 LEU A O 1
ATOM 2659 N N . PRO A 1 334 ? -0.429 16.369 -46.448 1.00 47.47 334 PRO A N 1
ATOM 2660 C CA . PRO A 1 334 ? 0.277 15.781 -47.587 1.00 47.47 334 PRO A CA 1
ATOM 2661 C C . PRO A 1 334 ? 1.064 14.505 -47.265 1.00 47.47 334 PRO A C 1
ATOM 2663 O O . PRO A 1 334 ? 1.669 14.335 -46.213 1.00 47.47 334 PRO A O 1
ATOM 2666 N N . SER A 1 335 ? 1.017 13.635 -48.264 1.00 43.72 335 SER A N 1
ATOM 2667 C CA . SER A 1 335 ? 1.778 12.425 -48.542 1.00 43.72 335 SER A CA 1
ATOM 2668 C C . SER A 1 335 ? 3.278 12.493 -48.220 1.00 43.72 335 SER A C 1
ATOM 2670 O O . SER A 1 335 ? 3.965 13.400 -48.683 1.00 43.72 335 SER A O 1
ATOM 2672 N N . GLU A 1 336 ? 3.795 11.440 -47.581 1.00 36.56 336 GLU A N 1
ATOM 2673 C CA . GLU A 1 336 ? 5.201 11.026 -47.669 1.00 36.56 336 GLU A CA 1
ATOM 2674 C C . GLU A 1 336 ? 5.301 9.531 -48.037 1.00 36.56 336 GLU A C 1
ATOM 2676 O O . GLU A 1 336 ? 4.393 8.755 -47.718 1.00 36.56 336 GLU A O 1
ATOM 2681 N N . PRO A 1 337 ? 6.355 9.131 -48.775 1.00 47.78 337 PRO A N 1
ATOM 2682 C CA . PRO A 1 337 ? 6.401 7.869 -49.503 1.00 47.78 337 PRO A CA 1
ATOM 2683 C C . PRO A 1 337 ? 6.768 6.666 -48.629 1.00 47.78 337 PRO A C 1
ATOM 2685 O O . PRO A 1 337 ? 7.720 6.681 -47.851 1.00 47.78 337 PRO A O 1
ATOM 2688 N N . SER A 1 338 ? 6.028 5.580 -48.843 1.00 36.66 338 SER A N 1
ATOM 26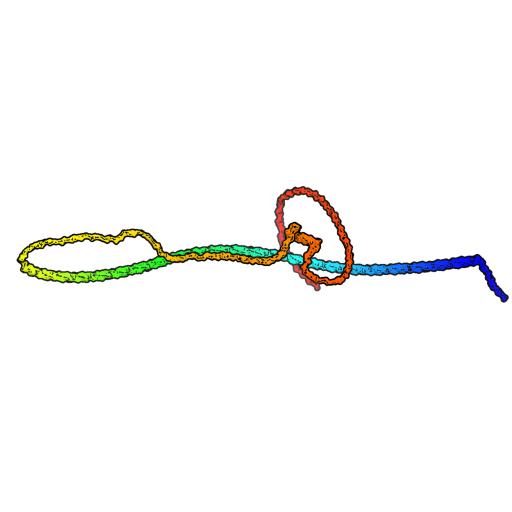89 C CA . SER A 1 338 ? 6.291 4.247 -48.314 1.00 36.66 338 SER A CA 1
ATOM 2690 C C . SER A 1 338 ? 7.645 3.715 -48.797 1.00 36.66 338 SER A C 1
ATOM 2692 O O . SER A 1 338 ? 7.855 3.546 -49.996 1.00 36.66 338 SER A O 1
ATOM 2694 N N . GLN A 1 339 ? 8.543 3.408 -47.860 1.00 38.88 339 GLN A N 1
ATOM 2695 C CA . GLN A 1 339 ? 9.646 2.481 -48.097 1.00 38.88 339 GLN A CA 1
ATOM 2696 C C . GLN A 1 339 ? 9.199 1.077 -47.688 1.00 38.88 339 GLN A C 1
ATOM 2698 O O . GLN A 1 339 ? 8.817 0.830 -46.544 1.00 38.88 339 GLN A O 1
ATOM 2703 N N . GLU A 1 340 ? 9.212 0.179 -48.667 1.00 36.94 340 GLU A N 1
ATOM 2704 C CA . GLU A 1 340 ? 8.956 -1.246 -48.517 1.00 36.94 340 GLU A CA 1
ATOM 2705 C C . GLU A 1 340 ? 10.038 -1.886 -47.637 1.00 36.94 340 GLU A C 1
ATOM 2707 O O . GLU A 1 340 ? 11.230 -1.830 -47.944 1.00 36.94 340 GLU A O 1
ATOM 2712 N N . LEU A 1 341 ? 9.619 -2.510 -46.535 1.00 40.88 341 LEU A N 1
ATOM 2713 C CA . LEU A 1 341 ? 10.459 -3.422 -45.764 1.00 40.88 341 LEU A CA 1
ATOM 2714 C C . LEU A 1 341 ? 10.283 -4.847 -46.311 1.00 40.88 341 LEU A C 1
ATOM 2716 O O . LEU A 1 341 ? 9.149 -5.264 -46.562 1.00 40.88 341 LEU A O 1
ATOM 2720 N N . PRO A 1 342 ? 11.366 -5.628 -46.459 1.00 45.81 342 PRO A N 1
ATOM 2721 C CA . PRO A 1 342 ? 11.276 -7.007 -46.905 1.00 45.81 342 PRO A CA 1
ATOM 2722 C C . PRO A 1 342 ? 10.622 -7.884 -45.830 1.00 45.81 342 PRO A C 1
ATOM 2724 O O . PRO A 1 342 ? 11.030 -7.926 -44.669 1.00 45.81 342 PRO A O 1
ATOM 2727 N N . SER A 1 343 ? 9.601 -8.617 -46.256 1.00 36.94 343 SER A N 1
ATOM 2728 C CA . SER A 1 343 ? 8.909 -9.663 -45.514 1.00 36.94 343 SER A CA 1
ATOM 2729 C C . SER A 1 343 ? 9.876 -10.758 -45.045 1.00 36.94 343 SER A C 1
ATOM 2731 O O . SER A 1 343 ? 10.377 -11.545 -45.848 1.00 36.94 343 SER A O 1
ATOM 2733 N N . PHE A 1 344 ? 10.097 -10.842 -43.731 1.00 37.84 344 PHE A N 1
ATOM 2734 C CA . PHE A 1 344 ? 10.719 -11.997 -43.086 1.00 37.84 344 PHE A CA 1
ATOM 2735 C C . PHE A 1 344 ? 9.746 -13.183 -43.120 1.00 37.84 344 PHE A C 1
ATOM 2737 O O . PHE A 1 344 ? 8.760 -13.227 -42.385 1.00 37.84 344 PHE A O 1
ATOM 2744 N N . SER A 1 345 ? 10.025 -14.167 -43.973 1.00 38.12 345 SER A N 1
ATOM 2745 C CA . SER A 1 345 ? 9.372 -15.474 -43.929 1.00 38.12 345 SER A CA 1
ATOM 2746 C C . SER A 1 345 ? 9.844 -16.243 -42.690 1.00 38.12 345 SER A C 1
ATOM 2748 O O . SER A 1 345 ? 10.996 -16.674 -42.611 1.00 38.12 345 SER A O 1
ATOM 2750 N N . LEU A 1 346 ? 8.942 -16.413 -41.724 1.00 41.16 346 LEU A N 1
ATOM 2751 C CA . LEU A 1 346 ? 9.132 -17.226 -40.527 1.00 41.16 346 LEU A CA 1
ATOM 2752 C C . LEU A 1 346 ? 9.216 -18.713 -40.920 1.00 41.16 346 LEU A C 1
ATOM 2754 O O . LEU A 1 346 ? 8.210 -19.345 -41.245 1.00 41.16 346 LEU A O 1
ATOM 2758 N N . VAL A 1 347 ? 10.425 -19.277 -40.899 1.00 44.00 347 VAL A N 1
ATOM 2759 C CA . VAL A 1 347 ? 10.662 -20.716 -41.078 1.00 44.00 347 VAL A CA 1
ATOM 2760 C C . VAL A 1 347 ? 10.167 -21.449 -39.831 1.00 44.00 347 VAL A C 1
ATOM 2762 O O . VAL A 1 347 ? 10.788 -21.423 -38.770 1.00 44.00 347 VAL A O 1
ATOM 2765 N N . ARG A 1 348 ? 9.014 -22.105 -39.967 1.00 38.84 348 ARG A N 1
ATOM 2766 C CA . ARG A 1 348 ? 8.396 -22.965 -38.955 1.00 38.84 348 ARG A CA 1
ATOM 2767 C C . ARG A 1 348 ? 9.160 -24.295 -38.909 1.00 38.84 348 ARG A C 1
ATOM 2769 O O . ARG A 1 348 ? 8.914 -25.179 -39.724 1.00 38.84 348 ARG A O 1
ATOM 2776 N N . HIS A 1 349 ? 10.105 -24.434 -37.980 1.00 40.25 349 HIS A N 1
ATOM 2777 C CA . HIS A 1 349 ? 10.725 -25.727 -37.678 1.00 40.25 349 HIS A CA 1
ATOM 2778 C C . HIS A 1 349 ? 9.695 -26.622 -36.977 1.00 40.25 349 HIS A C 1
ATOM 2780 O O . HIS A 1 349 ? 9.279 -26.354 -35.851 1.00 40.25 349 HIS A O 1
ATOM 2786 N N . GLY A 1 350 ? 9.258 -27.674 -37.668 1.00 35.94 350 GLY A N 1
ATOM 2787 C CA . GLY A 1 350 ? 8.478 -28.753 -37.079 1.00 35.94 350 GLY A CA 1
ATOM 2788 C C . GLY A 1 350 ? 9.386 -29.633 -36.229 1.00 35.94 350 GLY A C 1
ATOM 2789 O O . GLY A 1 350 ? 10.220 -30.353 -36.770 1.00 35.94 350 GLY A O 1
ATOM 2790 N N . GLN A 1 351 ? 9.219 -29.587 -34.908 1.00 44.03 351 GLN A N 1
ATOM 2791 C CA . GLN A 1 351 ? 9.781 -30.597 -34.020 1.00 44.03 351 GLN A CA 1
ATOM 2792 C C . GLN A 1 351 ? 8.691 -31.631 -33.731 1.00 44.03 351 GLN A C 1
ATOM 2794 O O . GLN A 1 351 ? 7.680 -31.349 -33.087 1.00 44.03 351 GLN A O 1
ATOM 2799 N N . GLN A 1 352 ? 8.886 -32.814 -34.310 1.00 44.31 352 GLN A N 1
ATOM 2800 C CA . GLN A 1 352 ? 8.072 -33.998 -34.088 1.00 44.31 352 GLN A CA 1
ATOM 2801 C C . GLN A 1 352 ? 8.093 -34.394 -32.612 1.00 44.31 352 GLN A C 1
ATOM 2803 O O . GLN A 1 352 ? 9.150 -34.544 -32.001 1.00 44.31 352 GLN A O 1
ATOM 2808 N N . GLN A 1 353 ? 6.894 -34.624 -32.086 1.00 41.94 353 GLN A N 1
ATOM 2809 C CA . GLN A 1 353 ? 6.656 -35.376 -30.865 1.00 41.94 353 GLN A CA 1
ATOM 2810 C C . GLN A 1 353 ? 7.185 -36.804 -31.044 1.00 41.94 353 GLN A C 1
ATOM 2812 O O . GLN A 1 353 ? 6.710 -37.535 -31.912 1.00 41.94 353 GLN A O 1
ATOM 2817 N N . GLN A 1 354 ? 8.122 -37.221 -30.193 1.00 43.50 354 GLN A N 1
ATOM 2818 C CA . GLN A 1 354 ? 8.287 -38.634 -29.873 1.00 43.50 354 GLN A CA 1
ATOM 2819 C C . GLN A 1 354 ? 7.572 -38.907 -28.557 1.00 43.50 354 GLN A C 1
ATOM 2821 O O . GLN A 1 354 ? 7.957 -38.430 -27.493 1.00 43.50 354 GLN A O 1
ATOM 2826 N N . GLN A 1 355 ? 6.493 -39.672 -28.677 1.00 40.59 355 GLN A N 1
ATOM 2827 C CA . GLN A 1 355 ? 5.844 -40.353 -27.576 1.00 40.59 355 GLN A CA 1
ATOM 2828 C C . GLN A 1 355 ? 6.784 -41.470 -27.112 1.00 40.59 355 GLN A C 1
ATOM 2830 O O . GLN A 1 355 ? 7.162 -42.326 -27.911 1.00 40.59 355 GLN A O 1
ATOM 2835 N N . GLN A 1 356 ? 7.144 -41.479 -25.832 1.00 41.06 356 GLN A N 1
ATOM 2836 C CA . GLN A 1 356 ? 7.598 -42.695 -25.169 1.00 41.06 356 GLN A CA 1
ATOM 2837 C C . GLN A 1 356 ? 6.731 -42.920 -23.940 1.00 41.06 356 GLN A C 1
ATOM 2839 O O . GLN A 1 356 ? 6.788 -42.211 -22.939 1.00 41.06 356 GLN A O 1
ATOM 2844 N N . THR A 1 357 ? 5.870 -43.914 -24.092 1.00 39.06 357 THR A N 1
ATOM 2845 C CA . THR A 1 357 ? 5.167 -44.624 -23.040 1.00 39.06 357 THR A CA 1
ATOM 2846 C C . THR A 1 357 ? 6.171 -45.455 -22.248 1.00 39.06 357 THR A C 1
ATOM 2848 O O . THR A 1 357 ? 6.804 -46.344 -22.816 1.00 39.06 357 THR A O 1
ATOM 2851 N N . THR A 1 358 ? 6.258 -45.250 -20.937 1.00 39.78 358 THR A N 1
ATOM 2852 C CA . THR A 1 358 ? 6.819 -46.255 -20.026 1.00 39.78 358 THR A CA 1
ATOM 2853 C C . THR A 1 358 ? 5.916 -46.428 -18.819 1.00 39.78 358 THR A C 1
ATOM 2855 O O . THR A 1 358 ? 5.484 -45.468 -18.186 1.00 39.78 358 THR A O 1
ATOM 2858 N N . HIS A 1 359 ? 5.606 -47.698 -18.585 1.00 37.97 359 HIS A N 1
ATOM 2859 C CA . HIS A 1 359 ? 4.737 -48.242 -17.561 1.00 37.97 359 HIS A CA 1
ATOM 2860 C C . HIS A 1 359 ? 5.160 -47.886 -16.134 1.00 37.97 359 HIS A C 1
ATOM 2862 O O . HIS A 1 359 ? 6.332 -47.670 -15.838 1.00 37.97 359 HIS A O 1
ATOM 2868 N N . GLY A 1 360 ? 4.158 -47.867 -15.255 1.00 37.81 360 GLY A N 1
ATOM 2869 C CA . GLY A 1 360 ? 4.314 -47.611 -13.833 1.00 37.81 360 GLY A CA 1
ATOM 2870 C C . GLY A 1 360 ? 5.028 -48.714 -13.055 1.00 37.81 360 GLY A C 1
ATOM 2871 O O . GLY A 1 360 ? 5.167 -49.850 -13.499 1.00 37.81 360 GLY A O 1
ATOM 2872 N N . SER A 1 361 ? 5.395 -48.361 -11.828 1.00 46.84 361 SER A N 1
ATOM 2873 C CA . SER A 1 361 ? 5.555 -49.299 -10.725 1.00 46.84 361 SER A CA 1
ATOM 2874 C C . SER A 1 361 ? 5.263 -48.569 -9.421 1.00 46.84 361 SER A C 1
ATOM 2876 O O . SER A 1 361 ? 5.907 -47.579 -9.085 1.00 46.84 361 SER A O 1
ATOM 2878 N N . ASN A 1 362 ? 4.279 -49.090 -8.696 1.00 43.72 362 ASN A N 1
ATOM 2879 C CA . ASN A 1 362 ? 4.049 -48.826 -7.284 1.00 43.72 362 ASN A CA 1
ATOM 2880 C C . ASN A 1 362 ? 5.305 -49.179 -6.473 1.00 43.72 362 ASN A C 1
ATOM 2882 O O . ASN A 1 362 ? 5.878 -50.242 -6.709 1.00 43.72 362 ASN A O 1
ATOM 2886 N N . PHE A 1 363 ? 5.660 -48.381 -5.464 1.00 41.50 363 PHE A N 1
ATOM 2887 C CA . PHE A 1 363 ? 6.218 -48.926 -4.225 1.00 41.50 363 PHE A CA 1
ATOM 2888 C C . PHE A 1 363 ? 5.992 -47.963 -3.054 1.00 41.50 363 PHE A C 1
ATOM 2890 O O . PHE A 1 363 ? 6.424 -46.813 -3.064 1.00 41.50 363 PHE A O 1
ATOM 2897 N N . ALA A 1 364 ? 5.268 -48.468 -2.062 1.00 42.91 364 ALA A N 1
ATOM 2898 C CA . ALA A 1 364 ? 5.099 -47.896 -0.738 1.00 42.91 364 ALA A CA 1
ATOM 2899 C C . ALA A 1 364 ? 6.233 -48.381 0.187 1.00 42.91 364 ALA A C 1
ATOM 2901 O O . ALA A 1 364 ? 6.752 -49.478 -0.002 1.00 42.91 364 ALA A O 1
ATOM 2902 N N . GLY A 1 365 ? 6.566 -47.602 1.219 1.00 37.03 365 GLY A N 1
ATOM 2903 C CA . GLY A 1 365 ? 7.501 -47.986 2.289 1.00 37.03 365 GLY A CA 1
ATOM 2904 C C . GLY A 1 365 ? 8.186 -46.746 2.876 1.00 37.03 365 GLY A C 1
ATOM 2905 O O . GLY A 1 365 ? 9.035 -46.178 2.210 1.00 37.03 365 GLY A O 1
ATOM 2906 N N . ASN A 1 366 ? 7.701 -46.109 3.945 1.00 37.34 366 ASN A N 1
ATOM 2907 C CA . ASN A 1 366 ? 7.649 -46.499 5.364 1.00 37.34 366 ASN A CA 1
ATOM 2908 C C . ASN A 1 366 ? 8.929 -46.127 6.150 1.00 37.34 366 ASN A C 1
ATOM 2910 O O . ASN A 1 366 ? 10.015 -46.572 5.808 1.00 37.34 366 ASN A O 1
ATOM 2914 N N . ALA A 1 367 ? 8.699 -45.353 7.220 1.00 39.06 367 ALA A N 1
ATOM 2915 C CA . ALA A 1 367 ? 9.404 -45.246 8.505 1.00 39.06 367 ALA A CA 1
ATOM 2916 C C . ALA A 1 367 ? 10.924 -44.974 8.598 1.00 39.06 367 ALA A C 1
ATOM 2918 O O . ALA A 1 367 ? 11.748 -45.727 8.100 1.00 39.06 367 ALA A O 1
ATOM 2919 N N . GLY A 1 368 ? 11.257 -44.029 9.492 1.00 35.88 368 GLY A N 1
ATOM 2920 C CA . GLY A 1 368 ? 12.100 -44.368 10.647 1.00 35.88 368 GLY A CA 1
ATOM 2921 C C . GLY A 1 368 ? 13.433 -43.630 10.811 1.00 35.88 368 GLY A C 1
ATOM 2922 O O . GLY A 1 368 ? 14.367 -43.876 10.068 1.00 35.88 368 GLY A O 1
ATOM 2923 N N . GLU A 1 369 ? 13.498 -42.823 11.879 1.00 38.59 369 GLU A N 1
ATOM 2924 C CA . GLU A 1 369 ? 14.631 -42.683 12.818 1.00 38.59 369 GLU A CA 1
ATOM 2925 C C . GLU A 1 369 ? 16.014 -42.202 12.314 1.00 38.59 369 GLU A C 1
ATOM 2927 O O . GLU A 1 369 ? 16.721 -42.898 11.602 1.00 38.59 369 GLU A O 1
ATO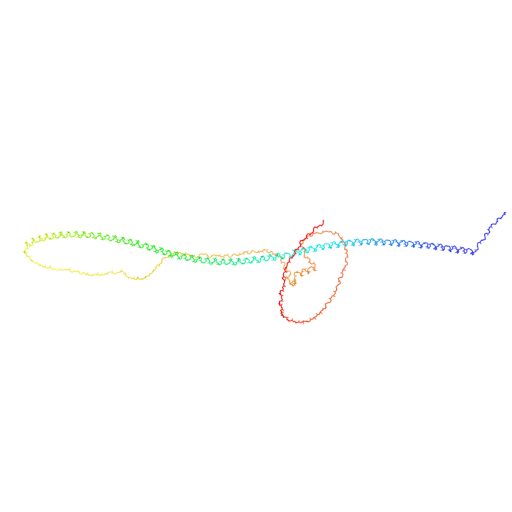M 2932 N N . GLN A 1 370 ? 16.519 -41.089 12.866 1.00 43.66 370 GLN A N 1
ATOM 2933 C CA . GLN A 1 370 ? 17.412 -41.138 14.040 1.00 43.66 370 GLN A CA 1
ATOM 2934 C C . GLN A 1 370 ? 17.782 -39.738 14.567 1.00 43.66 370 GLN A C 1
ATOM 2936 O O . GLN A 1 370 ? 18.028 -38.791 13.826 1.00 43.66 370 GLN A O 1
ATOM 2941 N N . GLN A 1 371 ? 17.790 -39.653 15.898 1.00 46.69 371 GLN A N 1
ATOM 2942 C CA . GLN A 1 371 ? 18.268 -38.561 16.747 1.00 46.69 371 GLN A CA 1
ATOM 2943 C C . GLN A 1 371 ? 19.754 -38.752 17.139 1.00 46.69 371 GLN A C 1
ATOM 2945 O O . GLN A 1 371 ? 20.262 -39.864 17.044 1.00 46.69 371 GLN A O 1
ATOM 2950 N N . HIS A 1 372 ? 20.321 -37.713 17.784 1.00 43.97 372 HIS A N 1
ATOM 2951 C CA . HIS A 1 372 ? 21.619 -37.594 18.503 1.00 43.97 372 HIS A CA 1
ATOM 2952 C C . HIS A 1 372 ? 22.803 -37.195 17.598 1.00 43.97 372 HIS A C 1
ATOM 2954 O O . HIS A 1 372 ? 22.944 -37.732 16.514 1.00 43.97 372 HIS A O 1
ATOM 2960 N N . GLN A 1 373 ? 23.673 -36.220 17.910 1.00 54.84 373 GLN A N 1
ATOM 2961 C CA . GLN A 1 373 ? 24.321 -35.761 19.163 1.00 54.84 373 GLN A CA 1
ATOM 2962 C C . GLN A 1 373 ? 24.581 -34.231 19.059 1.00 54.84 373 GLN A C 1
ATOM 2964 O O . GLN A 1 373 ? 24.927 -33.758 17.984 1.00 54.84 373 GLN A O 1
ATOM 2969 N N . ARG A 1 374 ? 24.209 -33.339 19.993 1.00 44.66 374 ARG A N 1
ATOM 2970 C CA . ARG A 1 374 ? 24.837 -32.897 21.269 1.00 44.66 374 ARG A CA 1
ATOM 2971 C C . ARG A 1 374 ? 26.379 -32.869 21.389 1.00 44.66 374 ARG A C 1
ATOM 2973 O O . ARG A 1 374 ? 27.010 -33.902 21.244 1.00 44.66 374 ARG A O 1
ATOM 2980 N N . GLN A 1 375 ? 26.851 -31.711 21.897 1.00 43.56 375 GLN A N 1
ATOM 2981 C CA . GLN A 1 375 ? 28.130 -31.403 22.588 1.00 43.56 375 GLN A CA 1
ATOM 2982 C C . GLN A 1 375 ? 29.363 -31.254 21.673 1.00 43.56 375 GLN A C 1
ATOM 2984 O O . GLN A 1 375 ? 29.493 -31.982 20.707 1.00 43.56 375 GLN A O 1
ATOM 2989 N N . GLU A 1 376 ? 30.327 -30.349 21.867 1.00 43.06 376 GLU A N 1
ATOM 2990 C CA . GLU A 1 376 ? 30.660 -29.357 22.904 1.00 43.06 376 GLU A CA 1
ATOM 2991 C C . GLU A 1 376 ? 31.870 -28.533 22.396 1.00 43.06 376 GLU A C 1
ATOM 2993 O O . GLU A 1 376 ? 32.662 -29.076 21.632 1.00 43.06 376 GLU A O 1
ATOM 2998 N N . GLN A 1 377 ? 32.024 -27.281 22.858 1.00 47.41 377 GLN A N 1
ATOM 2999 C CA . GLN A 1 377 ? 33.267 -26.494 23.109 1.00 47.41 377 GLN A CA 1
ATOM 3000 C C . GLN A 1 377 ? 32.962 -25.005 22.852 1.00 47.41 377 GLN A C 1
ATOM 3002 O O . GLN A 1 377 ? 32.786 -24.589 21.716 1.00 47.41 377 GLN A O 1
ATOM 3007 N N . GLN A 1 378 ? 32.597 -24.183 23.842 1.00 46.19 378 GLN A N 1
ATOM 3008 C CA . GLN A 1 378 ? 33.365 -23.643 24.978 1.00 46.19 378 GLN A CA 1
ATOM 3009 C C . GLN A 1 378 ? 34.654 -22.869 24.624 1.00 46.19 378 GLN A C 1
ATOM 3011 O O . GLN A 1 378 ? 35.640 -23.449 24.194 1.00 46.19 378 GLN A O 1
ATOM 3016 N N . GLN A 1 379 ? 34.606 -21.588 25.026 1.00 41.75 379 GLN A N 1
ATOM 3017 C CA . GLN A 1 379 ? 35.662 -20.709 25.559 1.00 41.75 379 GLN A CA 1
ATOM 3018 C C . GLN A 1 379 ? 36.365 -19.681 24.639 1.00 41.75 379 GLN A C 1
ATOM 3020 O O . GLN A 1 379 ? 36.928 -19.979 23.595 1.00 41.75 379 GLN A O 1
ATOM 3025 N N . ALA A 1 380 ? 36.277 -18.432 25.125 1.00 47.56 380 ALA A N 1
ATOM 3026 C CA . ALA A 1 380 ? 36.877 -17.149 24.721 1.00 47.56 380 ALA A CA 1
ATOM 3027 C C . ALA A 1 380 ? 38.394 -17.081 25.101 1.00 47.56 380 ALA A C 1
ATOM 3029 O O . ALA A 1 380 ? 38.911 -18.140 25.455 1.00 47.56 380 ALA A O 1
ATOM 3030 N N . PRO A 1 381 ? 39.130 -15.929 25.174 1.00 59.50 381 PRO A N 1
ATOM 3031 C CA . PRO A 1 381 ? 38.810 -14.510 24.895 1.00 59.50 381 PRO A CA 1
ATOM 3032 C C . PRO A 1 381 ? 39.934 -13.654 24.210 1.00 59.50 381 PRO A C 1
ATOM 3034 O O . PRO A 1 381 ? 41.037 -14.119 23.966 1.00 59.50 381 PRO A O 1
ATOM 3037 N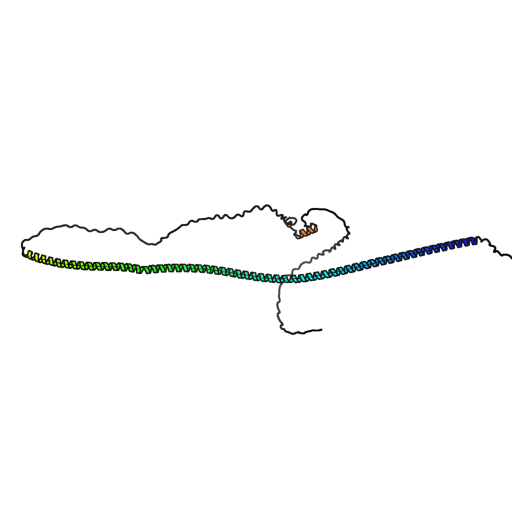 N . LEU A 1 382 ? 39.618 -12.363 23.971 1.00 49.44 382 LEU A N 1
ATOM 3038 C CA . LEU A 1 382 ? 40.461 -11.134 24.003 1.00 49.44 382 LEU A CA 1
ATOM 3039 C C . LEU A 1 382 ? 41.868 -11.097 23.351 1.00 49.44 382 LEU A C 1
ATOM 3041 O O . LEU A 1 382 ? 42.792 -11.735 23.835 1.00 49.44 382 LEU A O 1
ATOM 3045 N N . GLN A 1 383 ? 42.074 -10.140 22.428 1.00 49.28 383 GLN A N 1
ATOM 3046 C CA . GLN A 1 383 ? 43.250 -9.237 22.349 1.00 49.28 383 GLN A CA 1
ATOM 3047 C C . GLN A 1 383 ? 42.949 -8.089 21.355 1.00 49.28 383 GLN A C 1
ATOM 3049 O O . GLN A 1 383 ? 42.527 -8.335 20.233 1.00 49.28 383 GLN A O 1
ATOM 3054 N N . GLN A 1 384 ? 42.825 -6.839 21.822 1.00 47.38 384 GLN A N 1
ATOM 3055 C CA . GLN A 1 384 ? 43.843 -5.769 21.774 1.00 47.38 384 GLN A CA 1
ATOM 3056 C C . GLN A 1 384 ? 44.439 -5.480 20.384 1.00 47.38 384 GLN A C 1
ATOM 3058 O O . GLN A 1 384 ? 45.072 -6.332 19.776 1.00 47.38 384 GLN A O 1
ATOM 3063 N N . GLY A 1 385 ? 44.306 -4.226 19.935 1.00 46.59 385 GLY A N 1
ATOM 3064 C CA . GLY A 1 385 ? 44.914 -3.739 18.696 1.00 46.59 385 GLY A CA 1
ATOM 3065 C C . GLY A 1 385 ? 44.703 -2.245 18.441 1.00 46.59 385 GLY A C 1
ATOM 3066 O O . GLY A 1 385 ? 44.188 -1.863 17.398 1.00 46.59 385 GLY A O 1
ATOM 3067 N N . LEU A 1 386 ? 45.080 -1.397 19.404 1.00 51.25 386 LEU A N 1
ATOM 3068 C CA . LEU A 1 386 ? 45.394 0.017 19.165 1.00 51.25 386 LEU A CA 1
ATOM 3069 C C . LEU A 1 386 ? 46.709 0.104 18.372 1.00 51.25 386 LEU A C 1
ATOM 3071 O O . LEU A 1 386 ? 47.725 -0.376 18.865 1.00 51.25 386 LEU A O 1
ATOM 3075 N N . GLN A 1 387 ? 46.701 0.746 17.201 1.00 53.12 387 GLN A N 1
ATOM 3076 C CA . GLN A 1 387 ? 47.855 1.418 16.571 1.00 53.12 387 GLN A CA 1
ATOM 3077 C C . GLN A 1 387 ? 47.325 2.234 15.378 1.00 53.12 387 GLN A C 1
ATOM 3079 O O . GLN A 1 387 ? 46.827 1.682 14.406 1.00 53.12 387 GLN A O 1
ATOM 3084 N N . GLN A 1 388 ? 47.149 3.551 15.517 1.00 50.88 388 GLN A N 1
ATOM 3085 C CA . GLN A 1 388 ? 48.143 4.573 15.155 1.00 50.88 388 GLN A CA 1
ATOM 3086 C C . GLN A 1 388 ? 48.870 4.302 13.828 1.00 50.88 388 GLN A C 1
ATOM 3088 O O . GLN A 1 388 ? 49.793 3.495 13.777 1.00 50.88 388 GLN A O 1
ATOM 3093 N N . LYS A 1 389 ? 48.550 5.099 12.800 1.00 56.19 389 LYS A N 1
ATOM 3094 C CA . LYS A 1 389 ? 49.561 5.574 11.850 1.00 56.19 389 LYS A CA 1
ATOM 3095 C C . LYS A 1 389 ? 49.158 6.920 11.241 1.00 56.19 389 LYS A C 1
ATOM 3097 O O . LYS A 1 389 ? 48.345 6.995 10.327 1.00 56.19 389 LYS A O 1
ATOM 3102 N N . LEU A 1 390 ? 49.737 7.976 11.813 1.00 56.88 390 LEU A N 1
ATOM 3103 C CA . LEU A 1 390 ? 50.079 9.208 11.103 1.00 56.88 390 LEU A CA 1
ATOM 3104 C C . LEU A 1 390 ? 51.132 8.893 10.029 1.00 56.88 390 LEU A C 1
ATOM 3106 O O . LEU A 1 390 ? 52.008 8.066 10.291 1.00 56.88 390 LEU A O 1
ATOM 3110 N N . GLN A 1 391 ? 51.081 9.631 8.915 1.00 52.41 391 GLN A N 1
ATOM 3111 C CA . GLN A 1 391 ? 52.185 10.335 8.222 1.00 52.41 391 GLN A CA 1
ATOM 3112 C C . GLN A 1 391 ? 51.981 10.341 6.695 1.00 52.41 391 GLN A C 1
ATOM 3114 O O . GLN A 1 391 ? 51.365 9.407 6.178 1.00 52.41 391 GLN A O 1
ATOM 3119 N N . PRO A 1 392 ? 52.639 11.254 5.956 1.00 64.75 392 PRO A N 1
ATOM 3120 C CA . PRO A 1 392 ? 53.151 12.581 6.320 1.00 64.75 392 PRO A CA 1
ATOM 3121 C C . PRO A 1 392 ? 52.349 13.729 5.689 1.00 64.75 392 PRO A C 1
ATOM 3123 O O . PRO A 1 392 ? 51.763 13.533 4.600 1.00 64.75 392 PRO A O 1
#

Sequence (392 aa):
MNTEQPVDKPPSEREKDLSAKLREAESEIRANAQREVKLLAQLLEAKTALLEASQQREKMSSTHLKEKTTELEACQNREHQLSAQLRVKTSEFEALKERHSDPSAALLEQDTALRKSRQQERELSVELQKVKADFSEYKDGRKDQDSKLREVEKDLEKSQDYVRVLSNQPQEAGKANHESGNKAQEHSEELQKAKLDIQASKAREEELQKQLKAVTTHRDSLVQSNLERLPQGASTPNNLFAPGQPTTFGSLFGLAGRNVFGANQEPTPRLLGTVTAFQAHSEPEPSIATLCFPNILFQEPYRNWSAEELRLEDYVQGRRYSQPQQTLKPNTLPSEPSQELPSFSLVRHGQQQQQQTTHGSNFAGNAGEQQHQRQEQQQAPLQQGLQQKLQP

Organism: NCBI:txid1237075

Foldseek 3Di:
DDDDDPDDDDDDPVVVVVVVVVVVVVVVVVVVVVVVVVVVVVVVVVVVVVVVVVVVVVVVVVVVVVVVVVVVVVVVVVVVVVVVVVVVVVVVVVVVVVVVVPVVVVVVVVVVVVVVVVVVVVVVVVVVVVVVVVVVVVVVVVVVVVVVVVVVVVVVVVVVVVVVVVVVVVVVVVVVVVVVVVVVVVVVVVVVVVVVVVVVVVVVVVVVVVVVVVVVVVVVVVVVPDDDDDDDDDDDDDDDDDDDDDDDDDDDDDDDDDDDDDDDDDDDDDDPDDPPDDDPDDDPDPDPPPPPPPPCCPDPVNVPPDPVRVVVVCVVVVVDDDDDDDDDDDDDDDDDDDDDDDDDDDDDDDDDDDDDDDDDDDDDDDDDDDDDDDDDDDDDDDDDDDDDDDDD

Radius of gyration: 86.55 Å; chains: 1; bounding box: 201×76×266 Å